Protein AF-A0A922ZKJ6-F1 (afdb_monomer_lite)

pLDDT: mean 96.6, std 3.8, range [69.06, 98.94]

Structure (mmCIF, N/CA/C/O backbone):
data_AF-A0A922ZKJ6-F1
#
_entry.id   AF-A0A922ZKJ6-F1
#
loop_
_atom_site.group_PDB
_atom_site.id
_atom_site.type_symbol
_atom_site.label_atom_id
_atom_site.label_alt_id
_atom_site.label_comp_id
_atom_site.label_asym_id
_atom_site.label_entity_id
_atom_site.label_seq_id
_atom_site.pdbx_PDB_ins_code
_atom_site.Cartn_x
_atom_site.Cartn_y
_atom_site.Cartn_z
_atom_site.occupancy
_atom_site.B_iso_or_equiv
_atom_site.auth_seq_id
_atom_site.auth_comp_id
_atom_site.auth_asym_id
_atom_site.auth_atom_id
_atom_site.pdbx_PDB_model_num
ATOM 1 N N . PHE A 1 1 ? 19.333 -6.979 -45.811 1.00 69.06 1 PHE A N 1
ATOM 2 C CA . PHE A 1 1 ? 20.650 -7.452 -45.356 1.00 69.06 1 PHE A CA 1
ATOM 3 C C . PHE A 1 1 ? 20.434 -8.703 -44.523 1.00 69.06 1 PHE A C 1
ATOM 5 O O . PHE A 1 1 ? 19.556 -8.729 -43.679 1.00 69.06 1 PHE A O 1
ATOM 12 N N . GLN A 1 2 ? 21.165 -9.777 -44.816 1.00 69.25 2 GLN A N 1
ATOM 13 C CA . GLN A 1 2 ? 21.066 -11.054 -44.101 1.00 69.25 2 GLN A CA 1
ATOM 14 C C . GLN A 1 2 ? 22.402 -11.261 -43.380 1.00 69.25 2 GLN A C 1
ATOM 16 O O . GLN A 1 2 ? 23.319 -11.870 -43.923 1.00 69.25 2 GLN A O 1
ATOM 21 N N . GLY A 1 3 ? 22.574 -10.638 -42.215 1.00 80.31 3 GLY A N 1
ATOM 22 C CA . GLY A 1 3 ? 23.853 -10.650 -41.505 1.00 80.31 3 GLY A CA 1
ATOM 23 C C . GLY A 1 3 ? 23.851 -9.782 -40.253 1.00 80.31 3 GLY A C 1
ATOM 24 O O . GLY A 1 3 ? 22.805 -9.305 -39.819 1.00 80.31 3 GLY A O 1
ATOM 25 N N . ARG A 1 4 ? 25.038 -9.568 -39.678 1.00 90.62 4 ARG A N 1
ATOM 26 C CA . ARG A 1 4 ? 25.265 -8.609 -38.588 1.00 90.62 4 ARG A CA 1
ATOM 27 C C . ARG A 1 4 ? 25.972 -7.369 -39.123 1.00 90.62 4 ARG A C 1
ATOM 29 O O . ARG A 1 4 ? 27.041 -7.494 -39.715 1.00 90.62 4 ARG A O 1
ATOM 36 N N . LEU A 1 5 ? 25.394 -6.197 -38.894 1.00 94.06 5 LEU A N 1
ATOM 37 C CA . LEU A 1 5 ? 25.992 -4.916 -39.229 1.00 94.06 5 LEU A CA 1
ATOM 38 C C . LEU A 1 5 ? 26.790 -4.412 -38.027 1.00 94.06 5 LEU A C 1
ATOM 40 O O . LEU A 1 5 ? 26.223 -4.073 -36.991 1.00 94.06 5 LEU A O 1
ATOM 44 N N . SER A 1 6 ? 28.112 -4.376 -38.168 1.00 93.88 6 SER A N 1
ATOM 45 C CA . SER A 1 6 ? 29.006 -3.803 -37.162 1.00 93.88 6 SER A CA 1
ATOM 46 C C . SER A 1 6 ? 29.246 -2.327 -37.464 1.00 93.88 6 SER A C 1
ATOM 48 O O . SER A 1 6 ? 29.912 -1.983 -38.438 1.00 93.88 6 SER A O 1
ATOM 50 N N . LEU A 1 7 ? 28.689 -1.464 -36.624 1.00 93.38 7 LEU A N 1
ATOM 51 C CA . LEU A 1 7 ? 28.835 -0.020 -36.667 1.00 93.38 7 LEU A CA 1
ATOM 52 C C . LEU A 1 7 ? 30.088 0.381 -35.883 1.00 93.38 7 LEU A C 1
ATOM 54 O O . LEU A 1 7 ? 30.264 0.005 -34.731 1.00 93.38 7 LEU A O 1
ATOM 58 N N . ASN A 1 8 ? 30.982 1.131 -36.512 1.00 92.19 8 ASN A N 1
ATOM 59 C CA . ASN A 1 8 ? 32.093 1.788 -35.829 1.00 92.19 8 ASN A CA 1
ATOM 60 C C . ASN A 1 8 ? 32.228 3.183 -36.426 1.00 92.19 8 ASN A C 1
ATOM 62 O O . ASN A 1 8 ? 33.052 3.425 -37.308 1.00 92.19 8 ASN A O 1
ATOM 66 N N . VAL A 1 9 ? 31.307 4.059 -36.037 1.00 90.06 9 VAL A N 1
ATOM 67 C CA . VAL A 1 9 ? 31.166 5.398 -36.609 1.00 90.06 9 VAL A CA 1
ATOM 68 C C . VAL A 1 9 ? 31.246 6.430 -35.499 1.00 90.06 9 VAL A C 1
ATOM 70 O O . VAL A 1 9 ? 30.504 6.380 -34.527 1.00 90.06 9 VAL A O 1
ATOM 73 N N . ALA A 1 10 ? 32.157 7.388 -35.670 1.00 83.69 10 ALA A N 1
ATOM 74 C CA . ALA A 1 10 ? 32.340 8.496 -34.735 1.00 83.69 10 ALA A CA 1
ATOM 75 C C . ALA A 1 10 ? 31.211 9.543 -34.812 1.00 83.69 10 ALA A C 1
ATOM 77 O O . ALA A 1 10 ? 31.111 10.394 -33.935 1.00 83.69 10 ALA A O 1
ATOM 78 N N . GLY A 1 11 ? 30.394 9.501 -35.869 1.00 85.31 11 GLY A N 1
ATOM 79 C CA . GLY A 1 11 ? 29.248 10.384 -36.080 1.00 85.31 11 GLY A CA 1
ATOM 80 C C . GLY A 1 11 ? 27.915 9.643 -36.003 1.00 85.31 11 GLY A C 1
ATOM 81 O O . GLY A 1 11 ? 27.810 8.580 -35.389 1.00 85.31 11 GLY A O 1
ATOM 82 N N . ASP A 1 12 ? 26.904 10.215 -36.648 1.00 90.44 12 ASP A N 1
ATOM 83 C CA . ASP A 1 12 ? 25.540 9.693 -36.632 1.00 90.44 12 ASP A CA 1
ATOM 84 C C . ASP A 1 12 ? 25.394 8.496 -37.580 1.00 90.44 12 ASP A C 1
ATOM 86 O O . ASP A 1 12 ? 25.765 8.557 -38.756 1.00 90.44 12 ASP A O 1
ATOM 90 N N . ALA A 1 13 ? 24.831 7.399 -37.076 1.00 94.38 13 ALA A N 1
ATOM 91 C CA . ALA A 1 13 ? 24.514 6.221 -37.870 1.00 94.38 13 ALA A CA 1
ATOM 92 C C . ALA A 1 13 ? 23.040 6.243 -38.291 1.00 94.38 13 ALA A C 1
ATOM 94 O O . ALA A 1 13 ? 22.144 6.264 -37.453 1.00 94.38 13 ALA A O 1
ATOM 95 N N . GLN A 1 14 ? 22.772 6.184 -39.591 1.00 95.25 14 GLN A N 1
ATOM 96 C CA . GLN A 1 14 ? 21.421 6.019 -40.126 1.00 95.25 14 GLN A CA 1
ATOM 97 C C . GLN A 1 14 ? 21.380 4.699 -40.884 1.00 95.25 14 GLN A C 1
ATOM 99 O O . GLN A 1 14 ? 22.059 4.540 -41.899 1.00 95.25 14 GLN A O 1
ATOM 104 N N . VAL A 1 15 ? 20.630 3.730 -40.365 1.00 94.12 15 VAL A N 1
ATOM 105 C CA . VAL A 1 15 ? 20.571 2.380 -40.931 1.00 94.12 15 VAL A CA 1
ATOM 106 C C . VAL A 1 15 ? 19.123 2.006 -41.188 1.00 94.12 15 VAL A C 1
ATOM 108 O O . VAL A 1 15 ? 18.246 2.259 -40.364 1.00 94.12 15 VAL A O 1
ATOM 111 N N . ALA A 1 16 ? 18.872 1.386 -42.335 1.00 93.19 16 ALA A N 1
ATOM 112 C CA . ALA A 1 16 ? 17.563 0.871 -42.681 1.00 93.19 16 ALA A CA 1
ATOM 113 C C . ALA A 1 16 ? 17.675 -0.517 -43.315 1.00 93.19 16 ALA A C 1
ATOM 115 O O . ALA A 1 16 ? 18.554 -0.765 -44.140 1.00 93.19 16 ALA A O 1
ATOM 116 N N . ASP A 1 17 ? 16.749 -1.394 -42.955 1.00 92.31 17 ASP A N 1
ATOM 117 C CA . ASP A 1 17 ? 16.470 -2.646 -43.640 1.00 92.31 17 ASP A CA 1
ATOM 118 C C . ASP A 1 17 ? 14.955 -2.836 -43.726 1.00 92.31 17 ASP A C 1
ATOM 120 O O . ASP A 1 17 ? 14.232 -2.467 -42.811 1.00 92.31 17 ASP A O 1
ATOM 124 N N . THR A 1 18 ? 14.433 -3.411 -44.804 1.00 89.44 18 THR A N 1
ATOM 125 C CA . THR A 1 18 ? 12.989 -3.691 -44.882 1.00 89.44 18 THR A CA 1
ATOM 126 C C . THR A 1 18 ? 12.595 -4.945 -44.101 1.00 89.44 18 THR A C 1
ATOM 128 O O . THR A 1 18 ? 11.418 -5.137 -43.819 1.00 89.44 18 THR A O 1
ATOM 131 N N . ASN A 1 19 ? 13.561 -5.809 -43.773 1.00 90.94 19 ASN A N 1
ATOM 132 C CA . ASN A 1 19 ? 13.352 -7.073 -43.073 1.00 90.94 19 ASN A CA 1
ATOM 133 C C . ASN A 1 19 ? 13.960 -7.000 -41.662 1.00 90.94 19 ASN A C 1
ATOM 135 O O . ASN A 1 19 ? 13.620 -6.121 -40.871 1.00 90.94 19 ASN A O 1
ATOM 139 N N . SER A 1 20 ? 14.852 -7.934 -41.331 1.00 94.00 20 SER A N 1
ATOM 140 C CA . SER A 1 20 ? 15.547 -7.966 -40.053 1.00 94.00 20 SER A CA 1
ATOM 141 C C . SER A 1 20 ? 16.889 -7.241 -40.135 1.00 94.00 20 SER A C 1
ATOM 143 O O . SER A 1 20 ? 17.658 -7.446 -41.075 1.00 94.00 20 SER A O 1
ATOM 145 N N . LEU A 1 21 ? 17.192 -6.437 -39.120 1.00 95.00 21 LEU A N 1
ATOM 146 C CA . LEU A 1 21 ? 18.467 -5.760 -38.957 1.00 95.00 21 LEU A CA 1
ATOM 147 C C . LEU A 1 21 ? 19.099 -6.197 -37.635 1.00 95.00 21 LEU A C 1
ATOM 149 O O . LEU A 1 21 ? 18.556 -5.944 -36.562 1.00 95.00 21 LEU A O 1
ATOM 153 N N . ARG A 1 22 ? 20.277 -6.818 -37.705 1.00 96.31 22 ARG A N 1
ATOM 154 C CA . ARG A 1 22 ? 21.081 -7.126 -36.520 1.00 96.31 22 ARG A CA 1
ATOM 155 C C . ARG A 1 22 ? 22.260 -6.171 -36.432 1.00 96.31 22 ARG A C 1
ATOM 157 O O . ARG A 1 22 ? 23.060 -6.125 -37.366 1.00 96.31 22 ARG A O 1
ATOM 164 N N . VAL A 1 23 ? 22.374 -5.434 -35.331 1.00 96.00 23 VAL A N 1
ATOM 165 C CA . VAL A 1 23 ? 23.358 -4.353 -35.152 1.00 96.00 23 VAL A CA 1
ATOM 166 C C . VAL A 1 23 ? 24.301 -4.620 -33.987 1.00 96.00 23 VAL A C 1
ATOM 168 O O . VAL A 1 23 ? 23.898 -5.183 -32.975 1.00 96.00 23 VAL A O 1
ATOM 171 N N . ALA A 1 24 ? 25.552 -4.194 -34.124 1.00 96.69 24 ALA A N 1
ATOM 172 C CA . ALA A 1 24 ? 26.557 -4.230 -33.066 1.00 96.69 24 ALA A CA 1
ATOM 173 C C . ALA A 1 24 ? 27.565 -3.084 -33.237 1.00 96.69 24 ALA A C 1
ATOM 175 O O . ALA A 1 24 ? 27.623 -2.478 -34.304 1.00 96.69 24 ALA A O 1
ATOM 176 N N . GLY A 1 25 ? 28.420 -2.857 -32.244 1.00 96.00 25 GLY A N 1
ATOM 177 C CA . GLY A 1 25 ? 29.568 -1.955 -32.302 1.00 96.00 25 GLY A CA 1
ATOM 178 C C . GLY A 1 25 ? 29.362 -0.627 -31.571 1.00 96.00 25 GLY A C 1
ATOM 179 O O . GLY A 1 25 ? 28.567 -0.556 -30.640 1.00 96.00 25 GLY A O 1
ATOM 180 N N . ASN A 1 26 ? 30.117 0.401 -31.957 1.00 96.38 26 ASN A N 1
ATOM 181 C CA . ASN A 1 26 ? 30.167 1.697 -31.279 1.00 96.38 26 ASN A CA 1
ATOM 182 C C . ASN A 1 26 ? 29.691 2.819 -32.209 1.00 96.38 26 ASN A C 1
ATOM 184 O O . ASN A 1 26 ? 30.132 2.910 -33.361 1.00 96.38 26 ASN A O 1
ATOM 188 N N . VAL A 1 27 ? 28.825 3.689 -31.699 1.00 96.62 27 VAL A N 1
ATOM 189 C CA . VAL A 1 27 ? 28.277 4.843 -32.425 1.00 96.62 27 VAL A CA 1
ATOM 190 C C . VAL A 1 27 ? 28.249 6.086 -31.537 1.00 96.62 27 VAL A C 1
ATOM 192 O O . VAL A 1 27 ? 28.246 5.979 -30.310 1.00 96.62 27 VAL A O 1
ATOM 195 N N . ASN A 1 28 ? 28.194 7.278 -32.138 1.00 95.75 28 ASN A N 1
ATOM 196 C CA . ASN A 1 28 ? 27.806 8.467 -31.382 1.00 95.75 28 ASN A CA 1
ATOM 197 C C . ASN A 1 28 ? 26.286 8.474 -31.186 1.00 95.75 28 ASN A C 1
ATOM 199 O O . ASN A 1 28 ? 25.810 8.166 -30.101 1.00 95.75 28 ASN A O 1
ATOM 203 N N . THR A 1 29 ? 25.525 8.718 -32.253 1.00 97.00 29 THR A N 1
ATOM 204 C CA . THR A 1 29 ? 24.063 8.565 -32.270 1.00 97.00 29 THR A CA 1
ATOM 205 C C . THR A 1 29 ? 23.659 7.531 -33.314 1.00 97.00 29 THR A C 1
ATOM 207 O O . THR A 1 29 ? 24.434 7.227 -34.229 1.00 97.00 29 THR A O 1
ATOM 210 N N . ALA A 1 30 ? 22.451 6.981 -33.202 1.00 97.31 30 ALA A N 1
ATOM 211 C CA . ALA A 1 30 ? 21.925 6.102 -34.238 1.00 97.31 30 ALA A CA 1
ATOM 212 C C . ALA A 1 30 ? 20.409 6.208 -34.412 1.00 97.31 30 ALA A C 1
ATOM 214 O O . ALA A 1 30 ? 19.661 6.260 -33.442 1.00 97.31 30 ALA A O 1
ATOM 215 N N . THR A 1 31 ? 19.947 6.132 -35.656 1.00 97.94 31 THR A N 1
ATOM 216 C CA . THR A 1 31 ? 18.555 5.818 -35.986 1.00 97.94 31 THR A CA 1
ATOM 217 C C . THR A 1 31 ? 18.535 4.569 -36.847 1.00 97.94 31 THR A C 1
ATOM 219 O O . THR A 1 31 ? 19.220 4.480 -37.870 1.00 97.94 31 THR A O 1
ATOM 222 N N . MET A 1 32 ? 17.753 3.587 -36.420 1.00 97.31 32 MET A N 1
ATOM 223 C CA . MET A 1 32 ? 17.684 2.279 -37.054 1.00 97.31 32 MET A CA 1
ATOM 224 C C . MET A 1 32 ? 16.247 1.967 -37.431 1.00 97.31 32 MET A C 1
ATOM 226 O O . MET A 1 32 ? 15.361 2.038 -36.587 1.00 97.31 32 MET A O 1
ATOM 230 N N . ASN A 1 33 ? 16.030 1.611 -38.693 1.00 97.00 33 ASN A N 1
ATOM 231 C CA . ASN A 1 33 ? 14.719 1.285 -39.239 1.00 97.00 33 ASN A CA 1
ATOM 232 C C . ASN A 1 33 ? 14.726 -0.170 -39.713 1.00 97.00 33 ASN A C 1
ATOM 234 O O . ASN A 1 33 ? 15.567 -0.539 -40.532 1.00 97.00 33 ASN A O 1
ATOM 238 N N . ALA A 1 34 ? 13.828 -1.000 -39.194 1.00 95.75 34 ALA A N 1
ATOM 239 C CA . ALA A 1 34 ? 13.711 -2.406 -39.568 1.00 95.75 34 ALA A CA 1
ATOM 240 C C . ALA A 1 34 ? 12.279 -2.916 -39.389 1.00 95.75 34 ALA A C 1
ATOM 242 O O . ALA A 1 34 ? 11.495 -2.309 -38.675 1.00 95.75 34 ALA A O 1
ATOM 243 N N . SER A 1 35 ? 11.923 -4.058 -39.975 1.00 95.12 35 SER A N 1
ATOM 244 C CA . SER A 1 35 ? 10.743 -4.798 -39.505 1.00 95.12 35 SER A CA 1
ATOM 245 C C . SER A 1 35 ? 11.043 -5.450 -38.150 1.00 95.12 35 SER A C 1
ATOM 247 O O . SER A 1 35 ? 10.277 -5.297 -37.202 1.00 95.12 35 SER A O 1
ATOM 249 N N . THR A 1 36 ? 12.213 -6.079 -38.019 1.00 96.31 36 THR A N 1
ATOM 250 C CA . THR A 1 36 ? 12.701 -6.657 -36.758 1.00 96.31 36 THR A CA 1
ATOM 251 C C . THR A 1 36 ? 14.117 -6.179 -36.487 1.00 96.31 36 THR A C 1
ATOM 253 O O . THR A 1 36 ? 14.987 -6.332 -37.343 1.00 96.31 36 THR A O 1
ATOM 256 N N . LEU A 1 37 ? 14.385 -5.667 -35.291 1.00 97.38 37 LEU A N 1
ATOM 257 C CA . LEU A 1 37 ? 15.725 -5.263 -34.884 1.00 97.38 37 LEU A CA 1
ATOM 258 C C . LEU A 1 37 ? 16.283 -6.201 -33.811 1.00 97.38 37 LEU A C 1
ATOM 260 O O . LEU A 1 37 ? 15.579 -6.570 -32.878 1.00 97.38 37 LEU A O 1
ATOM 264 N N . ILE A 1 38 ? 17.552 -6.587 -33.943 1.00 97.25 38 ILE A N 1
ATOM 265 C CA . ILE A 1 38 ? 18.277 -7.376 -32.941 1.00 97.25 38 ILE A CA 1
ATOM 266 C C . ILE A 1 38 ? 19.529 -6.606 -32.525 1.00 97.25 38 ILE A C 1
ATOM 268 O O . ILE A 1 38 ? 20.436 -6.405 -33.338 1.00 97.25 38 ILE A O 1
ATOM 272 N N . VAL A 1 39 ? 19.603 -6.212 -31.254 1.00 97.00 39 VAL A N 1
ATOM 273 C CA . VAL A 1 39 ? 20.811 -5.617 -30.671 1.00 97.00 39 VAL A CA 1
ATOM 274 C C . VAL A 1 39 ? 21.773 -6.725 -30.250 1.00 97.00 39 VAL A C 1
ATOM 276 O O . VAL A 1 39 ? 21.489 -7.505 -29.346 1.00 97.00 39 VAL A O 1
ATOM 279 N N . ASP A 1 40 ? 22.926 -6.801 -30.904 1.00 96.69 40 ASP A N 1
ATOM 280 C CA . ASP A 1 40 ? 23.953 -7.837 -30.728 1.00 96.69 40 ASP A CA 1
ATOM 281 C C . ASP A 1 40 ? 25.257 -7.234 -30.169 1.00 96.69 40 ASP A C 1
ATOM 283 O O . ASP A 1 40 ? 26.356 -7.538 -30.636 1.00 96.69 40 ASP A O 1
ATOM 287 N N . GLY A 1 41 ? 25.127 -6.317 -29.200 1.00 96.00 41 GLY A N 1
ATOM 288 C CA . GLY A 1 41 ? 26.247 -5.591 -28.592 1.00 96.00 41 GLY A CA 1
ATOM 289 C C . GLY A 1 41 ? 26.447 -4.194 -29.180 1.00 96.00 41 GLY A C 1
ATOM 290 O O . GLY A 1 41 ? 27.370 -4.011 -29.969 1.00 96.00 41 GLY A O 1
ATOM 291 N N . LEU A 1 42 ? 25.601 -3.222 -28.825 1.00 97.06 42 LEU A N 1
ATOM 292 C CA . LEU A 1 42 ? 25.682 -1.833 -29.301 1.00 97.06 42 LEU A CA 1
ATOM 293 C C . LEU A 1 42 ? 26.010 -0.886 -28.140 1.00 97.06 42 LEU A C 1
ATOM 295 O O . LEU A 1 42 ? 25.330 -0.907 -27.116 1.00 97.06 42 LEU A O 1
ATOM 299 N N . ALA A 1 43 ? 27.006 -0.024 -28.333 1.00 97.19 43 ALA A N 1
ATOM 300 C CA . ALA A 1 43 ? 27.327 1.079 -27.439 1.00 97.19 43 ALA A CA 1
ATOM 301 C C . ALA A 1 43 ? 27.151 2.420 -28.165 1.00 97.19 43 ALA A C 1
ATOM 303 O O . ALA A 1 43 ? 27.716 2.631 -29.240 1.00 97.19 43 ALA A O 1
ATOM 304 N N . ALA A 1 44 ? 26.372 3.324 -27.580 1.00 97.44 44 ALA A N 1
ATOM 305 C CA . ALA A 1 44 ? 26.098 4.650 -28.112 1.00 97.44 44 ALA A CA 1
ATOM 306 C C . ALA A 1 44 ? 26.417 5.737 -27.080 1.00 97.44 44 ALA A C 1
ATOM 308 O O . ALA A 1 44 ? 25.975 5.665 -25.933 1.00 97.44 44 ALA A O 1
ATOM 309 N N . GLN A 1 45 ? 27.171 6.758 -27.495 1.00 97.00 45 GLN A N 1
ATOM 310 C CA . GLN A 1 45 ? 27.540 7.890 -26.632 1.00 97.00 45 GLN A CA 1
ATOM 311 C C . GLN A 1 45 ? 26.442 8.960 -26.533 1.00 97.00 45 GLN A C 1
ATOM 313 O O . GLN A 1 45 ? 26.426 9.743 -25.588 1.00 97.00 45 GLN A O 1
ATOM 318 N N . GLY A 1 46 ? 25.540 9.008 -27.507 1.00 97.06 46 GLY A N 1
ATOM 319 C CA . GLY A 1 46 ? 24.406 9.918 -27.577 1.00 97.06 46 GLY A CA 1
ATOM 320 C C . GLY A 1 46 ? 23.100 9.162 -27.788 1.00 97.06 46 GLY A C 1
ATOM 321 O O . GLY A 1 46 ? 22.979 7.987 -27.442 1.00 97.06 46 GLY A O 1
ATOM 322 N N . ASN A 1 47 ? 22.111 9.858 -28.343 1.00 98.06 47 ASN A N 1
ATOM 323 C CA . ASN A 1 47 ? 20.755 9.334 -28.448 1.00 98.06 47 ASN A CA 1
ATOM 324 C C . ASN A 1 47 ? 20.643 8.219 -29.493 1.00 98.06 47 ASN A C 1
ATOM 326 O O . ASN A 1 47 ? 21.290 8.255 -30.546 1.00 98.06 47 ASN A O 1
ATOM 330 N N . VAL A 1 48 ? 19.758 7.261 -29.227 1.00 98.31 48 VAL A N 1
ATOM 331 C CA . VAL A 1 48 ? 19.447 6.168 -30.148 1.00 98.31 48 VAL A CA 1
ATOM 332 C C . VAL A 1 48 ? 17.946 6.071 -30.371 1.00 98.31 48 VAL A C 1
ATOM 334 O O . VAL A 1 48 ? 17.154 6.130 -29.437 1.00 98.31 48 VAL A O 1
ATOM 337 N N . THR A 1 49 ? 17.538 5.908 -31.625 1.00 98.62 49 THR A N 1
ATOM 338 C CA . THR A 1 49 ? 16.147 5.672 -32.015 1.00 98.62 49 THR A CA 1
ATOM 339 C C . THR A 1 49 ? 16.027 4.343 -32.748 1.00 98.62 49 THR A C 1
ATOM 341 O O . THR A 1 49 ? 16.672 4.121 -33.775 1.00 98.62 49 THR A O 1
ATOM 344 N N . PHE A 1 50 ? 15.171 3.472 -32.227 1.00 98.50 50 PHE A N 1
ATOM 345 C CA . PHE A 1 50 ? 14.825 2.181 -32.799 1.00 98.50 50 PHE A CA 1
ATOM 346 C C . PHE A 1 50 ? 13.414 2.259 -33.382 1.00 98.50 50 PHE A C 1
ATOM 348 O O . PHE A 1 50 ? 12.448 2.440 -32.647 1.00 98.50 50 PHE A O 1
ATOM 355 N N . ASN A 1 51 ? 13.299 2.121 -34.699 1.00 98.31 51 ASN A N 1
ATOM 356 C CA . ASN A 1 51 ? 12.034 2.060 -35.423 1.00 98.31 51 ASN A CA 1
ATOM 357 C C . ASN A 1 51 ? 11.869 0.642 -35.970 1.00 98.31 51 ASN A C 1
ATOM 359 O O . ASN A 1 51 ? 12.392 0.326 -37.043 1.00 98.31 51 ASN A O 1
ATOM 363 N N . ALA A 1 52 ? 11.191 -0.226 -35.222 1.00 97.69 52 ALA A N 1
ATOM 364 C CA . ALA A 1 52 ? 10.928 -1.593 -35.656 1.00 97.69 52 ALA A CA 1
ATOM 365 C C . ALA A 1 52 ? 9.666 -2.161 -35.024 1.00 97.69 52 ALA A C 1
ATOM 367 O O . ALA A 1 52 ? 9.385 -1.859 -33.874 1.00 97.69 52 ALA A O 1
ATOM 368 N N . ALA A 1 53 ? 8.950 -3.040 -35.732 1.00 97.12 53 ALA A N 1
ATOM 369 C CA . ALA A 1 53 ? 7.795 -3.729 -35.150 1.00 97.12 53 ALA A CA 1
ATOM 370 C C . ALA A 1 53 ? 8.204 -4.474 -33.868 1.00 97.12 53 ALA A C 1
ATOM 372 O O . ALA A 1 53 ? 7.544 -4.371 -32.843 1.00 97.12 53 ALA A O 1
ATOM 373 N N . SER A 1 54 ? 9.363 -5.132 -33.874 1.00 97.50 54 SER A N 1
ATOM 374 C CA . SER A 1 54 ? 9.928 -5.746 -32.670 1.00 97.50 54 SER A CA 1
ATOM 375 C C . SER A 1 54 ? 11.413 -5.430 -32.522 1.00 97.50 54 SER A C 1
ATOM 377 O O . SER A 1 54 ? 12.172 -5.630 -33.478 1.00 97.50 54 SER A O 1
ATOM 379 N N . THR A 1 55 ? 11.844 -5.037 -31.324 1.00 98.44 55 THR A N 1
ATOM 380 C CA . THR A 1 55 ? 13.267 -4.916 -30.966 1.00 98.44 55 THR A CA 1
ATOM 381 C C . THR A 1 55 ? 13.650 -5.955 -29.918 1.00 98.44 55 THR A C 1
ATOM 383 O O . THR A 1 55 ? 13.189 -5.906 -28.784 1.00 98.44 55 THR A O 1
ATOM 386 N N . GLY A 1 56 ? 14.508 -6.898 -30.294 1.00 97.62 56 GLY A N 1
ATOM 387 C CA . GLY A 1 56 ? 15.059 -7.915 -29.403 1.00 97.62 56 GLY A CA 1
ATOM 388 C C . GLY A 1 56 ? 16.551 -7.730 -29.146 1.00 97.62 56 GLY A C 1
ATOM 389 O O . GLY A 1 56 ? 17.212 -6.854 -29.715 1.00 97.62 56 GLY A O 1
ATOM 390 N N . GLN A 1 57 ? 17.101 -8.617 -28.321 1.00 96.69 57 GLN A N 1
ATOM 391 C CA . GLN A 1 57 ? 18.486 -8.547 -27.881 1.00 96.69 57 GLN A CA 1
ATOM 392 C C . GLN A 1 57 ? 19.199 -9.906 -27.927 1.00 96.69 57 GLN A C 1
ATOM 394 O O . GLN A 1 57 ? 18.642 -10.932 -27.556 1.00 96.69 57 GLN A O 1
ATOM 399 N N . SER A 1 58 ? 20.463 -9.890 -28.356 1.00 95.88 58 SER A N 1
ATOM 400 C CA . SER A 1 58 ? 21.427 -11.000 -28.273 1.00 95.88 58 SER A CA 1
ATOM 401 C C . SER A 1 58 ? 22.743 -10.591 -27.592 1.00 95.88 58 SER A C 1
ATOM 403 O O . SER A 1 58 ? 23.548 -11.451 -27.242 1.00 95.88 58 SER A O 1
ATOM 405 N N . GLY A 1 59 ? 22.976 -9.291 -27.387 1.00 96.19 59 GLY A N 1
ATOM 406 C CA . GLY A 1 59 ? 24.151 -8.750 -26.707 1.00 96.19 59 GLY A CA 1
ATOM 407 C C . GLY A 1 59 ? 23.841 -7.407 -26.051 1.00 96.19 59 GLY A C 1
ATOM 408 O O . GLY A 1 59 ? 22.808 -6.811 -26.331 1.00 96.19 59 GLY A O 1
ATOM 409 N N . VAL A 1 60 ? 24.725 -6.935 -25.174 1.00 97.94 60 VAL A N 1
ATOM 410 C CA . VAL A 1 60 ? 24.497 -5.750 -24.326 1.00 97.94 60 VAL A CA 1
ATOM 411 C C . VAL A 1 60 ? 24.132 -4.499 -25.136 1.00 97.94 60 VAL A C 1
ATOM 413 O O . VAL A 1 60 ? 24.722 -4.231 -26.182 1.00 97.94 60 VAL A O 1
ATOM 416 N N . LEU A 1 61 ? 23.174 -3.723 -24.633 1.00 98.00 61 LEU A N 1
ATOM 417 C CA . LEU A 1 61 ? 22.868 -2.379 -25.106 1.00 98.00 61 LEU A CA 1
ATOM 418 C C . LEU A 1 61 ? 23.344 -1.369 -24.060 1.00 98.00 61 LEU A C 1
ATOM 420 O O . LEU A 1 61 ? 22.902 -1.402 -22.914 1.00 98.00 61 LEU A O 1
ATOM 424 N N . SER A 1 62 ? 24.244 -0.475 -24.457 1.00 97.88 62 SER A N 1
ATOM 425 C CA . SER A 1 62 ? 24.721 0.624 -23.619 1.00 97.88 62 SER A CA 1
ATOM 426 C C . SER A 1 62 ? 24.452 1.942 -24.327 1.00 97.88 62 SER A C 1
ATOM 428 O O . SER A 1 62 ? 25.023 2.189 -25.386 1.00 97.88 62 SER A O 1
ATOM 430 N N . VAL A 1 63 ? 23.613 2.799 -23.757 1.00 98.00 63 VAL A N 1
ATOM 431 C CA . VAL A 1 63 ? 23.288 4.109 -24.333 1.00 98.00 63 VAL A CA 1
ATOM 432 C C . VAL A 1 63 ? 23.490 5.186 -23.276 1.00 98.00 63 VAL A C 1
ATOM 434 O O . VAL A 1 63 ? 22.855 5.171 -22.222 1.00 98.00 63 VAL A O 1
ATOM 437 N N . ALA A 1 64 ? 24.408 6.111 -23.550 1.00 97.25 64 ALA A N 1
ATOM 438 C CA . ALA A 1 64 ? 24.687 7.222 -22.649 1.00 97.25 64 ALA A CA 1
ATOM 439 C C . ALA A 1 64 ? 23.681 8.379 -22.795 1.00 97.25 64 ALA A C 1
ATOM 441 O O . ALA A 1 64 ? 23.475 9.106 -21.830 1.00 97.25 64 ALA A O 1
ATOM 442 N N . GLY A 1 65 ? 23.070 8.546 -23.974 1.00 97.75 65 GLY A N 1
ATOM 443 C CA . GLY A 1 65 ? 21.958 9.475 -24.195 1.00 97.75 65 GLY A CA 1
ATOM 444 C C . GLY A 1 65 ? 20.583 8.807 -24.098 1.00 97.75 65 GLY A C 1
ATOM 445 O O . GLY A 1 65 ? 20.447 7.668 -23.646 1.00 97.75 65 GLY A O 1
ATOM 446 N N . ALA A 1 66 ? 19.552 9.510 -24.564 1.00 98.19 66 ALA A N 1
ATOM 447 C CA . ALA A 1 66 ? 18.180 9.012 -24.566 1.00 98.19 66 ALA A CA 1
ATOM 448 C C . ALA A 1 66 ? 17.987 7.861 -25.567 1.00 98.19 66 ALA A C 1
ATOM 450 O O . ALA A 1 66 ? 18.540 7.868 -26.672 1.00 98.19 66 ALA A O 1
ATOM 451 N N . SER A 1 67 ? 17.152 6.891 -25.202 1.00 98.44 67 SER A N 1
ATOM 452 C CA . SER A 1 67 ? 16.755 5.781 -26.073 1.00 98.44 67 SER A CA 1
ATOM 453 C C . SER A 1 67 ? 15.269 5.870 -26.396 1.00 98.44 67 SER A C 1
ATOM 455 O O . SER A 1 67 ? 14.446 5.859 -25.488 1.00 98.44 67 SER A O 1
ATOM 457 N N . THR A 1 68 ? 14.915 5.904 -27.678 1.00 98.69 68 THR A N 1
ATOM 458 C CA . THR A 1 68 ? 13.518 5.901 -28.135 1.00 98.69 68 THR A CA 1
ATOM 459 C C . THR A 1 68 ? 13.212 4.600 -28.860 1.00 98.69 68 THR A C 1
ATOM 461 O O . THR A 1 68 ? 13.878 4.277 -29.845 1.00 98.69 68 THR A O 1
ATOM 464 N N . PHE A 1 69 ? 12.182 3.884 -28.413 1.00 98.69 69 PHE A N 1
ATOM 465 C CA . PHE A 1 69 ? 11.701 2.656 -29.045 1.00 98.69 69 PHE A CA 1
ATOM 466 C C . PHE A 1 69 ? 10.305 2.871 -29.632 1.00 98.69 69 PHE A C 1
ATOM 468 O O . PHE A 1 69 ? 9.346 3.056 -28.889 1.00 98.69 69 PHE A O 1
ATOM 475 N N . ASN A 1 70 ? 10.200 2.829 -30.960 1.00 98.62 70 ASN A N 1
ATOM 476 C CA . ASN A 1 70 ? 8.947 2.909 -31.707 1.00 98.62 70 ASN A CA 1
ATOM 477 C C . ASN A 1 70 ? 8.633 1.540 -32.318 1.00 98.62 70 ASN A C 1
ATOM 479 O O . ASN A 1 70 ? 9.478 0.999 -33.040 1.00 98.62 70 ASN A O 1
ATOM 483 N N . GLY A 1 71 ? 7.435 1.002 -32.077 1.00 98.06 71 GLY A N 1
ATOM 484 C CA . GLY A 1 71 ? 7.102 -0.334 -32.564 1.00 98.06 71 GLY A CA 1
ATOM 485 C C . GLY A 1 71 ? 5.901 -1.002 -31.919 1.00 98.06 71 GLY A C 1
ATOM 486 O O . GLY A 1 71 ? 5.050 -0.356 -31.316 1.00 98.06 71 GLY A O 1
ATOM 487 N N . ASP A 1 72 ? 5.878 -2.326 -32.014 1.00 98.12 72 ASP A N 1
ATOM 488 C CA . ASP A 1 72 ? 4.930 -3.167 -31.293 1.00 98.12 72 ASP A CA 1
ATOM 489 C C . ASP A 1 72 ? 5.539 -3.616 -29.967 1.00 98.12 72 ASP A C 1
ATOM 491 O O . ASP A 1 72 ? 4.915 -3.462 -28.924 1.00 98.12 72 ASP A O 1
ATOM 495 N N . SER A 1 73 ? 6.767 -4.141 -29.957 1.00 98.31 73 SER A N 1
ATOM 496 C CA . SER A 1 73 ? 7.345 -4.691 -28.727 1.00 98.31 73 SER A CA 1
ATOM 497 C C . SER A 1 73 ? 8.853 -4.545 -28.592 1.00 98.31 73 SER A C 1
ATOM 499 O O . SER A 1 73 ? 9.591 -4.433 -29.578 1.00 98.31 73 SER A O 1
ATOM 501 N N . ILE A 1 74 ? 9.315 -4.596 -27.340 1.00 98.56 74 ILE A N 1
ATOM 502 C CA . ILE A 1 74 ? 10.736 -4.705 -27.008 1.00 98.56 74 ILE A CA 1
ATOM 503 C C . ILE A 1 74 ? 10.998 -5.824 -25.998 1.00 98.56 74 ILE A C 1
ATOM 505 O O . ILE A 1 74 ? 10.216 -6.032 -25.071 1.00 98.56 74 ILE A O 1
ATOM 509 N N . ALA A 1 75 ? 12.125 -6.511 -26.171 1.00 98.31 75 ALA A N 1
ATOM 510 C CA . ALA A 1 75 ? 12.662 -7.496 -25.237 1.00 98.31 75 ALA A CA 1
ATOM 511 C C . ALA A 1 75 ? 14.170 -7.263 -25.058 1.00 98.31 75 ALA A C 1
ATOM 513 O O . ALA A 1 75 ? 14.985 -7.658 -25.900 1.00 98.31 75 ALA A O 1
ATOM 514 N N . LEU A 1 76 ? 14.525 -6.571 -23.975 1.00 98.06 76 LEU A N 1
ATOM 515 C CA . LEU A 1 76 ? 15.880 -6.147 -23.615 1.00 98.06 76 LEU A CA 1
ATOM 516 C C . LEU A 1 76 ? 16.256 -6.712 -22.238 1.00 98.06 76 LEU A C 1
ATOM 518 O O . LEU A 1 76 ? 16.528 -5.974 -21.293 1.00 98.06 76 LEU A O 1
ATOM 522 N N . ASP A 1 77 ? 16.245 -8.038 -22.121 1.00 95.31 77 ASP A N 1
ATOM 523 C CA . ASP A 1 77 ? 16.291 -8.738 -20.828 1.00 95.31 77 ASP A CA 1
ATOM 524 C C . ASP A 1 77 ? 17.710 -8.914 -20.256 1.00 95.31 77 ASP A C 1
ATOM 526 O O . ASP A 1 77 ? 17.901 -9.555 -19.220 1.00 95.31 77 ASP A O 1
ATOM 530 N N . ASN A 1 78 ? 18.736 -8.375 -20.919 1.00 96.50 78 ASN A N 1
ATOM 531 C CA . ASN A 1 78 ? 20.113 -8.507 -20.458 1.00 96.50 78 ASN A CA 1
ATOM 532 C C . ASN A 1 78 ? 20.396 -7.576 -19.270 1.00 96.50 78 ASN A C 1
ATOM 534 O O . ASN A 1 78 ? 20.411 -6.357 -19.412 1.00 96.50 78 ASN A O 1
ATOM 538 N N . GLN A 1 79 ? 20.724 -8.154 -18.112 1.00 95.31 79 GLN A N 1
ATOM 539 C CA . GLN A 1 79 ? 21.055 -7.381 -16.915 1.00 95.31 79 GLN A CA 1
ATOM 540 C C . GLN A 1 79 ? 22.235 -6.430 -17.113 1.00 95.31 79 GLN A C 1
ATOM 542 O O . GLN A 1 79 ? 22.276 -5.405 -16.459 1.00 95.31 79 GLN A O 1
ATOM 547 N N . ALA A 1 80 ? 23.169 -6.705 -18.024 1.00 97.12 80 ALA A N 1
ATOM 548 C CA . ALA A 1 80 ? 24.306 -5.821 -18.272 1.00 97.12 80 ALA A CA 1
ATOM 549 C C . ALA A 1 80 ? 23.967 -4.587 -19.133 1.00 97.12 80 ALA A C 1
ATOM 551 O O . ALA A 1 80 ? 24.872 -3.825 -19.473 1.00 97.12 80 ALA A O 1
ATOM 552 N N . ASN A 1 81 ? 22.700 -4.381 -19.514 1.00 98.25 81 ASN A N 1
ATOM 553 C CA . ASN A 1 81 ? 22.301 -3.156 -20.201 1.00 98.25 81 ASN A CA 1
ATOM 554 C C . ASN A 1 81 ? 22.530 -1.926 -19.322 1.00 98.25 81 ASN A C 1
ATOM 556 O O . ASN A 1 81 ? 22.345 -1.959 -18.101 1.00 98.25 81 ASN A O 1
ATOM 560 N N . SER A 1 82 ? 22.887 -0.823 -19.973 1.00 98.12 82 SER A N 1
ATOM 561 C CA . SER A 1 82 ? 23.140 0.459 -19.322 1.00 98.12 82 SER A CA 1
ATOM 562 C C . SER A 1 82 ? 22.417 1.568 -20.067 1.00 98.12 82 SER A C 1
ATOM 564 O O . SER A 1 82 ? 22.652 1.775 -21.258 1.00 98.12 82 SER A O 1
ATOM 566 N N . PHE A 1 83 ? 21.576 2.306 -19.350 1.00 98.00 83 PHE A N 1
ATOM 567 C CA . PHE A 1 83 ? 20.881 3.485 -19.852 1.00 98.00 83 PHE A CA 1
ATOM 568 C C . PHE A 1 83 ? 21.165 4.636 -18.894 1.00 98.00 83 PHE A C 1
ATOM 570 O O . PHE A 1 83 ? 20.851 4.540 -17.710 1.00 98.00 83 PHE A O 1
ATOM 577 N N . ASN A 1 84 ? 21.793 5.704 -19.383 1.00 96.56 84 ASN A N 1
ATOM 578 C CA . ASN A 1 84 ? 22.167 6.840 -18.527 1.00 96.56 84 ASN A CA 1
ATOM 579 C C . ASN A 1 84 ? 21.207 8.031 -18.656 1.00 96.56 84 ASN A C 1
ATOM 581 O O . ASN A 1 84 ? 21.395 9.048 -17.993 1.00 96.56 84 ASN A O 1
ATOM 585 N N . ASP A 1 85 ? 20.186 7.894 -19.496 1.00 97.50 85 ASP A N 1
ATOM 586 C CA . ASP A 1 85 ? 19.133 8.876 -19.730 1.00 97.50 85 ASP A CA 1
ATOM 587 C C . ASP A 1 85 ? 17.799 8.132 -19.948 1.00 97.50 85 ASP A C 1
ATOM 589 O O . ASP A 1 85 ? 17.721 6.908 -19.797 1.00 97.50 85 ASP A O 1
ATOM 593 N N . VAL A 1 86 ? 16.736 8.859 -20.283 1.00 97.31 86 VAL A N 1
ATOM 594 C CA . VAL A 1 86 ? 15.392 8.310 -20.453 1.00 97.31 86 VAL A CA 1
ATOM 595 C C . VAL A 1 86 ? 15.327 7.243 -21.551 1.00 97.31 86 VAL A C 1
ATOM 597 O O . VAL A 1 86 ? 15.810 7.413 -22.674 1.00 97.31 86 VAL A O 1
ATOM 600 N N . VAL A 1 87 ? 14.653 6.146 -21.222 1.00 98.25 87 VAL A N 1
ATOM 601 C CA . VAL A 1 87 ? 14.150 5.144 -22.152 1.00 98.25 87 VAL A CA 1
ATOM 602 C C . VAL A 1 87 ? 12.682 5.462 -22.421 1.00 98.25 87 VAL A C 1
ATOM 604 O O . VAL A 1 87 ? 11.806 5.235 -21.585 1.00 98.25 87 VAL A O 1
ATOM 607 N N . HIS A 1 88 ? 12.418 6.045 -23.584 1.00 98.12 88 HIS A N 1
ATOM 608 C CA . HIS A 1 88 ? 11.082 6.419 -24.019 1.00 98.12 88 HIS A CA 1
ATOM 609 C C . HIS A 1 88 ? 10.457 5.319 -24.879 1.00 98.12 88 HIS A C 1
ATOM 611 O O . HIS A 1 88 ? 11.023 4.898 -25.895 1.00 98.12 88 HIS A O 1
ATOM 617 N N . LEU A 1 89 ? 9.272 4.874 -24.472 1.00 98.31 89 LEU A N 1
ATOM 618 C CA . LEU A 1 89 ? 8.496 3.832 -25.129 1.00 98.31 89 LEU A CA 1
ATOM 619 C C . LEU A 1 89 ? 7.374 4.448 -25.961 1.00 98.31 89 LEU A C 1
ATOM 621 O O . LEU A 1 89 ? 6.578 5.248 -25.476 1.00 98.31 89 LEU A O 1
ATOM 625 N N . ASN A 1 90 ? 7.280 4.039 -27.213 1.00 98.25 90 ASN A N 1
ATOM 626 C CA . ASN A 1 90 ? 6.158 4.332 -28.089 1.00 98.25 90 ASN A CA 1
ATOM 627 C C . ASN A 1 90 ? 5.731 3.018 -28.743 1.00 98.25 90 ASN A C 1
ATOM 629 O O . ASN A 1 90 ? 6.078 2.725 -29.893 1.00 98.25 90 ASN A O 1
ATOM 633 N N . LEU A 1 91 ? 5.083 2.179 -27.934 1.00 98.38 91 LEU A N 1
ATOM 634 C CA . LEU A 1 91 ? 4.810 0.788 -28.255 1.00 98.38 91 LEU A CA 1
ATOM 635 C C . LEU A 1 91 ? 3.310 0.501 -28.255 1.00 98.38 91 LEU A C 1
ATOM 637 O O . LEU A 1 91 ? 2.579 0.909 -27.355 1.00 98.38 91 LEU A O 1
ATOM 641 N N . THR A 1 92 ? 2.857 -0.261 -29.247 1.00 97.88 92 THR A N 1
ATOM 642 C CA . 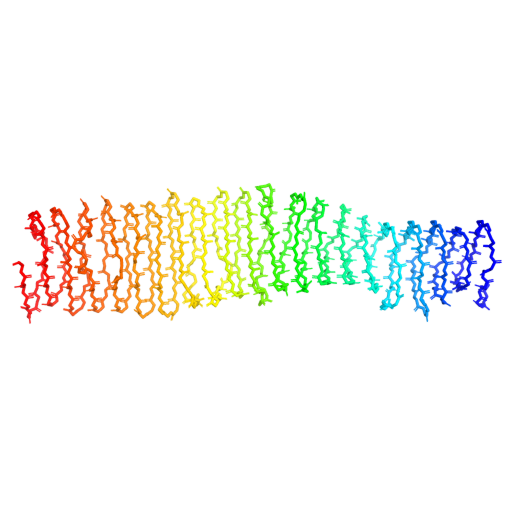THR A 1 92 ? 1.473 -0.766 -29.320 1.00 97.88 92 THR A CA 1
ATOM 643 C C . THR A 1 92 ? 1.289 -2.109 -28.606 1.00 97.88 92 THR A C 1
ATOM 645 O O . THR A 1 92 ? 0.168 -2.596 -28.490 1.00 97.88 92 THR A O 1
ATOM 648 N N . GLY A 1 93 ? 2.379 -2.711 -28.128 1.00 97.94 93 GLY A N 1
ATOM 649 C CA . GLY A 1 93 ? 2.448 -4.012 -27.469 1.00 97.94 93 GLY A CA 1
ATOM 650 C C . GLY A 1 93 ? 3.326 -3.959 -26.215 1.00 97.94 93 GLY A C 1
ATOM 651 O O . GLY A 1 93 ? 3.280 -2.978 -25.472 1.00 97.94 93 GLY A O 1
ATOM 652 N N . ALA A 1 94 ? 4.028 -5.048 -25.903 1.00 98.12 94 ALA A N 1
ATOM 653 C CA . ALA A 1 94 ? 4.703 -5.240 -24.616 1.00 98.12 94 ALA A CA 1
ATOM 654 C C . ALA A 1 94 ? 6.150 -4.721 -24.599 1.00 98.12 94 ALA A C 1
ATOM 656 O O . ALA A 1 94 ? 6.872 -4.822 -25.593 1.00 98.12 94 ALA A O 1
ATOM 657 N N . ALA A 1 95 ? 6.599 -4.256 -23.434 1.00 98.44 95 ALA A N 1
ATOM 658 C CA . ALA A 1 95 ? 7.985 -3.901 -23.165 1.00 98.44 95 ALA A CA 1
ATOM 659 C C . ALA A 1 95 ? 8.566 -4.737 -22.021 1.00 98.44 95 ALA A C 1
ATOM 661 O O . ALA A 1 95 ? 8.013 -4.750 -20.922 1.00 98.44 95 ALA A O 1
ATOM 662 N N . SER A 1 96 ? 9.708 -5.379 -22.264 1.00 98.38 96 SER A N 1
ATOM 663 C CA . SER A 1 96 ? 10.554 -5.977 -21.228 1.00 98.38 96 SER A CA 1
ATOM 664 C C . SER A 1 96 ? 11.942 -5.345 -21.269 1.00 98.38 96 SER A C 1
ATOM 666 O O . SER A 1 96 ? 12.567 -5.297 -22.333 1.00 98.38 96 SER A O 1
ATOM 668 N N . ILE A 1 97 ? 12.399 -4.805 -20.137 1.00 98.44 97 ILE A N 1
ATOM 669 C CA . ILE A 1 97 ? 13.665 -4.071 -20.026 1.00 98.44 97 ILE A CA 1
ATOM 670 C C . ILE A 1 97 ? 14.346 -4.416 -18.704 1.00 98.44 97 ILE A C 1
ATOM 672 O O . ILE A 1 97 ? 13.796 -4.190 -17.628 1.00 98.44 97 ILE A O 1
ATOM 676 N N . THR A 1 98 ? 15.583 -4.884 -18.786 1.00 98.06 98 THR A N 1
ATOM 677 C CA . THR A 1 98 ? 16.455 -5.103 -17.630 1.00 98.06 98 THR A CA 1
ATOM 678 C C . THR A 1 98 ? 17.701 -4.243 -17.792 1.00 98.06 98 THR A C 1
ATOM 680 O O . THR A 1 98 ? 18.216 -4.138 -18.905 1.00 98.06 98 THR A O 1
ATOM 683 N N . ALA A 1 99 ? 18.195 -3.640 -16.709 1.00 97.62 99 ALA A N 1
ATOM 684 C CA . ALA A 1 99 ? 19.453 -2.889 -16.677 1.00 97.62 99 ALA A CA 1
ATOM 685 C C . ALA A 1 99 ? 20.238 -3.128 -15.375 1.00 97.62 99 ALA A C 1
ATOM 687 O O . ALA A 1 99 ? 19.659 -3.442 -14.340 1.00 97.62 99 ALA A O 1
ATOM 688 N N . SER A 1 100 ? 21.562 -2.944 -15.396 1.00 92.62 100 SER A N 1
ATOM 689 C CA . SER A 1 100 ? 22.419 -3.161 -14.212 1.00 92.62 100 SER A CA 1
ATOM 690 C C . SER A 1 100 ? 22.497 -1.945 -13.294 1.00 92.62 100 SER A C 1
ATOM 692 O O . SER A 1 100 ? 23.061 -2.028 -12.210 1.00 92.62 100 SER A O 1
ATOM 694 N N . GLY A 1 101 ? 22.030 -0.787 -13.761 1.00 94.00 101 GLY A N 1
ATOM 695 C CA . GLY A 1 101 ? 22.228 0.504 -13.109 1.00 94.00 101 GLY A CA 1
ATOM 696 C C . GLY A 1 101 ? 20.915 1.234 -12.868 1.00 94.00 101 GLY A C 1
ATOM 697 O O . GLY A 1 101 ? 19.939 0.636 -12.419 1.00 94.00 101 GLY A O 1
ATOM 698 N N . GLY A 1 102 ? 20.923 2.536 -13.148 1.00 95.31 102 GLY A N 1
ATOM 699 C CA . GLY A 1 102 ? 19.707 3.332 -13.237 1.00 95.31 102 GLY A CA 1
ATOM 700 C C . GLY A 1 102 ? 18.928 2.999 -14.509 1.00 95.31 102 GLY A C 1
ATOM 701 O O . GLY A 1 102 ? 19.518 2.716 -15.550 1.00 95.31 102 GLY A O 1
ATOM 702 N N . LEU A 1 103 ? 17.606 3.048 -14.425 1.00 97.69 103 LEU A N 1
ATOM 703 C CA . LEU A 1 103 ? 16.706 2.958 -15.563 1.00 97.69 103 LEU A CA 1
ATOM 704 C C . LEU A 1 103 ? 15.595 3.991 -15.367 1.00 97.69 103 LEU A C 1
ATOM 706 O O . LEU A 1 103 ? 14.914 3.977 -14.348 1.00 97.69 103 LEU A O 1
ATOM 710 N N . ASN A 1 104 ? 15.425 4.899 -16.326 1.00 97.06 104 ASN A N 1
ATOM 711 C CA . ASN A 1 104 ? 14.329 5.867 -16.334 1.00 97.06 104 ASN A CA 1
ATOM 712 C C . ASN A 1 104 ? 13.387 5.534 -17.491 1.00 97.06 104 ASN A C 1
ATOM 714 O O . ASN A 1 104 ? 13.807 5.616 -18.642 1.00 97.06 104 ASN A O 1
ATOM 718 N N . VAL A 1 105 ? 12.144 5.147 -17.206 1.00 97.12 105 VAL A N 1
ATOM 719 C CA . VAL A 1 105 ? 11.179 4.710 -18.228 1.00 97.12 105 VAL A CA 1
ATOM 720 C C . VAL A 1 105 ? 10.023 5.698 -18.340 1.00 97.12 105 VAL A C 1
ATOM 722 O O . VAL A 1 105 ? 9.460 6.139 -17.338 1.00 97.12 105 VAL A O 1
ATOM 725 N N . SER A 1 106 ? 9.637 6.012 -19.576 1.00 96.56 106 SER A N 1
ATOM 726 C CA . SER A 1 106 ? 8.469 6.846 -19.880 1.00 96.56 106 SER A CA 1
ATOM 727 C C . SER A 1 106 ? 7.754 6.390 -21.149 1.00 96.56 106 SER A C 1
ATOM 729 O O . SER A 1 106 ? 8.282 5.577 -21.908 1.00 96.56 106 SER A O 1
ATOM 731 N N . GLY A 1 107 ? 6.575 6.957 -21.411 1.00 95.94 107 GLY A N 1
ATOM 732 C CA . GLY A 1 107 ? 5.875 6.800 -22.682 1.00 95.94 107 GLY A CA 1
ATOM 733 C C . GLY A 1 107 ? 4.695 5.838 -22.605 1.00 95.94 107 GLY A C 1
ATOM 734 O O . GLY A 1 107 ? 3.895 5.903 -21.675 1.00 95.94 107 GLY A O 1
ATOM 735 N N . THR A 1 108 ? 4.534 4.987 -23.613 1.00 96.38 108 THR A N 1
ATOM 736 C CA . THR A 1 108 ? 3.338 4.157 -23.804 1.00 96.38 108 THR A CA 1
ATOM 737 C C . THR A 1 108 ? 3.694 2.734 -24.232 1.00 96.38 108 THR A C 1
ATOM 739 O O . THR A 1 108 ? 4.588 2.532 -25.057 1.00 96.38 108 THR A O 1
ATOM 742 N N . ALA A 1 109 ? 3.002 1.756 -23.646 1.00 97.19 109 ALA A N 1
ATOM 743 C CA . ALA A 1 109 ? 3.048 0.336 -24.004 1.00 97.19 109 ALA A CA 1
ATOM 744 C C . ALA A 1 109 ? 1.798 -0.369 -23.451 1.00 97.19 109 ALA A C 1
ATOM 746 O O . ALA A 1 109 ? 1.230 0.077 -22.462 1.00 97.19 109 ALA A O 1
ATOM 747 N N . THR A 1 110 ? 1.380 -1.507 -24.000 1.00 96.81 110 THR A N 1
ATOM 748 C CA . THR A 1 110 ? 0.260 -2.290 -23.416 1.00 96.81 110 THR A CA 1
ATOM 749 C C . THR A 1 110 ? 0.628 -2.926 -22.080 1.00 96.81 110 THR A C 1
ATOM 751 O O . THR A 1 110 ? -0.178 -2.932 -21.153 1.00 96.81 110 THR A O 1
ATOM 754 N N . SER A 1 111 ? 1.869 -3.395 -21.952 1.00 97.50 111 SER A N 1
ATOM 755 C CA . SER A 1 111 ? 2.448 -3.867 -20.699 1.00 97.50 111 SER A CA 1
ATOM 756 C C . SER A 1 111 ? 3.909 -3.450 -20.592 1.00 97.50 111 SER A C 1
ATOM 758 O O . SER A 1 111 ? 4.618 -3.372 -21.598 1.00 97.50 111 SER A O 1
ATOM 760 N N . VAL A 1 112 ? 4.365 -3.194 -19.368 1.00 98.06 112 VAL A N 1
ATOM 761 C CA . VAL A 1 112 ? 5.763 -2.882 -19.067 1.00 98.06 112 VAL A CA 1
ATOM 762 C C . VAL A 1 112 ? 6.247 -3.767 -17.936 1.00 98.06 112 VAL A C 1
ATOM 764 O O . VAL A 1 112 ? 5.682 -3.752 -16.848 1.00 98.06 112 VAL A O 1
ATOM 767 N N . ASN A 1 113 ? 7.321 -4.504 -18.191 1.00 98.25 113 ASN A N 1
ATOM 768 C CA . ASN A 1 113 ? 8.114 -5.195 -17.189 1.00 98.25 113 ASN A CA 1
ATOM 769 C C . ASN A 1 113 ? 9.514 -4.574 -17.176 1.00 98.25 113 ASN A C 1
ATOM 771 O O . ASN A 1 113 ? 10.279 -4.745 -18.126 1.00 98.25 113 ASN A O 1
ATOM 775 N N . ALA A 1 114 ? 9.825 -3.809 -16.134 1.00 98.12 114 ALA A N 1
ATOM 776 C CA . ALA A 1 114 ? 11.099 -3.115 -16.012 1.00 98.12 114 ALA A CA 1
ATOM 777 C C . ALA A 1 114 ? 11.819 -3.531 -14.729 1.00 98.12 114 ALA A C 1
ATOM 779 O O . ALA A 1 114 ? 11.238 -3.512 -13.640 1.00 98.12 114 ALA A O 1
ATOM 780 N N . SER A 1 115 ? 13.102 -3.871 -14.856 1.00 98.38 115 SER A N 1
ATOM 781 C CA . SER A 1 115 ? 13.944 -4.214 -13.715 1.00 98.38 115 SER A CA 1
ATOM 782 C C . SER A 1 115 ? 15.322 -3.562 -13.770 1.00 98.38 115 SER A C 1
ATOM 784 O O . SER A 1 115 ? 15.954 -3.485 -14.824 1.00 98.38 115 SER A O 1
ATOM 786 N N . ALA A 1 116 ? 15.777 -3.048 -12.630 1.00 97.94 116 ALA A N 1
ATOM 787 C CA . ALA A 1 116 ? 17.054 -2.352 -12.507 1.00 97.94 116 ALA A CA 1
ATOM 788 C C . ALA A 1 116 ? 17.515 -2.290 -11.043 1.00 97.94 116 ALA A C 1
ATOM 790 O O . ALA A 1 116 ? 16.768 -2.661 -10.145 1.00 97.94 116 ALA A O 1
ATOM 791 N N . ASN A 1 117 ? 18.718 -1.776 -10.774 1.00 96.75 117 ASN A N 1
ATOM 792 C CA . ASN A 1 117 ? 19.117 -1.480 -9.392 1.00 96.75 117 ASN A CA 1
ATOM 793 C C . ASN A 1 117 ? 18.363 -0.246 -8.874 1.00 96.75 117 ASN A C 1
ATOM 795 O O . ASN A 1 117 ? 17.828 -0.246 -7.767 1.00 96.75 117 ASN A O 1
ATOM 799 N N . SER A 1 118 ? 18.290 0.799 -9.701 1.00 97.38 118 SER A N 1
ATOM 800 C CA . SER A 1 118 ? 17.456 1.975 -9.464 1.00 97.38 118 SER A CA 1
ATOM 801 C C . SER A 1 118 ? 16.534 2.173 -10.656 1.00 97.38 118 SER A C 1
ATOM 803 O O . SER A 1 118 ? 16.993 2.188 -11.797 1.00 97.38 118 SER A O 1
ATOM 805 N N . LEU A 1 119 ? 15.241 2.307 -10.401 1.00 97.75 119 LEU A N 1
ATOM 806 C CA . LEU A 1 119 ? 14.226 2.479 -11.426 1.00 97.75 119 LEU A CA 1
ATOM 807 C C . LEU A 1 119 ? 13.417 3.729 -11.115 1.00 97.75 119 LEU A C 1
ATOM 809 O O . LEU A 1 119 ? 12.901 3.890 -10.014 1.00 97.75 119 LEU A O 1
ATOM 813 N N . SER A 1 120 ? 13.307 4.609 -12.096 1.00 96.44 120 SER A N 1
ATOM 814 C CA . SER A 1 120 ? 12.465 5.793 -12.039 1.00 96.44 120 SER A CA 1
ATOM 815 C C . SER A 1 120 ? 11.462 5.726 -13.179 1.00 96.44 120 SER A C 1
ATOM 817 O O . SER A 1 120 ? 11.806 5.338 -14.299 1.00 96.44 120 SER A O 1
ATOM 819 N N . VAL A 1 121 ? 10.205 6.053 -12.903 1.00 94.56 121 VAL A N 1
ATOM 820 C CA . VAL A 1 121 ? 9.149 6.020 -13.919 1.00 94.56 121 VAL A CA 1
ATOM 821 C C . VAL A 1 121 ? 8.389 7.329 -13.905 1.00 94.56 121 VAL A C 1
ATOM 823 O O . VAL A 1 121 ? 7.935 7.777 -12.853 1.00 94.56 121 VAL A O 1
ATOM 826 N N . SER A 1 122 ? 8.223 7.923 -15.085 1.00 88.75 122 SER A N 1
ATOM 827 C CA . SER A 1 122 ? 7.447 9.148 -15.276 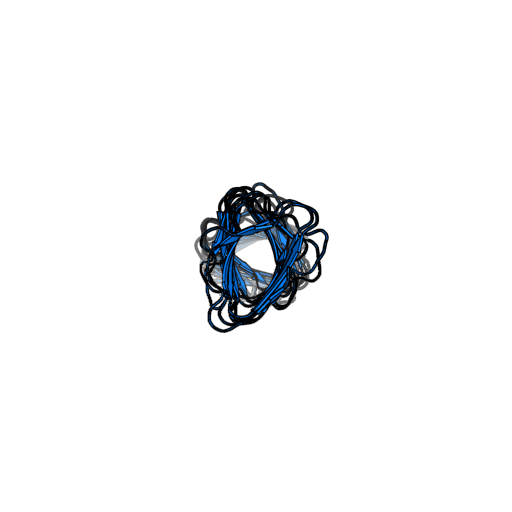1.00 88.75 122 SER A CA 1
ATOM 828 C C . SER A 1 122 ? 6.537 9.029 -16.492 1.00 88.75 122 SER A C 1
ATOM 830 O O . SER A 1 122 ? 6.959 8.532 -17.534 1.00 88.75 122 SER A O 1
ATOM 832 N N . SER A 1 123 ? 5.286 9.494 -16.378 1.00 87.25 123 SER A N 1
ATOM 833 C CA . SER A 1 123 ? 4.339 9.554 -17.510 1.00 87.25 123 SER A CA 1
ATOM 834 C C . SER A 1 123 ? 4.282 8.260 -18.342 1.00 87.25 123 SER A C 1
ATOM 836 O O . SER A 1 123 ? 4.418 8.294 -19.567 1.00 87.25 123 SER A O 1
ATOM 838 N N . LEU A 1 124 ? 4.148 7.111 -17.672 1.00 92.62 124 LEU A N 1
ATOM 839 C CA . LEU A 1 124 ? 4.078 5.801 -18.316 1.00 92.62 124 LEU A CA 1
ATOM 840 C C . LEU A 1 124 ? 2.629 5.314 -18.363 1.00 92.62 124 LEU A C 1
ATOM 842 O O . LEU A 1 124 ? 2.068 4.936 -17.337 1.00 92.62 124 LEU A O 1
ATOM 846 N N . ALA A 1 125 ? 2.035 5.303 -19.553 1.00 92.81 125 ALA A N 1
ATOM 847 C CA . ALA A 1 125 ? 0.689 4.786 -19.761 1.00 92.81 125 ALA A CA 1
ATOM 848 C C . ALA A 1 125 ? 0.750 3.327 -20.224 1.00 92.81 125 ALA A C 1
ATOM 850 O O . ALA A 1 125 ? 1.291 3.026 -21.291 1.00 92.81 125 ALA A O 1
ATOM 851 N N . SER A 1 126 ? 0.197 2.424 -19.415 1.00 94.62 126 SER A N 1
ATOM 852 C CA . SER A 1 126 ? 0.147 0.998 -19.727 1.00 94.62 126 SER A CA 1
ATOM 853 C C . SER A 1 126 ? -0.931 0.272 -18.934 1.00 94.62 126 SER A C 1
ATOM 855 O O . SER A 1 126 ? -1.248 0.678 -17.822 1.00 94.62 126 SER A O 1
ATOM 857 N N . GLU A 1 127 ? -1.494 -0.805 -19.481 1.00 95.00 127 GLU A N 1
ATOM 858 C CA . GLU A 1 127 ? -2.542 -1.581 -18.807 1.00 95.00 127 GLU A CA 1
ATOM 859 C C . GLU A 1 127 ? -1.983 -2.451 -17.678 1.00 95.00 127 GLU A C 1
ATOM 861 O O . GLU A 1 127 ? -2.700 -2.779 -16.736 1.00 95.00 127 GLU A O 1
ATOM 866 N N . ASN A 1 128 ? -0.714 -2.851 -17.768 1.00 96.38 128 ASN A N 1
ATOM 867 C CA . ASN A 1 128 ? -0.070 -3.673 -16.751 1.00 96.38 128 ASN A CA 1
ATOM 868 C C . ASN A 1 128 ? 1.387 -3.258 -16.592 1.00 96.38 128 ASN A C 1
ATOM 870 O O . ASN A 1 128 ? 2.181 -3.384 -17.523 1.00 96.38 128 ASN A O 1
ATOM 874 N N . ILE A 1 129 ? 1.742 -2.793 -15.401 1.00 97.69 129 ILE A N 1
ATOM 875 C CA . ILE A 1 129 ? 3.079 -2.298 -15.092 1.00 97.69 129 ILE A CA 1
ATOM 876 C C . ILE A 1 129 ? 3.654 -3.137 -13.956 1.00 97.69 129 ILE A C 1
ATOM 878 O O . ILE A 1 129 ? 3.070 -3.216 -12.880 1.00 97.69 129 ILE A O 1
ATOM 882 N N . VAL A 1 130 ? 4.804 -3.759 -14.198 1.00 98.25 130 VAL A N 1
ATOM 883 C CA . VAL A 1 130 ? 5.578 -4.527 -13.223 1.00 98.25 130 VAL A CA 1
ATOM 884 C C . VAL A 1 130 ? 6.957 -3.899 -13.116 1.00 98.25 130 VAL A C 1
ATOM 886 O O . VAL A 1 130 ? 7.707 -3.852 -14.090 1.00 98.25 130 VAL A O 1
ATOM 889 N N . LEU A 1 131 ? 7.278 -3.401 -11.927 1.00 98.00 131 LEU A N 1
ATOM 890 C CA . LEU A 1 131 ? 8.522 -2.696 -11.641 1.00 98.00 131 LEU A CA 1
ATOM 891 C C . LEU A 1 131 ? 9.269 -3.442 -10.538 1.00 98.00 131 LEU A C 1
ATOM 893 O O . LEU A 1 131 ? 8.689 -3.774 -9.502 1.00 98.00 131 LEU A O 1
ATOM 897 N N . GLN A 1 132 ? 10.551 -3.705 -10.764 1.00 98.06 132 GLN A N 1
ATOM 898 C CA . GLN A 1 132 ? 11.409 -4.434 -9.836 1.00 98.06 132 GLN A CA 1
ATOM 899 C C . GLN A 1 132 ? 12.743 -3.707 -9.675 1.00 98.06 132 GLN A C 1
ATOM 901 O O . GLN A 1 132 ? 13.563 -3.709 -10.591 1.00 98.06 132 GLN A O 1
ATOM 906 N N . ALA A 1 133 ? 12.986 -3.120 -8.504 1.00 97.88 133 ALA A N 1
ATOM 907 C CA . ALA A 1 133 ? 14.264 -2.474 -8.222 1.00 97.88 133 ALA A CA 1
ATOM 908 C C . ALA A 1 133 ? 14.620 -2.446 -6.736 1.00 97.88 133 ALA A C 1
ATOM 910 O O . ALA A 1 133 ? 13.748 -2.551 -5.873 1.00 97.88 133 ALA A O 1
ATOM 911 N N . ASP A 1 134 ? 15.904 -2.269 -6.427 1.00 97.12 134 ASP A N 1
ATOM 912 C CA . ASP A 1 134 ? 16.327 -2.013 -5.047 1.00 97.12 134 ASP A CA 1
ATOM 913 C C . ASP A 1 134 ? 15.817 -0.648 -4.584 1.00 97.12 134 ASP A C 1
ATOM 915 O O . ASP A 1 134 ? 15.418 -0.500 -3.430 1.00 97.12 134 ASP A O 1
ATOM 919 N N . GLN A 1 135 ? 15.803 0.337 -5.485 1.00 97.81 135 GLN A N 1
ATOM 920 C CA . GLN A 1 135 ? 15.175 1.642 -5.296 1.00 97.81 135 GLN A CA 1
ATOM 921 C C . GLN A 1 135 ? 14.227 1.928 -6.459 1.00 97.81 135 GLN A C 1
ATOM 923 O O . GLN A 1 135 ? 14.644 1.935 -7.616 1.00 97.81 135 GLN A O 1
ATOM 928 N N . LEU A 1 136 ? 12.962 2.182 -6.147 1.00 97.50 136 LEU A N 1
ATOM 929 C CA . LEU A 1 136 ? 11.932 2.535 -7.108 1.00 97.50 136 LEU A CA 1
ATOM 930 C C . LEU A 1 136 ? 11.368 3.916 -6.778 1.00 97.50 136 LEU A C 1
ATOM 932 O O . LEU A 1 136 ? 10.885 4.147 -5.672 1.00 97.50 136 LEU A O 1
ATOM 936 N N . GLU A 1 137 ? 11.407 4.816 -7.752 1.00 96.81 137 GLU A N 1
ATOM 937 C CA . GLU A 1 137 ? 10.864 6.167 -7.653 1.00 96.81 137 GLU A CA 1
ATOM 938 C C . GLU A 1 137 ? 9.738 6.360 -8.675 1.00 96.81 137 GLU A C 1
ATOM 940 O O . GLU A 1 137 ? 9.924 6.203 -9.885 1.00 96.81 137 GLU A O 1
ATOM 945 N N . LEU A 1 138 ? 8.552 6.714 -8.183 1.00 95.44 138 LEU A N 1
ATOM 946 C CA . LEU A 1 138 ? 7.391 7.024 -9.011 1.00 95.44 138 LEU A CA 1
ATOM 947 C C . LEU A 1 138 ? 7.216 8.544 -9.115 1.00 95.44 138 LEU A C 1
ATOM 949 O O . LEU A 1 138 ? 6.958 9.231 -8.124 1.00 95.44 138 LEU A O 1
ATOM 953 N N . ASN A 1 139 ? 7.347 9.068 -10.332 1.00 91.06 139 ASN A N 1
ATOM 954 C CA . ASN A 1 139 ? 7.306 10.495 -10.633 1.00 91.06 139 ASN A CA 1
ATOM 955 C C . ASN A 1 139 ? 6.016 10.849 -11.383 1.00 91.06 139 ASN A C 1
ATOM 957 O O . ASN A 1 139 ? 5.971 10.717 -12.606 1.00 91.06 139 ASN A O 1
ATOM 961 N N . ASN A 1 140 ? 4.987 11.329 -10.668 1.00 79.00 140 ASN A N 1
ATOM 962 C CA . ASN A 1 140 ? 3.673 11.693 -11.229 1.00 79.00 140 ASN A CA 1
ATOM 963 C C . ASN A 1 140 ? 3.125 10.604 -12.157 1.00 79.00 140 ASN A C 1
ATOM 965 O O . ASN A 1 140 ? 3.181 10.691 -13.388 1.00 79.00 140 ASN A O 1
ATOM 969 N N . PHE A 1 141 ? 2.627 9.542 -11.542 1.00 87.88 141 PHE A N 1
ATOM 970 C CA . PHE A 1 141 ? 2.282 8.321 -12.245 1.00 87.88 141 PHE A CA 1
ATOM 971 C C . PHE A 1 141 ? 0.767 8.176 -12.335 1.00 87.88 141 PHE A C 1
ATOM 973 O O . PHE A 1 141 ? 0.063 8.219 -11.330 1.00 87.88 141 PHE A O 1
ATOM 980 N N . SER A 1 142 ? 0.260 8.000 -13.551 1.00 90.38 142 SER A N 1
ATOM 981 C CA . SER A 1 142 ? -1.159 7.779 -13.803 1.00 90.38 142 SER A CA 1
ATOM 982 C C . SER A 1 142 ? -1.315 6.591 -14.733 1.00 90.38 142 SER A C 1
ATOM 984 O O . SER A 1 142 ? -0.798 6.600 -15.851 1.00 90.38 142 SER A O 1
ATOM 986 N N . THR A 1 143 ? -2.024 5.570 -14.271 1.00 91.88 143 THR A N 1
ATOM 987 C CA . THR A 1 143 ? -2.386 4.413 -15.079 1.00 91.88 143 THR A CA 1
ATOM 988 C C . THR A 1 143 ? -3.834 4.022 -14.820 1.00 91.88 143 THR A C 1
ATOM 990 O O . THR A 1 143 ? -4.307 4.033 -13.689 1.00 91.88 143 THR A O 1
ATOM 993 N N . MET A 1 144 ? -4.555 3.643 -15.874 1.00 90.12 144 MET A N 1
ATOM 994 C CA . MET A 1 144 ? -5.867 3.002 -15.732 1.00 90.12 144 MET A CA 1
ATOM 995 C C . MET A 1 144 ? -5.752 1.512 -15.382 1.00 90.12 144 MET A C 1
ATOM 997 O O . MET A 1 144 ? -6.745 0.893 -15.015 1.00 90.12 144 MET A O 1
ATOM 1001 N N . GLY A 1 145 ? -4.559 0.943 -15.545 1.00 94.69 145 GLY A N 1
ATOM 1002 C CA . GLY A 1 145 ? -4.282 -0.476 -15.427 1.00 94.69 145 GLY A CA 1
ATOM 1003 C C . GLY A 1 145 ? -3.759 -0.907 -14.062 1.00 94.69 145 GLY A C 1
ATOM 1004 O O . GLY A 1 145 ? -3.832 -0.174 -13.075 1.00 94.69 145 GLY A O 1
ATOM 1005 N N . ASN A 1 146 ? -3.216 -2.121 -14.027 1.00 97.69 146 ASN A N 1
ATOM 1006 C CA . ASN A 1 146 ? -2.621 -2.707 -12.834 1.00 97.69 146 ASN A CA 1
ATOM 1007 C C . ASN A 1 146 ? -1.183 -2.223 -12.636 1.00 97.69 146 ASN A C 1
ATOM 1009 O O . ASN A 1 146 ? -0.408 -2.109 -13.590 1.00 97.69 146 ASN A O 1
ATOM 1013 N N . LEU A 1 147 ? -0.813 -2.025 -11.374 1.00 98.00 147 LEU A N 1
ATOM 1014 C CA . LEU A 1 147 ? 0.522 -1.627 -10.951 1.00 98.00 147 LEU A CA 1
ATOM 1015 C C . LEU A 1 147 ? 1.081 -2.662 -9.978 1.00 98.00 147 LEU A C 1
ATOM 1017 O O . LEU A 1 147 ? 0.461 -2.962 -8.968 1.00 98.00 147 LEU A O 1
ATOM 1021 N N . THR A 1 148 ? 2.265 -3.197 -10.250 1.00 98.56 148 THR A N 1
ATOM 1022 C CA . THR A 1 148 ? 2.991 -4.098 -9.349 1.00 98.56 148 THR A CA 1
ATOM 1023 C C . THR A 1 148 ? 4.353 -3.502 -9.030 1.00 98.56 148 THR A C 1
ATOM 1025 O O . THR A 1 148 ? 5.150 -3.240 -9.932 1.00 98.56 148 THR A O 1
ATOM 1028 N N . LEU A 1 149 ? 4.617 -3.305 -7.740 1.00 98.38 149 LEU A N 1
ATOM 1029 C CA . LEU A 1 149 ? 5.815 -2.659 -7.212 1.00 98.38 149 LEU A CA 1
ATOM 1030 C C . LEU A 1 149 ? 6.573 -3.663 -6.341 1.00 98.38 149 LEU A C 1
ATOM 1032 O O . LEU A 1 149 ? 6.099 -4.030 -5.264 1.00 98.38 149 LEU A O 1
ATOM 1036 N N . ASN A 1 150 ? 7.739 -4.110 -6.800 1.00 97.25 150 ASN A N 1
ATOM 1037 C CA . ASN A 1 150 ? 8.555 -5.117 -6.124 1.00 97.25 150 ASN A CA 1
ATOM 1038 C C . ASN A 1 150 ? 9.965 -4.599 -5.805 1.00 97.25 150 ASN A C 1
ATOM 1040 O O . ASN A 1 150 ? 10.475 -3.686 -6.458 1.00 97.25 150 ASN A O 1
ATOM 1044 N N . GLY A 1 151 ? 10.618 -5.253 -4.837 1.00 90.62 151 GLY A N 1
ATOM 1045 C CA . GLY A 1 151 ? 12.037 -5.074 -4.534 1.00 90.62 151 GLY A CA 1
ATOM 1046 C C . GLY A 1 151 ? 12.339 -4.469 -3.168 1.00 90.62 151 GLY A C 1
ATOM 1047 O O . GLY A 1 151 ? 11.827 -4.931 -2.146 1.00 90.62 151 GLY A O 1
ATOM 1048 N N . GLY A 1 152 ? 13.243 -3.493 -3.140 1.00 95.81 152 GLY A N 1
ATOM 1049 C CA . GLY A 1 152 ? 13.765 -2.911 -1.907 1.00 95.81 152 GLY A CA 1
ATOM 1050 C C . GLY A 1 152 ? 12.861 -1.811 -1.361 1.00 95.81 152 GLY A C 1
ATOM 1051 O O . GLY A 1 152 ? 11.998 -2.061 -0.522 1.00 95.81 152 GLY A O 1
ATOM 1052 N N . ASN A 1 153 ? 13.087 -0.583 -1.811 1.00 98.06 153 ASN A N 1
ATOM 1053 C CA . ASN A 1 153 ? 12.403 0.616 -1.342 1.00 98.06 153 ASN A CA 1
ATOM 1054 C C . ASN A 1 153 ? 11.609 1.267 -2.476 1.00 98.06 153 ASN A C 1
ATOM 1056 O O . ASN A 1 153 ? 12.151 1.484 -3.556 1.00 98.06 153 ASN A O 1
ATOM 1060 N N . VAL A 1 154 ? 10.356 1.622 -2.208 1.00 98.25 154 VAL A N 1
ATOM 1061 C CA . VAL A 1 154 ? 9.481 2.344 -3.132 1.00 98.25 154 VAL A CA 1
ATOM 1062 C C . VAL A 1 154 ? 9.127 3.693 -2.532 1.00 98.25 154 VAL A C 1
ATOM 1064 O O . VAL A 1 154 ? 8.576 3.766 -1.431 1.00 98.25 154 VAL A O 1
ATOM 1067 N N . ILE A 1 155 ? 9.411 4.749 -3.284 1.00 97.00 155 ILE A N 1
ATOM 1068 C CA . ILE A 1 155 ? 9.070 6.128 -2.950 1.00 97.00 155 ILE A CA 1
ATOM 1069 C C . ILE A 1 155 ? 8.308 6.776 -4.101 1.00 97.00 155 ILE A C 1
ATOM 1071 O O . ILE A 1 155 ? 8.342 6.318 -5.247 1.00 97.00 155 ILE A O 1
ATOM 1075 N N . GLN A 1 156 ? 7.652 7.887 -3.797 1.00 95.94 156 GLN A N 1
ATOM 1076 C CA . GLN A 1 156 ? 7.028 8.741 -4.794 1.00 95.94 156 GLN A CA 1
ATOM 1077 C C . GLN A 1 156 ? 7.480 10.187 -4.630 1.00 95.94 156 GLN A C 1
ATOM 1079 O O . GLN A 1 156 ? 7.752 10.632 -3.518 1.00 95.94 156 GLN A O 1
ATOM 1084 N N . GLN A 1 157 ? 7.486 10.917 -5.741 1.00 94.25 157 GLN A N 1
ATOM 1085 C CA . GLN A 1 157 ? 7.787 12.354 -5.784 1.00 94.25 157 GLN A CA 1
ATOM 1086 C C . GLN A 1 157 ? 6.574 13.199 -6.183 1.00 94.25 157 GLN A C 1
ATOM 1088 O O . GLN A 1 157 ? 6.636 14.426 -6.190 1.00 94.25 157 GLN A O 1
ATOM 1093 N N . GLY A 1 158 ? 5.476 12.543 -6.545 1.00 92.75 158 GLY A N 1
ATOM 1094 C CA . GLY A 1 158 ? 4.204 13.181 -6.840 1.00 92.75 158 GLY A CA 1
ATOM 1095 C C . GLY A 1 158 ? 3.076 12.163 -6.843 1.00 92.75 158 GLY A C 1
ATOM 1096 O O . GLY A 1 158 ? 3.324 10.970 -6.654 1.00 92.75 158 GLY A O 1
ATOM 1097 N N . ALA A 1 159 ? 1.851 12.643 -7.025 1.00 94.69 159 ALA A N 1
ATOM 1098 C CA . ALA A 1 159 ? 0.643 11.846 -6.863 1.00 94.69 159 ALA A CA 1
ATOM 1099 C C . ALA A 1 159 ? 0.576 10.631 -7.805 1.00 94.69 159 ALA A C 1
ATOM 1101 O O . ALA A 1 159 ? 1.029 10.673 -8.958 1.00 94.69 159 ALA A O 1
ATOM 1102 N N . LEU A 1 160 ? -0.034 9.560 -7.301 1.00 95.94 160 LEU A N 1
ATOM 1103 C CA . LEU A 1 160 ? -0.278 8.312 -8.012 1.00 95.94 160 LEU A CA 1
ATOM 1104 C C . LEU A 1 160 ? -1.771 8.122 -8.247 1.00 95.94 160 LEU A C 1
ATOM 1106 O O . LEU A 1 160 ? -2.510 7.946 -7.284 1.00 95.94 160 LEU A O 1
ATOM 1110 N N . GLN A 1 161 ? -2.187 8.069 -9.513 1.00 95.94 161 GLN A N 1
ATOM 1111 C CA . GLN A 1 161 ? -3.547 7.682 -9.890 1.00 95.94 161 GLN A CA 1
ATOM 1112 C C . GLN A 1 161 ? -3.523 6.286 -10.505 1.00 95.94 161 GLN A C 1
ATOM 1114 O O . GLN A 1 161 ? -2.958 6.091 -11.583 1.00 95.94 161 GLN A O 1
ATOM 1119 N N . VAL A 1 162 ? -4.128 5.311 -9.830 1.00 96.94 162 VAL A N 1
ATOM 1120 C CA . VAL A 1 162 ? -4.147 3.918 -10.291 1.00 96.94 162 VAL A CA 1
ATOM 1121 C C . VAL A 1 162 ? -5.587 3.436 -10.397 1.00 96.94 162 VAL A C 1
ATOM 1123 O O . VAL A 1 162 ? -6.291 3.309 -9.398 1.00 96.94 162 VAL A O 1
ATOM 1126 N N . GLY A 1 163 ? -6.031 3.185 -11.628 1.00 96.50 163 GLY A N 1
ATOM 1127 C CA . GLY A 1 163 ? -7.375 2.692 -11.933 1.00 96.50 163 GLY A CA 1
ATOM 1128 C C . GLY A 1 163 ? -7.571 1.209 -11.612 1.00 96.50 163 GLY A C 1
ATOM 1129 O O . GLY A 1 163 ? -8.658 0.814 -11.197 1.00 96.50 163 GLY A O 1
ATOM 1130 N N . GLY A 1 1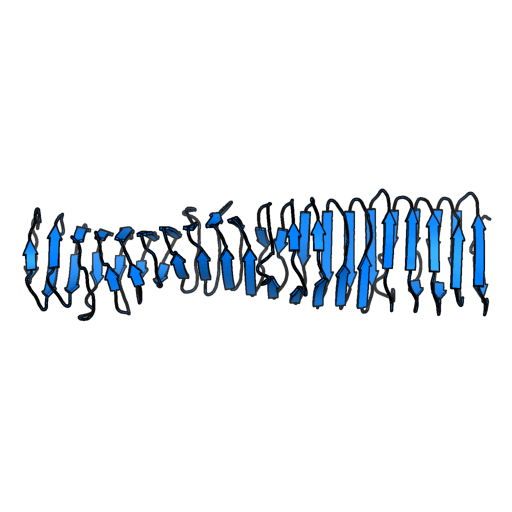64 ? -6.530 0.396 -11.812 1.00 97.69 164 GLY A N 1
ATOM 1131 C CA . GLY A 1 164 ? -6.545 -1.042 -11.556 1.00 97.69 164 GLY A CA 1
ATOM 1132 C C . GLY A 1 164 ? -5.991 -1.422 -10.185 1.00 97.69 164 GLY A C 1
ATOM 1133 O O . GLY A 1 164 ? -5.855 -0.600 -9.279 1.00 97.69 164 GLY A O 1
ATOM 1134 N N . THR A 1 165 ? -5.665 -2.702 -10.024 1.00 98.44 165 THR A N 1
ATOM 1135 C CA . THR A 1 165 ? -5.109 -3.232 -8.775 1.00 98.44 165 THR A CA 1
ATOM 1136 C C . THR A 1 165 ? -3.670 -2.764 -8.577 1.00 98.44 165 THR A C 1
ATOM 1138 O O . THR A 1 165 ? -2.839 -2.887 -9.479 1.00 98.44 165 THR A O 1
ATOM 1141 N N . THR A 1 166 ? -3.355 -2.303 -7.366 1.00 98.69 166 THR A N 1
ATOM 1142 C CA . THR A 1 166 ? -1.981 -2.012 -6.939 1.00 98.69 166 THR A CA 1
ATOM 1143 C C . THR A 1 166 ? -1.460 -3.154 -6.077 1.00 98.69 166 THR A C 1
ATOM 1145 O O . THR A 1 166 ? -1.984 -3.409 -5.001 1.00 98.69 166 THR A O 1
ATOM 1148 N N . THR A 1 167 ? -0.422 -3.853 -6.523 1.00 98.81 167 THR A N 1
ATOM 1149 C CA . THR A 1 167 ? 0.231 -4.934 -5.775 1.00 98.81 167 THR A CA 1
ATOM 1150 C C . THR A 1 167 ? 1.564 -4.456 -5.217 1.00 98.81 167 THR A C 1
ATOM 1152 O O . THR A 1 167 ? 2.438 -4.010 -5.961 1.00 98.81 167 THR A O 1
ATOM 1155 N N . LEU A 1 168 ? 1.727 -4.570 -3.902 1.00 98.81 168 LEU A N 1
ATOM 1156 C CA . LEU A 1 168 ? 2.888 -4.100 -3.155 1.00 98.81 168 LEU A CA 1
ATOM 1157 C C . LEU A 1 168 ? 3.685 -5.299 -2.637 1.00 98.81 168 LEU A C 1
ATOM 1159 O O . LEU A 1 168 ? 3.280 -5.931 -1.667 1.00 98.81 168 LEU A O 1
ATOM 1163 N N . GLY A 1 169 ? 4.804 -5.615 -3.286 1.00 98.06 169 GLY A N 1
ATOM 1164 C CA . GLY A 1 169 ? 5.724 -6.693 -2.896 1.00 98.06 169 GLY A CA 1
ATOM 1165 C C . GLY A 1 169 ? 7.100 -6.203 -2.433 1.00 98.06 169 GLY A C 1
ATOM 1166 O O . GLY A 1 169 ? 8.021 -7.002 -2.292 1.00 98.06 169 GLY A O 1
ATOM 1167 N N . ALA A 1 170 ? 7.284 -4.892 -2.258 1.00 98.19 170 ALA A N 1
ATOM 1168 C CA . ALA A 1 170 ? 8.562 -4.317 -1.848 1.00 98.19 170 ALA A CA 1
ATOM 1169 C C . ALA A 1 170 ? 8.797 -4.382 -0.327 1.00 98.19 170 ALA A C 1
ATOM 1171 O O . ALA A 1 17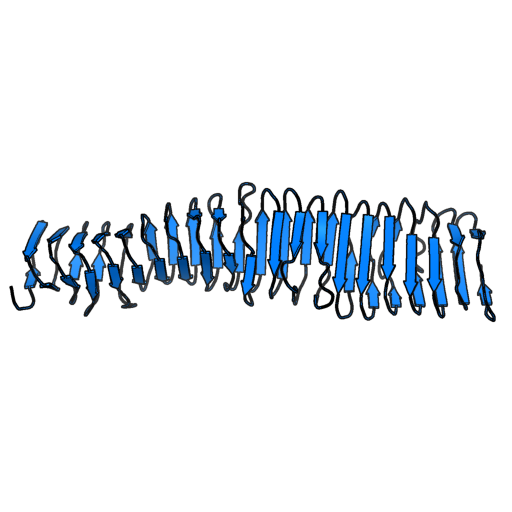0 ? 7.863 -4.444 0.477 1.00 98.19 170 ALA A O 1
ATOM 1172 N N . SER A 1 171 ? 10.067 -4.321 0.079 1.00 98.00 171 SER A N 1
ATOM 1173 C CA . SER A 1 171 ? 10.464 -4.356 1.494 1.00 98.00 171 SER A CA 1
ATOM 1174 C C . SER A 1 171 ? 10.031 -3.097 2.251 1.00 98.00 171 SER A C 1
ATOM 1176 O O . SER A 1 171 ? 9.661 -3.177 3.417 1.00 98.00 171 SER A O 1
ATOM 1178 N N . ASN A 1 172 ? 10.055 -1.934 1.602 1.00 98.31 172 ASN A N 1
ATOM 1179 C CA . ASN A 1 172 ? 9.537 -0.683 2.146 1.00 98.31 172 ASN A CA 1
ATOM 1180 C C . ASN A 1 172 ? 8.750 0.057 1.065 1.00 98.31 172 ASN A C 1
ATOM 1182 O O . ASN A 1 172 ? 9.233 0.212 -0.055 1.00 98.31 172 ASN A O 1
ATOM 1186 N N . VAL A 1 173 ? 7.555 0.529 1.405 1.00 98.75 173 VAL A N 1
ATOM 1187 C CA . VAL A 1 173 ? 6.674 1.287 0.518 1.00 98.75 173 VAL A CA 1
ATOM 1188 C C . VAL A 1 173 ? 6.260 2.569 1.225 1.00 98.75 173 VAL A C 1
ATOM 1190 O O . VAL A 1 173 ? 5.664 2.523 2.300 1.00 98.75 173 VAL A O 1
ATOM 1193 N N . THR A 1 174 ? 6.577 3.715 0.626 1.00 98.25 174 THR A N 1
ATOM 1194 C CA . THR A 1 174 ? 6.178 5.036 1.122 1.00 98.25 174 THR A CA 1
ATOM 1195 C C . THR A 1 174 ? 5.470 5.804 0.021 1.00 98.25 174 THR A C 1
ATOM 1197 O O . THR A 1 174 ? 6.113 6.434 -0.818 1.00 98.25 174 THR A O 1
ATOM 1200 N N . LEU A 1 175 ? 4.139 5.752 0.047 1.00 98.19 175 LEU A N 1
ATOM 1201 C CA . LEU A 1 175 ? 3.263 6.388 -0.926 1.00 98.19 175 LEU A CA 1
ATOM 1202 C C . LEU A 1 175 ? 2.314 7.383 -0.233 1.00 98.19 175 LEU A C 1
ATOM 1204 O O . LEU A 1 175 ? 1.139 7.095 -0.022 1.00 98.19 175 LEU A O 1
ATOM 1208 N N . GLN A 1 176 ? 2.854 8.532 0.190 1.00 97.88 176 GLN A N 1
ATOM 1209 C CA . GLN A 1 176 ? 2.234 9.429 1.184 1.00 97.88 176 GLN A CA 1
ATOM 1210 C C . GLN A 1 176 ? 1.708 10.770 0.636 1.00 97.88 176 GLN A C 1
ATOM 1212 O O . GLN A 1 176 ? 1.344 11.642 1.432 1.00 97.88 176 GLN A O 1
ATOM 1217 N N . ASP A 1 177 ? 1.681 10.975 -0.682 1.00 97.75 177 ASP A N 1
ATOM 1218 C CA . ASP A 1 177 ? 1.076 12.187 -1.254 1.00 97.75 177 ASP A CA 1
ATOM 1219 C C . ASP A 1 177 ? -0.437 12.177 -1.027 1.00 97.75 177 ASP A C 1
ATOM 1221 O O . ASP A 1 177 ? -1.101 11.143 -1.082 1.00 97.75 177 ASP A O 1
ATOM 1225 N N . GLU A 1 178 ? -0.987 13.344 -0.723 1.00 97.06 178 GLU A N 1
ATOM 1226 C CA . GLU A 1 178 ? -2.392 13.482 -0.369 1.00 97.06 178 GLU A CA 1
ATOM 1227 C C . GLU A 1 178 ? -3.358 13.370 -1.535 1.00 97.06 178 GLU A C 1
ATOM 1229 O O . GLU A 1 178 ? -4.532 13.110 -1.297 1.00 97.06 178 GLU A O 1
ATOM 1234 N N . ALA A 1 179 ? -2.872 13.566 -2.760 1.00 97.25 179 ALA A N 1
ATOM 1235 C CA . ALA A 1 179 ? -3.653 13.482 -3.986 1.00 97.25 179 ALA A CA 1
ATOM 1236 C C . ALA A 1 179 ? -3.590 12.093 -4.646 1.00 97.25 179 ALA A C 1
ATOM 1238 O O . ALA A 1 179 ? -4.165 11.904 -5.722 1.00 97.25 179 ALA A O 1
ATOM 1239 N N . ASN A 1 180 ? -2.900 11.132 -4.019 1.00 98.25 180 ASN A N 1
ATOM 1240 C CA . ASN A 1 180 ? -2.940 9.727 -4.416 1.00 98.25 180 ASN A CA 1
ATOM 1241 C C . ASN A 1 180 ? -4.385 9.204 -4.464 1.00 98.25 180 ASN A C 1
ATOM 1243 O O . ASN A 1 180 ? -5.204 9.536 -3.605 1.00 98.25 180 ASN A O 1
ATOM 1247 N N . ASN A 1 181 ? -4.684 8.364 -5.450 1.00 97.88 181 ASN A N 1
ATOM 1248 C CA . ASN A 1 181 ? -5.990 7.744 -5.638 1.00 97.88 181 ASN A CA 1
ATOM 1249 C C . ASN A 1 181 ? -5.831 6.328 -6.203 1.00 97.88 181 ASN A C 1
ATOM 1251 O O . ASN A 1 181 ? -5.634 6.130 -7.410 1.00 97.88 181 ASN A O 1
ATOM 1255 N N . PHE A 1 182 ? -5.940 5.343 -5.321 1.00 98.44 182 PHE A N 1
ATOM 1256 C CA . PHE A 1 182 ? -5.972 3.923 -5.633 1.00 98.44 182 PHE A CA 1
ATOM 1257 C C . PHE A 1 182 ? -7.430 3.489 -5.802 1.00 98.44 182 PHE A C 1
ATOM 1259 O O . PHE A 1 182 ? -8.110 3.128 -4.848 1.00 98.44 182 PHE A O 1
ATOM 1266 N N . VAL A 1 183 ? -7.923 3.541 -7.040 1.00 97.94 183 VAL A N 1
ATOM 1267 C CA . VAL A 1 183 ? -9.324 3.219 -7.356 1.00 97.94 183 VAL A CA 1
ATOM 1268 C C . VAL A 1 183 ? -9.583 1.715 -7.263 1.00 97.94 183 VAL A C 1
ATOM 1270 O O . VAL A 1 183 ? -10.650 1.296 -6.818 1.00 97.94 183 VAL A O 1
ATOM 1273 N N . GLY A 1 184 ? -8.627 0.898 -7.711 1.00 97.69 184 GLY A N 1
ATOM 1274 C CA . GLY A 1 184 ? -8.678 -0.550 -7.545 1.00 97.69 184 GLY A CA 1
ATOM 1275 C C . GLY A 1 184 ? -8.062 -1.005 -6.223 1.00 97.69 184 GLY A C 1
ATOM 1276 O O . GLY A 1 184 ? -7.383 -0.248 -5.532 1.00 97.69 184 GLY A O 1
ATOM 1277 N N . ASN A 1 185 ? -8.265 -2.282 -5.891 1.00 98.25 185 ASN A N 1
ATOM 1278 C CA . ASN A 1 185 ? -7.760 -2.855 -4.643 1.00 98.25 185 ASN A CA 1
ATOM 1279 C C . ASN A 1 185 ? -6.242 -2.682 -4.506 1.00 98.25 185 ASN A C 1
ATOM 1281 O O . ASN A 1 185 ? -5.487 -2.842 -5.472 1.00 98.25 185 ASN A O 1
ATOM 1285 N N . VAL A 1 186 ? -5.795 -2.468 -3.274 1.00 98.81 186 VAL A N 1
ATOM 1286 C CA . VAL A 1 186 ? -4.389 -2.490 -2.892 1.00 98.81 186 VAL A CA 1
ATOM 1287 C C . VAL A 1 186 ? -4.087 -3.819 -2.199 1.00 98.81 186 VAL A C 1
ATOM 1289 O O . VAL A 1 186 ? -4.604 -4.137 -1.127 1.00 98.81 186 VAL A O 1
ATOM 1292 N N . VAL A 1 187 ? -3.235 -4.616 -2.837 1.00 98.88 187 VAL A N 1
ATOM 1293 C CA . VAL A 1 187 ? -2.814 -5.938 -2.378 1.00 98.88 187 VAL A CA 1
ATOM 1294 C C . VAL A 1 187 ? -1.446 -5.829 -1.721 1.00 98.88 187 VAL A C 1
ATOM 1296 O O . VAL A 1 187 ? -0.434 -5.612 -2.389 1.00 98.88 187 VAL A O 1
ATOM 1299 N N . LEU A 1 188 ? -1.408 -6.035 -0.410 1.00 98.75 188 LEU A N 1
ATOM 1300 C CA . LEU A 1 188 ? -0.187 -6.196 0.365 1.00 98.75 188 LEU A CA 1
ATOM 1301 C C . LEU A 1 188 ? 0.344 -7.620 0.117 1.00 98.75 188 LEU A C 1
ATOM 1303 O O . LEU A 1 188 ? -0.226 -8.603 0.588 1.00 98.75 188 LEU A O 1
ATOM 1307 N N . ASN A 1 189 ? 1.399 -7.762 -0.680 1.00 98.00 189 ASN A N 1
ATOM 1308 C CA . ASN A 1 189 ? 1.941 -9.056 -1.093 1.00 98.00 189 ASN A CA 1
ATOM 1309 C C . ASN A 1 189 ? 3.190 -9.411 -0.278 1.00 98.00 189 ASN A C 1
ATOM 1311 O O . ASN A 1 189 ? 4.297 -9.469 -0.810 1.00 98.00 189 ASN A O 1
ATOM 1315 N N . SER A 1 190 ? 3.010 -9.619 1.030 1.00 95.94 190 SER A N 1
ATOM 1316 C CA . SER A 1 190 ? 4.116 -9.815 1.982 1.00 95.94 190 SER A CA 1
ATOM 1317 C C . SER A 1 190 ? 5.132 -8.668 1.964 1.00 95.94 190 SER A C 1
ATOM 1319 O O . SER A 1 190 ? 6.336 -8.887 2.096 1.00 95.94 190 SER A O 1
ATOM 1321 N N . ALA A 1 191 ? 4.639 -7.439 1.797 1.00 94.00 191 ALA A N 1
ATOM 1322 C CA . ALA A 1 191 ? 5.465 -6.243 1.896 1.00 94.00 191 ALA A CA 1
ATOM 1323 C C . ALA A 1 191 ? 6.053 -6.107 3.312 1.00 94.00 191 ALA A C 1
ATOM 1325 O O . ALA A 1 191 ? 5.481 -6.600 4.284 1.00 94.00 191 ALA A O 1
ATOM 1326 N N . GLY A 1 192 ? 7.185 -5.419 3.456 1.00 98.00 192 GLY A N 1
ATOM 1327 C CA . GLY A 1 192 ? 7.725 -5.106 4.782 1.00 98.00 192 GLY A CA 1
ATOM 1328 C C . GLY A 1 192 ? 6.957 -3.952 5.431 1.00 98.00 192 GLY A C 1
ATOM 1329 O O . GLY A 1 192 ? 5.850 -4.141 5.932 1.00 98.00 192 GLY A O 1
ATOM 1330 N N . SER A 1 193 ? 7.529 -2.749 5.439 1.00 98.44 193 SER A N 1
ATOM 1331 C CA . SER A 1 193 ? 6.841 -1.557 5.956 1.00 98.44 193 SER A CA 1
ATOM 1332 C C . SER A 1 193 ? 6.036 -0.861 4.862 1.00 98.44 193 SER A C 1
ATOM 1334 O O . SER A 1 193 ? 6.575 -0.573 3.794 1.00 98.44 193 SER A O 1
ATOM 1336 N N . VAL A 1 194 ? 4.760 -0.572 5.123 1.00 98.88 194 VAL A N 1
ATOM 1337 C CA . VAL A 1 194 ? 3.848 0.060 4.162 1.00 98.88 194 VAL A CA 1
ATOM 1338 C C . VAL A 1 194 ? 3.239 1.329 4.759 1.00 98.88 194 VAL A C 1
ATOM 1340 O O . VAL A 1 194 ? 2.528 1.269 5.759 1.00 98.88 194 VAL A O 1
ATOM 1343 N N . ASN A 1 195 ? 3.501 2.471 4.122 1.00 98.81 195 ASN A N 1
ATOM 1344 C CA . ASN A 1 195 ? 2.905 3.770 4.430 1.00 98.81 195 ASN A CA 1
ATOM 1345 C C . ASN A 1 195 ? 2.132 4.253 3.201 1.00 98.81 195 ASN A C 1
ATOM 1347 O O . ASN A 1 195 ? 2.751 4.495 2.163 1.00 98.81 195 ASN A O 1
ATOM 1351 N N . LEU A 1 196 ? 0.808 4.360 3.317 1.00 98.88 196 LEU A N 1
ATOM 1352 C CA . LEU A 1 196 ? -0.085 4.772 2.237 1.00 98.88 196 LEU A CA 1
ATOM 1353 C C . LEU A 1 196 ? -0.939 5.971 2.644 1.00 98.88 196 LEU A C 1
ATOM 1355 O O . LEU A 1 196 ? -1.502 6.020 3.741 1.00 98.88 196 LEU A O 1
ATOM 1359 N N . ARG A 1 197 ? -1.110 6.895 1.704 1.00 98.75 197 ARG A N 1
ATOM 1360 C CA . ARG A 1 197 ? -2.134 7.929 1.750 1.00 98.75 197 ARG A CA 1
ATOM 1361 C C . ARG A 1 197 ? -2.997 7.832 0.503 1.00 98.75 197 ARG A C 1
ATOM 1363 O O . ARG A 1 197 ? -2.468 7.637 -0.587 1.00 98.75 197 ARG A O 1
ATOM 1370 N N . ASP A 1 198 ? -4.302 7.961 0.693 1.00 98.75 198 ASP A N 1
ATOM 1371 C CA . ASP A 1 198 ? -5.306 7.973 -0.364 1.00 98.75 198 ASP A CA 1
ATOM 1372 C C . ASP A 1 198 ? -6.294 9.125 -0.140 1.00 98.75 198 ASP A C 1
ATOM 1374 O O . ASP A 1 198 ? -6.717 9.398 0.987 1.00 98.75 198 ASP A O 1
ATOM 1378 N N . GLN A 1 199 ? -6.663 9.833 -1.202 1.00 98.38 199 GLN A N 1
ATOM 1379 C CA . GLN A 1 199 ? -7.547 10.993 -1.113 1.00 98.38 199 GLN A CA 1
ATOM 1380 C C . GLN A 1 199 ? -9.032 10.609 -0.945 1.00 98.38 199 GLN A C 1
ATOM 1382 O O . GLN A 1 199 ? -9.845 11.457 -0.575 1.00 98.38 199 GLN A O 1
ATOM 1387 N N . GLN A 1 200 ? -9.418 9.368 -1.255 1.00 98.12 200 GLN A N 1
ATOM 1388 C CA . GLN A 1 200 ? -10.783 8.839 -1.219 1.00 98.12 200 GLN A CA 1
ATOM 1389 C C . GLN A 1 200 ? -10.864 7.601 -0.305 1.00 98.12 200 GLN A C 1
ATOM 1391 O O . GLN A 1 200 ? -10.615 7.692 0.901 1.00 98.12 200 GLN A O 1
ATOM 1396 N N . VAL A 1 201 ? -11.332 6.482 -0.858 1.00 98.69 201 VAL A N 1
ATOM 1397 C CA . VAL A 1 201 ? -11.499 5.192 -0.206 1.00 98.69 201 VAL A CA 1
ATOM 1398 C C . VAL A 1 201 ? -10.359 4.305 -0.664 1.00 98.69 201 VAL A C 1
ATOM 1400 O O . VAL A 1 201 ? -10.129 4.190 -1.863 1.00 98.69 201 VAL A O 1
ATOM 1403 N N . ILE A 1 202 ? -9.714 3.630 0.280 1.00 98.81 202 ILE A N 1
ATOM 1404 C CA . ILE A 1 202 ? -8.712 2.611 -0.020 1.00 98.81 202 ILE A CA 1
ATOM 1405 C C . ILE A 1 202 ? -9.241 1.225 0.359 1.00 98.81 202 ILE A C 1
ATOM 1407 O O . ILE A 1 202 ? -9.700 1.009 1.481 1.00 98.81 202 ILE A O 1
ATOM 1411 N N . GLU A 1 203 ? -9.177 0.288 -0.586 1.00 98.75 203 GLU A N 1
ATOM 1412 C CA . GLU A 1 203 ? -9.604 -1.107 -0.422 1.00 98.75 203 GLU A CA 1
ATOM 1413 C C . GLU A 1 203 ? -8.376 -2.000 -0.218 1.00 98.75 203 GLU A C 1
ATOM 1415 O O . GLU A 1 203 ? -7.582 -2.185 -1.142 1.00 98.75 203 GLU A O 1
ATOM 1420 N N . LEU A 1 204 ? -8.190 -2.542 0.988 1.00 98.75 204 LEU A N 1
ATOM 1421 C CA . LEU A 1 204 ? -6.979 -3.282 1.359 1.00 98.75 204 LEU A CA 1
ATOM 1422 C C . LEU A 1 204 ? -7.206 -4.797 1.450 1.00 98.75 204 LEU A C 1
ATOM 1424 O O . LEU A 1 204 ? -8.252 -5.269 1.899 1.00 98.75 204 LEU A O 1
ATOM 1428 N N . GLN A 1 205 ? -6.172 -5.570 1.117 1.00 98.75 205 GLN A N 1
ATOM 1429 C CA . GLN A 1 205 ? -6.082 -7.000 1.429 1.00 98.75 205 GLN A CA 1
ATOM 1430 C C . GLN A 1 205 ? -4.626 -7.472 1.505 1.00 98.75 205 GLN A C 1
ATOM 1432 O O . GLN A 1 205 ? -3.739 -6.849 0.925 1.00 98.75 205 GLN A O 1
ATOM 1437 N N . GLY A 1 206 ? -4.385 -8.623 2.132 1.00 98.62 206 GLY A N 1
ATOM 1438 C CA . GLY A 1 206 ? -3.093 -9.312 2.093 1.00 98.62 206 GLY A CA 1
ATOM 1439 C C . GLY A 1 206 ? -2.258 -9.129 3.359 1.00 98.62 206 GLY A C 1
ATOM 1440 O O . GLY A 1 206 ? -2.801 -8.979 4.450 1.00 98.62 206 GLY A O 1
ATOM 1441 N N . SER A 1 207 ? -0.934 -9.201 3.233 1.00 98.56 207 SER A N 1
ATOM 1442 C CA . SER A 1 207 ? -0.003 -9.209 4.362 1.00 98.56 207 SER A CA 1
ATOM 1443 C C . SER A 1 207 ? 1.096 -8.152 4.283 1.00 98.56 207 SER A C 1
ATOM 1445 O O . SER A 1 207 ? 1.650 -7.882 3.213 1.00 98.56 207 SER A O 1
ATOM 1447 N N . ALA A 1 208 ? 1.446 -7.597 5.445 1.00 98.69 208 ALA A N 1
ATOM 1448 C CA . ALA A 1 208 ? 2.551 -6.657 5.604 1.00 98.69 208 ALA A CA 1
ATOM 1449 C C . ALA A 1 208 ? 3.303 -6.853 6.934 1.00 98.69 208 ALA A C 1
ATOM 1451 O O . ALA A 1 208 ? 2.776 -7.393 7.908 1.00 98.69 208 ALA A O 1
ATOM 1452 N N . GLY A 1 209 ? 4.547 -6.383 6.994 1.00 98.69 209 GLY A N 1
ATOM 1453 C CA . GLY A 1 209 ? 5.320 -6.267 8.229 1.00 98.69 209 GLY A CA 1
ATOM 1454 C C . GLY A 1 209 ? 4.756 -5.198 9.165 1.00 98.69 209 GLY A C 1
ATOM 1455 O O . GLY A 1 209 ? 4.532 -5.479 10.335 1.00 98.69 209 GLY A O 1
ATOM 1456 N N . SER A 1 210 ? 4.474 -3.999 8.661 1.00 98.81 210 SER A N 1
ATOM 1457 C CA . SER A 1 210 ? 3.771 -2.932 9.392 1.00 98.81 210 SER A CA 1
ATOM 1458 C C . SER A 1 210 ? 2.921 -2.104 8.439 1.00 98.81 210 SER A C 1
ATOM 1460 O O . SER A 1 210 ? 3.267 -1.980 7.262 1.00 98.81 210 SER A O 1
ATOM 1462 N N . LEU A 1 211 ? 1.845 -1.507 8.949 1.00 98.88 211 LEU A N 1
ATOM 1463 C CA . LEU A 1 211 ? 0.862 -0.807 8.130 1.00 98.88 211 LEU A CA 1
ATOM 1464 C C . LEU A 1 211 ? 0.545 0.580 8.701 1.00 98.88 211 LEU A C 1
ATOM 1466 O O . LEU A 1 211 ? 0.163 0.714 9.857 1.00 98.88 211 LEU A O 1
ATOM 1470 N N . ASN A 1 212 ? 0.681 1.618 7.887 1.00 98.88 212 ASN A N 1
ATOM 1471 C CA . ASN A 1 212 ? 0.264 2.979 8.199 1.00 98.88 212 ASN A CA 1
ATOM 1472 C C . ASN A 1 212 ? -0.562 3.506 7.029 1.00 98.88 212 ASN A C 1
ATOM 1474 O O . ASN A 1 212 ? -0.046 3.601 5.917 1.00 98.88 212 ASN A O 1
ATOM 1478 N N . VAL A 1 213 ? -1.840 3.795 7.254 1.00 98.94 213 VAL A N 1
ATOM 1479 C CA . VAL A 1 213 ? -2.772 4.170 6.188 1.00 98.94 213 VAL A CA 1
ATOM 1480 C C . VAL A 1 213 ? -3.574 5.390 6.596 1.00 98.94 213 VAL A C 1
ATOM 1482 O O . VAL A 1 213 ? -4.186 5.419 7.665 1.00 98.94 213 VAL A O 1
ATOM 1485 N N . GLN A 1 214 ? -3.603 6.378 5.708 1.00 98.88 214 GLN A N 1
ATOM 1486 C CA . GLN A 1 214 ? -4.467 7.545 5.811 1.00 98.88 214 GLN A CA 1
ATOM 1487 C C . GLN A 1 214 ? -5.387 7.604 4.595 1.00 98.88 214 GLN A C 1
ATOM 1489 O O . GLN A 1 214 ? -4.899 7.586 3.469 1.00 98.88 214 GLN A O 1
ATOM 1494 N N . ALA A 1 215 ? -6.697 7.699 4.805 1.00 98.81 215 ALA A N 1
ATOM 1495 C CA . ALA A 1 215 ? -7.663 7.831 3.720 1.00 98.81 215 ALA A CA 1
ATOM 1496 C C . ALA A 1 215 ? -8.573 9.044 3.936 1.00 98.81 215 ALA A C 1
ATOM 1498 O O . ALA A 1 215 ? -9.026 9.308 5.052 1.00 98.81 215 ALA A O 1
ATOM 1499 N N . GLY A 1 216 ? -8.866 9.780 2.864 1.00 98.69 216 GLY A N 1
ATOM 1500 C CA . GLY A 1 216 ? -9.732 10.958 2.921 1.00 98.69 216 GLY A CA 1
ATOM 1501 C C . GLY A 1 216 ? -11.199 10.632 3.218 1.00 98.69 216 GLY A C 1
ATOM 1502 O O . GLY A 1 216 ? -11.918 11.479 3.742 1.00 98.69 216 GLY A O 1
ATOM 1503 N N . THR A 1 217 ? -11.649 9.411 2.908 1.00 98.75 217 THR A N 1
ATOM 1504 C CA . THR A 1 217 ? -13.044 8.972 3.086 1.00 98.75 217 THR A CA 1
ATOM 1505 C C . THR A 1 217 ? -13.154 7.722 3.952 1.00 98.75 217 THR A C 1
ATOM 1507 O O . THR A 1 217 ? -13.782 7.770 5.014 1.00 98.75 217 THR A O 1
ATOM 1510 N N . ALA A 1 218 ? -12.564 6.604 3.521 1.00 98.88 218 ALA A N 1
ATOM 1511 C CA . ALA A 1 218 ? -12.652 5.355 4.266 1.00 98.88 218 ALA A CA 1
ATOM 1512 C C . ALA A 1 218 ? -11.464 4.421 4.025 1.00 98.88 218 ALA A C 1
ATOM 1514 O O . ALA A 1 218 ? -10.876 4.408 2.946 1.00 98.88 218 ALA A O 1
ATOM 1515 N N . ILE A 1 219 ? -11.157 3.604 5.028 1.00 98.94 219 ILE A N 1
ATOM 1516 C CA . ILE A 1 219 ? -10.304 2.423 4.882 1.00 98.94 219 ILE A CA 1
ATOM 1517 C C . ILE A 1 219 ? -11.224 1.210 4.909 1.00 98.94 219 ILE A C 1
ATOM 1519 O O . ILE A 1 219 ? -11.838 0.930 5.936 1.00 98.94 219 ILE A O 1
ATOM 1523 N N . ASN A 1 220 ? -11.309 0.498 3.795 1.00 98.75 220 ASN A N 1
ATOM 1524 C CA . ASN A 1 220 ? -12.120 -0.699 3.637 1.00 98.75 220 ASN A CA 1
ATOM 1525 C C . ASN A 1 220 ? -11.235 -1.930 3.397 1.00 98.75 220 ASN A C 1
ATOM 1527 O O . ASN A 1 220 ? -10.008 -1.845 3.265 1.00 98.75 220 ASN A O 1
ATOM 1531 N N . GLN A 1 221 ? -11.876 -3.094 3.347 1.00 96.88 221 GLN A N 1
ATOM 1532 C CA . GLN A 1 221 ? -11.226 -4.367 3.088 1.00 96.88 221 GLN A CA 1
ATOM 1533 C C . GLN A 1 221 ? -11.891 -5.109 1.937 1.00 96.88 221 GLN A C 1
ATOM 1535 O O . GLN A 1 221 ? -13.093 -5.376 1.966 1.00 96.88 221 GLN A O 1
ATOM 1540 N N . SER A 1 222 ? -11.065 -5.581 1.008 1.00 97.44 222 SER A N 1
ATOM 1541 C CA . SER A 1 222 ? -11.464 -6.531 -0.033 1.00 97.44 222 SER A CA 1
ATOM 1542 C C . SER A 1 222 ? -11.095 -7.981 0.306 1.00 97.44 222 SER A C 1
ATOM 1544 O O . SER A 1 222 ? -11.518 -8.917 -0.370 1.00 97.44 222 SER A O 1
ATOM 1546 N N . GLY A 1 223 ? -10.313 -8.182 1.368 1.00 98.25 223 GLY A N 1
ATOM 1547 C CA . GLY A 1 223 ? -9.859 -9.473 1.873 1.00 98.25 223 GLY A CA 1
ATOM 1548 C C . GLY A 1 223 ? -9.261 -9.332 3.272 1.00 98.25 223 GLY A C 1
ATOM 1549 O O . GLY A 1 223 ? -9.209 -8.235 3.823 1.00 98.25 223 GLY A O 1
ATOM 1550 N N . ALA A 1 224 ? -8.825 -10.444 3.865 1.00 98.50 224 ALA A N 1
ATOM 1551 C CA . ALA A 1 224 ? -8.214 -10.414 5.192 1.00 98.50 224 ALA A CA 1
ATOM 1552 C C . ALA A 1 224 ? -6.888 -9.638 5.180 1.00 98.50 224 ALA A C 1
ATOM 1554 O O . ALA A 1 224 ? -6.132 -9.704 4.204 1.00 98.50 224 ALA A O 1
ATOM 1555 N N . LEU A 1 225 ? -6.604 -8.948 6.283 1.00 98.81 225 LEU A N 1
ATOM 1556 C CA . LEU A 1 225 ? -5.316 -8.323 6.561 1.00 98.81 225 LEU A CA 1
ATOM 1557 C C . LEU A 1 225 ? -4.527 -9.157 7.564 1.00 98.81 225 LEU A C 1
ATOM 1559 O O . LEU A 1 225 ? -5.044 -9.512 8.618 1.00 98.81 225 LEU A O 1
ATOM 1563 N N . ASN A 1 226 ? -3.267 -9.438 7.249 1.00 98.69 226 ASN A N 1
ATOM 1564 C CA . ASN A 1 226 ? -2.320 -10.060 8.166 1.00 98.69 226 ASN A CA 1
ATOM 1565 C C . ASN A 1 226 ? -1.114 -9.134 8.362 1.00 98.69 226 ASN A C 1
ATOM 1567 O O . ASN A 1 226 ? -0.228 -9.069 7.506 1.00 98.69 226 ASN A O 1
ATOM 1571 N N . VAL A 1 227 ? -1.103 -8.386 9.463 1.00 98.81 227 VAL A N 1
ATOM 1572 C CA . VAL A 1 227 ? -0.048 -7.413 9.769 1.00 98.81 227 VAL A CA 1
ATOM 1573 C C . VAL A 1 227 ? 0.744 -7.904 10.970 1.00 98.81 227 VAL A C 1
ATOM 1575 O O . VAL A 1 227 ? 0.200 -8.026 12.063 1.00 98.81 227 VAL A O 1
ATOM 1578 N N . ASN A 1 228 ? 2.033 -8.185 10.778 1.00 98.44 228 ASN A N 1
ATOM 1579 C CA . ASN A 1 228 ? 2.870 -8.757 11.839 1.00 98.44 228 ASN A CA 1
ATOM 1580 C C . ASN A 1 228 ? 3.190 -7.748 12.956 1.00 98.44 228 ASN A C 1
ATOM 1582 O O . ASN A 1 228 ? 3.314 -8.127 14.115 1.00 98.44 228 ASN A O 1
ATOM 1586 N N . GLY A 1 229 ? 3.365 -6.478 12.598 1.00 98.50 229 GLY A N 1
ATOM 1587 C CA . GLY A 1 229 ? 3.665 -5.370 13.499 1.00 98.50 229 GLY A CA 1
ATOM 1588 C C . GLY A 1 229 ? 2.475 -4.433 13.692 1.00 98.50 229 GLY A C 1
ATOM 1589 O O . GLY A 1 229 ? 1.317 -4.830 13.588 1.00 98.50 229 GLY A O 1
ATOM 1590 N N . ASN A 1 230 ? 2.765 -3.168 13.993 1.00 98.56 230 ASN A N 1
ATOM 1591 C CA . ASN A 1 230 ? 1.734 -2.168 14.258 1.00 98.56 230 ASN A CA 1
ATOM 1592 C C . ASN A 1 230 ? 0.915 -1.807 13.011 1.00 98.56 230 ASN A C 1
ATOM 1594 O O . ASN A 1 230 ? 1.443 -1.746 11.895 1.00 98.56 230 ASN A O 1
ATOM 1598 N N . SER A 1 231 ? -0.361 -1.498 13.249 1.00 98.81 231 SER A N 1
ATOM 1599 C CA . SER A 1 231 ? -1.282 -0.925 12.266 1.00 98.81 231 SER A CA 1
ATOM 1600 C C . SER A 1 231 ? -1.754 0.449 12.740 1.00 98.81 231 SER A C 1
ATOM 1602 O O . SER A 1 231 ? -2.424 0.542 13.760 1.00 98.81 231 SER A O 1
ATOM 1604 N N . ASN A 1 232 ? -1.433 1.512 12.006 1.00 98.88 232 ASN A N 1
ATOM 1605 C CA . ASN A 1 232 ? -1.897 2.874 12.270 1.00 98.88 232 ASN A CA 1
ATOM 1606 C C . ASN A 1 232 ? -2.869 3.287 11.168 1.00 98.88 232 ASN A C 1
ATOM 1608 O O . ASN A 1 232 ? -2.487 3.356 10.002 1.00 98.88 232 ASN A O 1
ATOM 1612 N N . LEU A 1 233 ? -4.125 3.536 11.520 1.00 98.94 233 LEU A N 1
ATOM 1613 C CA . LEU A 1 233 ? -5.208 3.717 10.558 1.00 98.94 233 LEU A CA 1
ATOM 1614 C C . LEU A 1 233 ? -5.929 5.029 10.848 1.00 98.94 233 LEU A C 1
ATOM 1616 O O . LEU A 1 233 ? -6.402 5.237 11.964 1.00 98.94 233 LEU A O 1
ATOM 1620 N N . ALA A 1 234 ? -6.023 5.913 9.858 1.00 98.94 234 ALA A N 1
ATOM 1621 C CA . ALA A 1 234 ? -6.724 7.184 9.995 1.00 98.94 234 ALA A CA 1
ATOM 1622 C C . ALA A 1 234 ? -7.622 7.452 8.787 1.00 98.94 234 ALA A C 1
ATOM 1624 O O . ALA A 1 234 ? -7.152 7.566 7.658 1.00 98.94 234 ALA A O 1
ATOM 1625 N N . ALA A 1 235 ? -8.920 7.567 9.028 1.00 98.88 235 ALA A N 1
ATOM 1626 C CA . ALA A 1 235 ? -9.913 7.914 8.019 1.00 98.88 235 ALA A CA 1
ATOM 1627 C C . ALA A 1 235 ? -11.205 8.332 8.716 1.00 98.88 235 ALA A C 1
ATOM 1629 O O . ALA A 1 235 ? -11.397 7.982 9.874 1.00 98.88 235 ALA A O 1
ATOM 1630 N N . PRO A 1 236 ? -12.142 9.019 8.053 1.00 98.88 236 PRO A N 1
ATOM 1631 C CA . PRO A 1 236 ? -13.461 9.211 8.637 1.00 98.88 236 PRO A CA 1
ATOM 1632 C C . PRO A 1 236 ? -14.144 7.895 9.030 1.00 98.88 236 PRO A C 1
ATOM 1634 O O . PRO A 1 236 ? -14.683 7.799 10.131 1.00 98.88 236 PRO A O 1
ATOM 1637 N N . THR A 1 237 ? -14.070 6.880 8.165 1.00 98.94 237 THR A N 1
ATOM 1638 C CA . THR A 1 237 ? -14.601 5.534 8.433 1.00 98.94 237 THR A CA 1
ATOM 1639 C C . THR A 1 237 ? -13.523 4.464 8.260 1.00 98.94 237 THR A C 1
ATOM 1641 O O . THR A 1 237 ? -12.770 4.491 7.290 1.00 98.94 237 THR A O 1
ATOM 1644 N N . ILE A 1 238 ? -13.453 3.497 9.171 1.00 98.94 238 ILE A N 1
ATOM 1645 C CA . ILE A 1 238 ? -12.550 2.342 9.092 1.00 98.94 238 ILE A CA 1
ATOM 1646 C C . ILE A 1 238 ? -13.397 1.070 9.177 1.00 98.94 238 ILE A C 1
ATOM 1648 O O . ILE A 1 238 ? -14.056 0.843 10.184 1.00 98.94 238 ILE A O 1
ATOM 1652 N N . ASN A 1 239 ? -13.374 0.233 8.143 1.00 98.75 239 ASN A N 1
ATOM 1653 C CA . ASN A 1 239 ? -14.180 -0.981 8.025 1.00 98.75 239 ASN A CA 1
ATOM 1654 C C . ASN A 1 239 ? -13.284 -2.204 7.819 1.00 98.75 239 ASN A C 1
ATOM 1656 O O . ASN A 1 239 ? -13.084 -2.669 6.695 1.00 98.75 239 ASN A O 1
ATOM 1660 N N . LEU A 1 240 ? -12.759 -2.747 8.916 1.00 98.69 240 LEU A N 1
ATOM 1661 C CA . LEU A 1 240 ? -11.963 -3.969 8.921 1.00 98.69 240 LEU A CA 1
ATOM 1662 C C . LEU A 1 240 ? -12.800 -5.181 9.356 1.00 98.69 240 LEU A C 1
ATOM 1664 O O . LEU A 1 240 ? -12.576 -5.777 10.408 1.00 98.69 240 LEU A O 1
ATOM 1668 N N . ILE A 1 241 ? -13.804 -5.526 8.550 1.00 98.19 241 ILE A N 1
ATOM 1669 C CA . ILE A 1 241 ? -14.869 -6.476 8.914 1.00 98.19 241 ILE A CA 1
ATOM 1670 C C . ILE A 1 241 ? -14.499 -7.957 8.751 1.00 98.19 241 ILE A C 1
ATOM 1672 O O . ILE A 1 241 ? -15.257 -8.831 9.177 1.00 98.19 241 ILE A O 1
ATOM 1676 N N . ASN A 1 242 ? -13.373 -8.282 8.117 1.00 98.38 242 ASN A N 1
ATOM 1677 C CA . ASN A 1 242 ? -13.022 -9.678 7.877 1.00 98.38 242 ASN A CA 1
ATOM 1678 C C . ASN A 1 242 ? -12.606 -10.382 9.184 1.00 98.38 242 ASN A C 1
ATOM 1680 O O . ASN A 1 242 ? -11.628 -10.010 9.824 1.00 98.38 242 ASN A O 1
ATOM 1684 N N . THR A 1 243 ? -13.310 -11.443 9.579 1.00 97.69 243 THR A N 1
ATOM 1685 C CA . THR A 1 243 ? -13.014 -12.172 10.827 1.00 97.69 243 THR A CA 1
ATOM 1686 C C . THR A 1 243 ? -11.686 -12.928 10.799 1.00 97.69 243 THR A C 1
ATOM 1688 O O . THR A 1 243 ? -11.217 -13.354 11.847 1.00 97.69 243 THR A O 1
ATOM 1691 N N . ALA A 1 244 ? -11.078 -13.106 9.621 1.00 98.44 244 ALA A N 1
ATOM 1692 C CA . ALA A 1 244 ? -9.763 -13.722 9.449 1.00 98.44 244 ALA A CA 1
ATOM 1693 C C . ALA A 1 244 ? -8.600 -12.713 9.514 1.00 98.44 244 ALA A C 1
ATOM 1695 O O . ALA A 1 244 ? -7.458 -13.088 9.251 1.00 98.44 244 ALA A O 1
ATOM 1696 N N . ASN A 1 245 ? -8.869 -11.441 9.825 1.00 98.81 245 ASN A N 1
ATOM 1697 C CA . ASN A 1 245 ? -7.812 -10.464 10.066 1.00 98.81 245 ASN A CA 1
ATOM 1698 C C . ASN A 1 245 ? -6.921 -10.898 11.237 1.00 98.81 245 ASN A C 1
ATOM 1700 O O . ASN A 1 245 ? -7.419 -11.320 12.277 1.00 98.81 245 ASN A O 1
ATOM 1704 N N . SER A 1 246 ? -5.613 -10.728 11.092 1.00 98.69 246 SER A N 1
ATOM 1705 C CA . SER A 1 246 ? -4.612 -11.058 12.101 1.00 98.69 246 SER A CA 1
ATOM 1706 C C . SER A 1 246 ? -3.694 -9.860 12.313 1.00 98.69 246 SER A C 1
ATOM 1708 O O . SER A 1 246 ? -3.049 -9.394 11.372 1.00 98.69 246 SER A O 1
ATOM 1710 N N . PHE A 1 247 ? -3.614 -9.381 13.552 1.00 98.62 247 PHE A N 1
ATOM 1711 C CA . PHE A 1 247 ? -2.770 -8.254 13.941 1.00 98.62 247 PHE A CA 1
ATOM 1712 C C . PHE A 1 247 ? -1.788 -8.723 15.014 1.00 98.62 247 PHE A C 1
ATOM 1714 O O . PHE A 1 247 ? -2.175 -8.993 16.144 1.00 98.62 247 PHE A O 1
ATOM 1721 N N . GLY A 1 248 ? -0.517 -8.870 14.639 1.00 97.81 248 GLY A N 1
ATOM 1722 C CA . GLY A 1 248 ? 0.549 -9.293 15.549 1.00 97.81 248 GLY A CA 1
ATOM 1723 C C . GLY A 1 248 ? 1.089 -8.166 16.435 1.00 97.81 248 GLY A C 1
ATOM 1724 O O . GLY A 1 248 ? 1.730 -8.438 17.447 1.00 97.81 248 GLY A O 1
ATOM 1725 N N . GLY A 1 249 ? 0.825 -6.906 16.072 1.00 98.00 249 GLY A N 1
ATOM 1726 C CA . GLY A 1 249 ? 1.127 -5.725 16.877 1.00 98.00 249 GLY A CA 1
ATOM 1727 C C . GLY A 1 249 ? -0.117 -4.892 17.187 1.00 98.00 249 GLY A C 1
ATOM 1728 O O . GLY A 1 249 ? -1.228 -5.219 16.780 1.00 98.00 249 GLY A O 1
ATOM 1729 N N . GLY A 1 250 ? 0.086 -3.781 17.900 1.00 98.00 250 GLY A N 1
ATOM 1730 C CA . GLY A 1 250 ? -1.003 -2.880 18.277 1.00 98.00 250 GLY A CA 1
ATOM 1731 C C . GLY A 1 250 ? -1.662 -2.206 17.071 1.00 98.00 250 GLY A C 1
ATOM 1732 O O . GLY A 1 250 ? -0.978 -1.763 16.140 1.00 98.00 250 GLY A O 1
ATOM 1733 N N . VAL A 1 251 ? -2.987 -2.100 17.124 1.00 98.75 251 VAL A N 1
ATOM 1734 C CA . VAL A 1 251 ? -3.824 -1.396 16.155 1.00 98.75 251 VAL A CA 1
ATOM 1735 C C . VAL A 1 251 ? -4.239 -0.054 16.749 1.00 98.75 251 VAL A C 1
ATOM 1737 O O . VAL A 1 251 ? -4.924 0.006 17.764 1.00 98.75 251 VAL A O 1
ATOM 1740 N N . THR A 1 252 ? -3.841 1.043 16.117 1.00 98.75 252 THR A N 1
ATOM 1741 C CA . THR A 1 252 ? -4.312 2.383 16.465 1.00 98.75 252 THR A CA 1
ATOM 1742 C C . THR A 1 252 ? -5.292 2.864 15.409 1.00 98.75 252 THR A C 1
ATOM 1744 O O . THR A 1 252 ? -4.927 3.018 14.241 1.00 98.75 252 THR A O 1
ATOM 1747 N N . VAL A 1 253 ? -6.530 3.126 15.824 1.00 98.75 253 VAL A N 1
ATOM 1748 C CA . VAL A 1 253 ? -7.577 3.690 14.967 1.00 98.75 253 VAL A CA 1
ATOM 1749 C C . VAL A 1 253 ? -7.756 5.177 15.255 1.00 98.75 253 VAL A C 1
ATOM 1751 O O . VAL A 1 253 ? -7.775 5.604 16.401 1.00 98.75 253 VAL A O 1
ATOM 1754 N N . ASN A 1 254 ? -7.884 5.982 14.208 1.00 98.75 254 ASN A N 1
ATOM 1755 C CA . ASN A 1 254 ? -8.246 7.393 14.286 1.00 98.75 254 ASN A CA 1
ATOM 1756 C C . ASN A 1 254 ? -9.414 7.626 13.328 1.00 98.75 254 ASN A C 1
ATOM 1758 O O . ASN A 1 254 ? -9.222 8.044 12.183 1.00 98.75 254 ASN A O 1
ATOM 1762 N N . ALA A 1 255 ? -10.616 7.287 13.791 1.00 98.75 255 ALA A N 1
ATOM 1763 C CA . ALA A 1 255 ? -11.855 7.408 13.045 1.00 98.75 255 ALA A CA 1
ATOM 1764 C C . ALA A 1 255 ? -12.664 8.622 13.500 1.00 98.75 255 ALA A C 1
ATOM 1766 O O . ALA A 1 255 ? -13.192 8.655 14.605 1.00 98.75 255 ALA A O 1
ATOM 1767 N N . THR A 1 256 ? -12.838 9.626 12.643 1.00 98.69 256 THR A N 1
ATOM 1768 C CA . THR A 1 256 ? -13.678 10.778 13.028 1.00 98.69 256 THR A CA 1
ATOM 1769 C C . THR A 1 256 ? -15.170 10.440 13.062 1.00 98.69 256 THR A C 1
ATOM 1771 O O . THR A 1 256 ? -15.951 11.199 13.632 1.00 98.69 256 THR A O 1
ATOM 1774 N N . GLN A 1 257 ? -15.568 9.308 12.472 1.00 98.69 257 GLN A N 1
ATOM 1775 C CA . GLN A 1 257 ? -16.924 8.771 12.516 1.00 98.69 257 GLN A CA 1
ATOM 1776 C C . GLN A 1 257 ? -16.901 7.359 13.115 1.00 98.69 257 GLN A C 1
ATOM 1778 O O . GLN A 1 257 ? -16.963 7.206 14.330 1.00 98.69 257 GLN A O 1
ATOM 1783 N N . GLN A 1 258 ? -16.780 6.320 12.292 1.00 98.69 258 GLN A N 1
ATOM 1784 C CA . GLN A 1 258 ? -16.940 4.934 12.727 1.00 98.69 258 GLN A CA 1
ATOM 1785 C C . GLN A 1 258 ? -15.678 4.110 12.476 1.00 98.69 258 GLN A C 1
ATOM 1787 O O . GLN A 1 258 ? -15.065 4.207 11.415 1.00 98.69 258 GLN A O 1
ATOM 1792 N N . ALA A 1 259 ? -15.339 3.244 13.426 1.00 98.88 259 ALA A N 1
ATOM 1793 C CA . ALA A 1 259 ? -14.395 2.154 13.240 1.00 98.88 259 ALA A CA 1
ATOM 1794 C C . ALA A 1 259 ? -15.087 0.816 13.528 1.00 98.88 259 ALA A C 1
ATOM 1796 O O . ALA A 1 259 ? -15.679 0.638 14.589 1.00 98.88 259 ALA A O 1
ATOM 1797 N N . THR A 1 260 ? -14.990 -0.126 12.594 1.00 98.88 260 THR A N 1
ATOM 1798 C CA . THR A 1 260 ? -15.318 -1.538 12.798 1.00 98.88 260 THR A CA 1
ATOM 1799 C C . THR A 1 260 ? -14.050 -2.360 12.629 1.00 98.88 260 THR A C 1
ATOM 1801 O O . THR A 1 260 ? -13.426 -2.284 11.570 1.00 98.88 260 THR A O 1
ATOM 1804 N N . VAL A 1 261 ? -13.656 -3.140 13.636 1.00 98.88 261 VAL A N 1
ATOM 1805 C CA . VAL A 1 261 ? -12.446 -3.977 13.575 1.00 98.88 261 VAL A CA 1
ATOM 1806 C C . VAL A 1 261 ? -12.737 -5.385 14.073 1.00 98.88 261 VAL A C 1
ATOM 1808 O O . VAL A 1 261 ? -13.074 -5.583 15.235 1.00 98.88 261 VAL A O 1
ATOM 1811 N N . ASN A 1 262 ? -12.551 -6.368 13.198 1.00 98.75 262 ASN A N 1
ATOM 1812 C CA . ASN A 1 262 ? -12.593 -7.782 13.545 1.00 98.75 262 ASN A CA 1
ATOM 1813 C C . ASN A 1 262 ? -11.177 -8.358 13.528 1.00 98.75 262 ASN A C 1
ATOM 1815 O O . ASN A 1 262 ? -10.396 -8.012 12.642 1.00 98.75 262 ASN A O 1
ATOM 1819 N N . ALA A 1 263 ? -10.871 -9.249 14.470 1.00 98.69 263 ALA A N 1
ATOM 1820 C CA . ALA A 1 263 ? -9.612 -9.979 14.556 1.00 98.69 263 ALA A CA 1
ATOM 1821 C C . ALA A 1 263 ? -9.845 -11.458 14.901 1.00 98.69 263 ALA A C 1
ATOM 1823 O O . ALA A 1 263 ? -10.662 -11.801 15.756 1.00 98.69 263 ALA A O 1
ATOM 1824 N N . SER A 1 264 ? -9.083 -12.344 14.260 1.00 98.31 264 SER A N 1
ATOM 1825 C CA . SER A 1 264 ? -9.170 -13.796 14.432 1.00 98.31 264 SER A CA 1
ATOM 1826 C C . SER A 1 264 ? -8.520 -14.308 15.719 1.00 98.31 264 SER A C 1
ATOM 1828 O O . SER A 1 264 ? -8.574 -15.507 15.984 1.00 98.31 264 SER A O 1
ATOM 1830 N N . GLY A 1 265 ? -7.857 -13.450 16.487 1.00 97.69 265 GLY A N 1
ATOM 1831 C CA . GLY A 1 265 ? -7.116 -13.816 17.690 1.00 97.69 265 GLY A CA 1
ATOM 1832 C C . GLY A 1 265 ? -7.171 -12.700 18.719 1.00 97.69 265 GLY A C 1
ATOM 1833 O O . GLY A 1 265 ? -8.212 -12.057 18.862 1.00 97.69 265 GLY A O 1
ATOM 1834 N N . ASP A 1 266 ? -6.057 -12.497 19.415 1.00 98.44 266 ASP A N 1
ATOM 1835 C CA . ASP A 1 266 ? -5.895 -11.387 20.350 1.00 98.44 266 ASP A CA 1
ATOM 1836 C C . ASP A 1 266 ? -5.829 -10.063 19.577 1.00 98.44 266 ASP A C 1
ATOM 1838 O O . ASP A 1 266 ? -5.345 -10.013 18.441 1.00 98.44 266 ASP A O 1
ATOM 1842 N N . LEU A 1 267 ? -6.317 -8.987 20.186 1.00 98.62 267 LEU A N 1
ATOM 1843 C CA . LEU A 1 267 ? -6.304 -7.657 19.598 1.00 98.62 267 LEU A CA 1
ATOM 1844 C C . LEU A 1 267 ? -5.960 -6.613 20.659 1.00 98.62 267 LEU A C 1
ATOM 1846 O O . LEU A 1 267 ? -6.744 -6.363 21.568 1.00 98.62 267 LEU A O 1
ATOM 1850 N N . LEU A 1 268 ? -4.809 -5.963 20.493 1.00 98.44 268 LEU A N 1
ATOM 1851 C CA . LEU A 1 268 ? -4.478 -4.727 21.198 1.00 98.44 268 LEU A CA 1
ATOM 1852 C C . LEU A 1 268 ? -4.934 -3.550 20.339 1.00 98.44 268 LEU A C 1
ATOM 1854 O O . LEU A 1 268 ? -4.331 -3.288 19.295 1.00 98.44 268 LEU A O 1
ATOM 1858 N N . LEU A 1 269 ? -5.982 -2.850 20.763 1.00 98.50 269 LEU A N 1
ATOM 1859 C CA . LEU A 1 269 ? -6.574 -1.746 20.023 1.00 98.50 269 LEU A CA 1
ATOM 1860 C C . LEU A 1 269 ? -6.682 -0.483 20.881 1.00 98.50 269 LEU A C 1
ATOM 1862 O O . LEU A 1 269 ? -7.182 -0.507 21.998 1.00 98.50 269 LEU A O 1
ATOM 1866 N N . GLY A 1 270 ? -6.236 0.636 20.318 1.00 97.69 270 GLY A N 1
ATOM 1867 C CA . GLY A 1 270 ? -6.324 1.954 20.943 1.00 97.69 270 GLY A CA 1
ATOM 1868 C C . GLY A 1 270 ? -6.664 3.055 19.941 1.00 97.69 270 GLY A C 1
ATOM 1869 O O . GLY A 1 270 ? -6.733 2.816 18.732 1.00 97.69 270 GLY A O 1
ATOM 1870 N N . GLY A 1 271 ? -6.808 4.287 20.430 1.00 97.50 271 GLY A N 1
ATOM 1871 C CA . GLY A 1 271 ? -6.968 5.482 19.597 1.00 97.50 271 GLY A CA 1
ATOM 1872 C C . GLY A 1 271 ? -8.327 6.168 19.739 1.00 97.50 271 GLY A C 1
ATOM 1873 O O . GLY A 1 271 ? -8.937 6.151 20.801 1.00 97.50 271 GLY A O 1
ATOM 1874 N N . ASN A 1 272 ? -8.785 6.847 18.692 1.00 98.38 272 ASN A N 1
ATOM 1875 C CA . ASN A 1 272 ? -10.003 7.653 18.722 1.00 98.38 272 ASN A CA 1
ATOM 1876 C C . ASN A 1 272 ? -11.037 7.137 17.716 1.00 98.38 272 ASN A C 1
ATOM 1878 O O . ASN A 1 272 ? -10.700 6.896 16.556 1.00 98.38 272 ASN A O 1
ATOM 1882 N N . ALA A 1 273 ? -12.293 7.014 18.146 1.00 98.62 273 ALA A N 1
ATOM 1883 C CA . ALA A 1 273 ? -13.421 6.784 17.248 1.00 98.62 273 ALA A CA 1
ATOM 1884 C C . ALA A 1 273 ? -14.706 7.431 17.780 1.00 98.62 273 ALA A C 1
ATOM 1886 O O . ALA A 1 273 ? -15.028 7.275 18.956 1.00 98.62 273 ALA A O 1
ATOM 1887 N N . ALA A 1 274 ? -15.512 8.091 16.941 1.00 98.75 274 ALA A N 1
ATOM 1888 C CA . ALA A 1 274 ? -16.836 8.540 17.400 1.00 98.75 274 ALA A CA 1
ATOM 1889 C C . ALA A 1 274 ? -17.781 7.347 17.670 1.00 98.75 274 ALA A C 1
ATOM 1891 O O . ALA A 1 274 ? -18.625 7.404 18.562 1.00 98.75 274 ALA A O 1
ATOM 1892 N N . ALA A 1 275 ? -17.598 6.230 16.970 1.00 98.81 275 ALA A N 1
ATOM 1893 C CA . ALA A 1 275 ? -18.200 4.946 17.301 1.00 98.81 275 ALA A CA 1
ATOM 1894 C C . ALA A 1 275 ? -17.224 3.812 16.988 1.00 98.81 275 ALA A C 1
ATOM 1896 O O . ALA A 1 275 ? -16.729 3.721 15.863 1.00 98.81 275 ALA A O 1
ATOM 1897 N N . LEU A 1 276 ? -16.968 2.943 17.964 1.00 98.88 276 LEU A N 1
ATOM 1898 C CA . LEU A 1 276 ? -16.159 1.744 17.784 1.00 98.88 276 LEU A CA 1
ATOM 1899 C C . LEU A 1 276 ? -17.027 0.496 17.931 1.00 98.88 276 LEU A C 1
ATOM 1901 O O . LEU A 1 276 ? -17.649 0.281 18.967 1.00 98.88 276 LEU A O 1
ATOM 1905 N N . THR A 1 277 ? -17.008 -0.350 16.908 1.00 98.88 277 THR A N 1
ATOM 1906 C CA . THR A 1 277 ? -17.458 -1.739 16.979 1.00 98.88 277 THR A CA 1
ATOM 1907 C C . THR A 1 277 ? -16.244 -2.637 16.813 1.00 98.88 277 THR A C 1
ATOM 1909 O O . THR A 1 277 ? -15.507 -2.524 15.835 1.00 98.88 277 THR A O 1
ATOM 1912 N N . VAL A 1 278 ? -15.995 -3.527 17.762 1.00 98.88 278 VAL A N 1
ATOM 1913 C CA . VAL A 1 278 ? -14.780 -4.341 17.753 1.00 98.88 278 VAL A CA 1
ATOM 1914 C C . VAL A 1 278 ? -15.066 -5.760 18.204 1.00 98.88 278 VAL A C 1
ATOM 1916 O O . VAL A 1 278 ? -15.775 -5.989 19.181 1.00 98.88 278 VAL A O 1
ATOM 1919 N N . THR A 1 279 ? -14.516 -6.722 17.467 1.00 98.88 279 THR A N 1
ATOM 1920 C CA . THR A 1 279 ? -14.592 -8.143 17.800 1.00 98.88 279 THR A CA 1
ATOM 1921 C C . THR A 1 279 ? -13.205 -8.767 17.763 1.00 98.88 279 THR A C 1
ATOM 1923 O O . THR A 1 279 ? -12.547 -8.759 16.723 1.00 98.88 279 THR A O 1
ATOM 1926 N N . ALA A 1 280 ? -12.786 -9.369 18.871 1.00 98.75 280 ALA A N 1
ATOM 1927 C CA . ALA A 1 280 ? -11.615 -10.238 18.933 1.00 98.75 280 ALA A CA 1
ATOM 1928 C C . ALA A 1 280 ? -12.067 -11.659 19.281 1.00 98.75 280 ALA A C 1
ATOM 1930 O O . ALA A 1 280 ? -12.962 -11.840 20.103 1.00 98.75 280 ALA A O 1
ATOM 1931 N N . GLN A 1 281 ? -11.474 -12.695 18.684 1.00 98.12 281 GLN A N 1
ATOM 1932 C CA . GLN A 1 281 ? -11.865 -14.069 19.037 1.00 98.12 281 GLN A CA 1
ATOM 1933 C C . GLN A 1 281 ? -11.386 -14.492 20.430 1.00 98.12 281 GLN A C 1
ATOM 1935 O O . GLN A 1 281 ? -11.977 -15.393 21.024 1.00 98.12 281 GLN A O 1
ATOM 1940 N N . ASN A 1 282 ? -10.326 -13.871 20.946 1.00 98.25 282 ASN A N 1
ATOM 1941 C CA . ASN A 1 282 ? -9.704 -14.226 22.216 1.00 98.25 282 ASN A CA 1
ATOM 1942 C C . ASN A 1 282 ? -9.716 -13.019 23.165 1.00 98.25 282 ASN A C 1
ATOM 1944 O O . ASN A 1 282 ? -10.774 -12.675 23.690 1.00 98.25 282 ASN A O 1
ATOM 1948 N N . GLU A 1 283 ? -8.561 -12.399 23.400 1.00 98.50 283 GLU A N 1
ATOM 1949 C CA . GLU A 1 283 ? -8.422 -11.214 24.239 1.00 98.50 283 GLU A CA 1
ATOM 1950 C C . GLU A 1 283 ? -8.547 -9.929 23.413 1.00 98.50 283 GLU A C 1
ATOM 1952 O O . GLU A 1 283 ? -8.003 -9.825 22.314 1.00 98.50 283 GLU A O 1
ATOM 1957 N N . LEU A 1 284 ? -9.262 -8.947 23.949 1.00 98.75 284 LEU A N 1
ATOM 1958 C CA . LEU A 1 284 ? -9.348 -7.593 23.425 1.00 98.75 284 LEU A CA 1
ATOM 1959 C C . LEU A 1 284 ? -8.853 -6.624 24.495 1.00 98.75 284 LEU A C 1
ATOM 1961 O O . LEU A 1 284 ? -9.533 -6.437 25.498 1.00 98.75 284 LEU A O 1
ATOM 1965 N N . ASP A 1 285 ? -7.725 -5.972 24.245 1.00 98.56 285 ASP A N 1
ATOM 1966 C CA . ASP A 1 285 ? -7.238 -4.853 25.051 1.00 98.56 285 ASP A CA 1
ATOM 1967 C C . ASP A 1 285 ? -7.646 -3.533 24.367 1.00 98.56 285 ASP A C 1
ATOM 1969 O O . ASP A 1 285 ? -7.303 -3.314 23.205 1.00 98.56 285 ASP A O 1
ATOM 1973 N N . LEU A 1 286 ? -8.380 -2.667 25.078 1.00 97.38 286 LEU A N 1
ATOM 1974 C CA . LEU A 1 286 ? -8.916 -1.382 24.584 1.00 97.38 286 LEU A CA 1
ATOM 1975 C C . LEU A 1 286 ? -8.112 -0.141 25.013 1.00 97.38 286 LEU A C 1
ATOM 1977 O O . LEU A 1 286 ? -8.629 0.980 25.023 1.00 97.38 286 LEU A O 1
ATOM 1981 N N . SER A 1 287 ? -6.861 -0.316 25.419 1.00 89.19 287 SER A N 1
ATOM 1982 C CA . SER A 1 287 ? -6.073 0.728 26.077 1.00 89.19 287 SER A CA 1
ATOM 1983 C C . SER A 1 287 ? -5.900 2.024 25.299 1.00 89.19 287 SER A C 1
ATOM 1985 O O . SER A 1 287 ? -5.583 2.031 24.110 1.00 89.19 287 SER A O 1
ATOM 1987 N N . ASN A 1 288 ? -5.957 3.140 26.035 1.00 93.19 288 ASN A N 1
ATOM 1988 C CA . ASN A 1 288 ? -5.765 4.498 25.520 1.00 93.19 288 ASN A CA 1
ATOM 1989 C C . ASN A 1 288 ? -6.776 4.840 24.416 1.00 93.19 288 ASN A C 1
ATOM 1991 O O . ASN A 1 288 ? -6.435 5.486 23.419 1.00 93.19 288 ASN A O 1
ATOM 1995 N N . SER A 1 289 ? -8.012 4.366 24.583 1.00 97.19 289 SER A N 1
ATOM 1996 C CA . SER A 1 289 ? -9.105 4.637 23.656 1.00 97.19 289 SER A CA 1
ATOM 1997 C C . SER A 1 289 ? -9.960 5.805 24.135 1.00 97.19 289 SER A C 1
ATOM 1999 O O . SER A 1 289 ? -10.347 5.869 25.301 1.00 97.19 289 SER A O 1
ATOM 2001 N N . VAL A 1 290 ? -10.289 6.712 23.215 1.00 98.38 290 VAL A N 1
ATOM 2002 C CA . VAL A 1 290 ? -11.214 7.832 23.421 1.00 98.38 290 VAL A CA 1
ATOM 2003 C C . VAL A 1 290 ? -12.361 7.695 22.433 1.00 98.38 290 VAL A C 1
ATOM 2005 O O . VAL A 1 290 ? -12.189 7.906 21.230 1.00 98.38 290 VAL A O 1
ATOM 2008 N N . LEU A 1 291 ? -13.531 7.330 22.945 1.00 98.69 291 LEU A N 1
ATOM 2009 C CA . LEU A 1 291 ? -14.639 6.847 22.140 1.00 98.69 291 LEU A CA 1
ATOM 2010 C C . LEU A 1 291 ? -15.915 7.668 22.354 1.00 98.69 291 LEU A C 1
ATOM 2012 O O . LEU A 1 291 ? -16.247 8.093 23.465 1.00 98.69 291 LEU A O 1
ATOM 2016 N N . GLY A 1 292 ? -16.671 7.873 21.277 1.00 98.69 292 GLY A N 1
ATOM 2017 C CA . GLY A 1 292 ? -18.042 8.377 21.374 1.00 98.69 292 GLY A CA 1
ATOM 2018 C C . GLY A 1 292 ? -19.027 7.287 21.801 1.00 98.69 292 GLY A C 1
ATOM 2019 O O . GLY A 1 292 ? -19.911 7.531 22.610 1.00 98.69 292 GLY A O 1
ATOM 2020 N N . SER A 1 293 ? -18.848 6.063 21.311 1.00 98.81 293 SER A N 1
ATOM 2021 C CA . SER A 1 293 ? -19.579 4.866 21.740 1.00 98.81 293 SER A CA 1
ATOM 2022 C C . SER A 1 293 ? -18.722 3.625 21.519 1.00 98.81 293 SER A C 1
ATOM 2024 O O . SER A 1 293 ? -17.809 3.641 20.686 1.00 98.81 293 SER A O 1
ATOM 2026 N N . LEU A 1 294 ? -19.015 2.564 22.267 1.00 98.88 294 LEU A N 1
ATOM 2027 C CA . LEU A 1 294 ? -18.274 1.309 22.236 1.00 98.88 294 LEU A CA 1
ATOM 2028 C C . LEU A 1 294 ? -19.239 0.125 22.173 1.00 98.88 294 LEU A C 1
ATOM 2030 O O . LEU A 1 294 ? -20.093 -0.019 23.038 1.00 98.88 294 LEU A O 1
ATOM 2034 N N . ASN A 1 295 ? -19.063 -0.750 21.190 1.00 98.88 295 ASN A N 1
ATOM 2035 C CA . ASN A 1 295 ? -19.595 -2.109 21.187 1.00 98.88 295 ASN A CA 1
ATOM 2036 C C . ASN A 1 295 ? -18.408 -3.070 21.042 1.00 98.88 295 ASN A C 1
ATOM 2038 O O . ASN A 1 295 ? -17.734 -3.080 20.009 1.00 98.88 295 ASN A O 1
ATOM 2042 N N . ALA A 1 296 ? -18.119 -3.825 22.099 1.00 98.88 296 ALA A N 1
ATOM 2043 C CA . ALA A 1 296 ? -16.971 -4.715 22.178 1.00 98.88 296 ALA A CA 1
ATOM 2044 C C . ALA A 1 296 ? -17.406 -6.157 22.435 1.00 98.88 296 ALA A C 1
ATOM 2046 O O . ALA A 1 296 ? -18.159 -6.435 23.368 1.00 98.88 296 ALA A O 1
ATOM 2047 N N . THR A 1 297 ? -16.880 -7.076 21.628 1.00 98.88 297 THR A N 1
ATOM 2048 C CA . THR A 1 297 ? -17.084 -8.519 21.781 1.00 98.88 297 THR A CA 1
ATOM 2049 C C . THR A 1 297 ? -15.742 -9.244 21.832 1.00 98.88 297 THR A C 1
ATOM 2051 O O . THR A 1 297 ? -14.927 -9.107 20.920 1.00 98.88 297 THR A O 1
ATOM 2054 N N . ALA A 1 298 ? -15.505 -10.036 22.877 1.00 98.81 298 ALA A N 1
ATOM 2055 C CA . ALA A 1 298 ? -14.319 -10.888 22.987 1.00 98.81 298 ALA A CA 1
ATOM 2056 C C . ALA A 1 298 ? -14.555 -12.059 23.949 1.00 98.81 298 ALA A C 1
ATOM 2058 O O . ALA A 1 298 ? -15.580 -12.114 24.617 1.00 98.81 298 ALA A O 1
ATOM 2059 N N . GLN A 1 299 ? -13.615 -12.998 24.076 1.00 98.62 299 GLN A N 1
ATOM 2060 C CA . GLN A 1 299 ? -13.657 -13.909 25.227 1.00 98.62 299 GLN A CA 1
ATOM 2061 C C . GLN A 1 299 ? -13.297 -13.158 26.510 1.00 98.62 299 GLN A C 1
ATOM 2063 O O . GLN A 1 299 ? -13.996 -13.295 27.514 1.00 98.62 299 GLN A O 1
ATOM 2068 N N . HIS A 1 300 ? -12.247 -12.341 26.452 1.00 98.75 300 HIS A N 1
ATOM 2069 C CA . HIS A 1 300 ? -11.804 -11.495 27.553 1.00 98.75 300 HIS A CA 1
ATOM 2070 C C . HIS A 1 300 ? -11.630 -10.073 27.039 1.00 98.75 300 HIS A C 1
ATOM 2072 O O . HIS A 1 300 ? -10.928 -9.865 26.053 1.00 98.75 300 HIS A O 1
ATOM 2078 N N . ILE A 1 301 ? -12.271 -9.111 27.690 1.00 98.88 301 ILE A N 1
ATOM 2079 C CA . ILE A 1 301 ? -12.039 -7.689 27.429 1.00 98.88 301 ILE A CA 1
ATOM 2080 C C . ILE A 1 301 ? -11.178 -7.168 28.569 1.00 98.88 301 ILE A C 1
ATOM 2082 O O . ILE A 1 301 ? -11.561 -7.295 29.729 1.00 98.88 301 ILE A O 1
ATOM 2086 N N . THR A 1 302 ? -10.020 -6.618 28.245 1.00 98.56 302 THR A N 1
ATOM 2087 C CA . THR A 1 302 ? -9.018 -6.160 29.201 1.00 98.56 302 THR A CA 1
ATOM 2088 C C . THR A 1 302 ? -8.590 -4.733 28.884 1.00 98.56 302 THR A C 1
ATOM 2090 O O . THR A 1 302 ? -9.017 -4.112 27.902 1.00 98.56 302 THR A O 1
ATOM 2093 N N . GLN A 1 303 ? -7.738 -4.192 29.746 1.00 96.81 303 GLN A N 1
ATOM 2094 C CA . GLN A 1 303 ? -7.028 -2.954 29.487 1.00 96.81 303 GLN A CA 1
ATOM 2095 C C . GLN A 1 303 ? -5.698 -2.920 30.243 1.00 96.81 303 GLN A C 1
ATOM 2097 O O . GLN A 1 303 ? -5.551 -3.450 31.345 1.00 96.81 303 GLN A O 1
ATOM 2102 N N . THR A 1 304 ? -4.752 -2.198 29.668 1.00 91.19 304 THR A N 1
ATOM 2103 C CA . THR A 1 304 ? -3.461 -1.808 30.238 1.00 91.19 304 THR A CA 1
ATOM 2104 C C . THR A 1 304 ? -3.322 -0.286 30.408 1.00 91.19 304 THR A C 1
ATOM 2106 O O . THR A 1 304 ? -2.419 0.170 31.109 1.00 91.19 304 THR A O 1
ATOM 2109 N N . GLY A 1 305 ? -4.226 0.504 29.816 1.00 93.69 305 GLY A N 1
ATOM 2110 C CA . GLY A 1 305 ? -4.288 1.967 29.878 1.00 93.69 305 GLY A CA 1
ATOM 2111 C C . GLY A 1 305 ? -5.670 2.501 30.269 1.00 93.69 305 GLY A C 1
ATOM 2112 O O . GLY A 1 305 ? -6.503 1.775 30.805 1.00 93.69 305 GLY A O 1
ATOM 2113 N N . GLU A 1 306 ? -5.882 3.800 30.071 1.00 95.62 306 GLU A N 1
ATOM 2114 C CA . GLU A 1 306 ? -7.157 4.483 30.344 1.00 95.62 306 GLU A CA 1
ATOM 2115 C C . GLU A 1 306 ? -8.157 4.245 29.199 1.00 95.62 306 GLU A C 1
ATOM 2117 O O . GLU A 1 306 ? -7.763 4.216 28.028 1.00 95.62 306 GLU A O 1
ATOM 2122 N N . LEU A 1 307 ? -9.441 4.090 29.531 1.00 97.94 307 LEU A N 1
ATOM 2123 C CA . LEU A 1 307 ? -10.546 3.981 28.578 1.00 97.94 307 LEU A CA 1
ATOM 2124 C C . LEU A 1 307 ? -11.583 5.085 28.830 1.00 97.94 307 LEU A C 1
ATOM 2126 O O . LEU A 1 307 ? -12.200 5.146 29.894 1.00 97.94 307 LEU A O 1
ATOM 2130 N N . LEU A 1 308 ? -11.787 5.946 27.831 1.00 98.31 308 LEU A N 1
ATOM 2131 C CA . LEU A 1 308 ? -12.777 7.024 27.843 1.00 98.31 308 LEU A CA 1
ATOM 2132 C C . LEU A 1 308 ? -13.890 6.711 26.848 1.00 98.31 308 LEU A C 1
ATOM 2134 O O . LEU A 1 308 ? -13.632 6.606 25.649 1.00 98.31 308 LEU A O 1
ATOM 2138 N N . VAL A 1 309 ? -15.135 6.648 27.317 1.00 98.62 309 VAL A N 1
ATOM 2139 C CA . VAL A 1 309 ? -16.316 6.500 26.461 1.00 98.62 309 VAL A CA 1
ATOM 2140 C C . VAL A 1 309 ? -17.377 7.517 26.865 1.00 98.62 309 VAL A C 1
ATOM 2142 O O . VAL A 1 309 ? -17.915 7.487 27.967 1.00 98.62 309 VAL A O 1
ATOM 2145 N N . THR A 1 310 ? -17.700 8.433 25.957 1.00 98.31 310 THR A N 1
ATOM 2146 C CA . THR A 1 310 ? -18.644 9.531 26.248 1.00 98.31 310 THR A CA 1
ATOM 2147 C C . THR A 1 310 ? -20.115 9.147 26.069 1.00 98.31 310 THR A C 1
ATOM 2149 O O . THR A 1 310 ? -20.997 9.843 26.568 1.00 98.31 310 THR A O 1
ATOM 2152 N N . GLY A 1 311 ? -20.395 8.051 25.365 1.00 98.25 311 GLY A N 1
ATOM 2153 C CA . GLY A 1 311 ? -21.739 7.545 25.096 1.00 98.25 311 GLY A CA 1
ATOM 2154 C C . GLY A 1 311 ? -21.935 6.109 25.573 1.00 98.25 311 GLY A C 1
ATOM 2155 O O . GLY A 1 311 ? -21.298 5.656 26.521 1.00 98.25 311 GLY A O 1
ATOM 2156 N N . ALA A 1 312 ? -22.865 5.399 24.931 1.00 98.56 312 ALA A N 1
ATOM 2157 C CA . ALA A 1 312 ? -23.208 4.034 25.314 1.00 98.56 312 ALA A CA 1
ATOM 2158 C C . ALA A 1 312 ? -22.025 3.074 25.119 1.00 98.56 312 ALA A C 1
ATOM 2160 O O . ALA A 1 312 ? -21.297 3.150 24.123 1.00 98.56 312 ALA A O 1
ATOM 2161 N N . THR A 1 313 ? -21.883 2.161 26.075 1.00 98.81 313 THR A N 1
ATOM 2162 C CA . THR A 1 313 ? -20.910 1.074 26.056 1.00 98.81 313 THR A CA 1
ATOM 2163 C C . THR A 1 313 ? -21.650 -0.256 26.138 1.00 98.81 313 THR A C 1
ATOM 2165 O O . THR A 1 313 ? -22.461 -0.460 27.035 1.00 98.81 313 THR A O 1
ATOM 2168 N N . GLU A 1 314 ? -21.371 -1.167 25.217 1.00 98.88 314 GLU A N 1
ATOM 2169 C CA . GLU A 1 314 ? -21.889 -2.533 25.189 1.00 98.88 314 GLU A CA 1
ATOM 2170 C C . GLU A 1 314 ? -20.707 -3.502 25.238 1.00 98.88 314 GLU A C 1
ATOM 2172 O O . GLU A 1 314 ? -19.825 -3.449 24.379 1.00 98.88 314 GLU A O 1
ATOM 2177 N N . LEU A 1 315 ? -20.678 -4.371 26.249 1.00 98.88 315 LEU A N 1
ATOM 2178 C CA . LEU A 1 315 ? -19.598 -5.332 26.471 1.00 98.88 315 LEU A CA 1
ATOM 2179 C C . LEU A 1 315 ? -20.163 -6.750 26.454 1.00 98.88 315 LEU A C 1
ATOM 2181 O O . LEU A 1 315 ? -20.925 -7.116 27.345 1.00 98.88 315 LEU A O 1
ATOM 2185 N N . THR A 1 316 ? -19.762 -7.549 25.466 1.00 98.88 316 THR A N 1
ATOM 2186 C CA . THR A 1 316 ? -20.127 -8.968 25.353 1.00 98.88 316 THR A CA 1
ATOM 2187 C C . THR A 1 316 ? -18.886 -9.830 25.548 1.00 98.88 316 THR A C 1
ATOM 2189 O O . THR A 1 316 ? -17.988 -9.820 24.702 1.00 98.88 316 THR A O 1
ATOM 2192 N N . ALA A 1 317 ? -18.799 -10.563 26.661 1.00 98.75 317 ALA A N 1
ATOM 2193 C CA . ALA A 1 317 ? -17.610 -11.364 26.959 1.00 98.75 317 ALA A CA 1
ATOM 2194 C C . ALA A 1 317 ? -17.842 -12.527 27.928 1.00 98.75 317 ALA A C 1
ATOM 2196 O O . ALA A 1 317 ? -18.880 -12.627 28.578 1.00 98.75 317 ALA A O 1
ATOM 2197 N N . GLN A 1 318 ? -16.843 -13.402 28.083 1.00 98.31 318 GLN A N 1
ATOM 2198 C CA . GLN A 1 318 ? -16.809 -14.294 29.247 1.00 98.31 318 GLN A CA 1
ATOM 2199 C C . GLN A 1 318 ? -16.378 -13.526 30.493 1.00 98.31 318 GLN A C 1
ATOM 2201 O O . GLN A 1 318 ? -17.015 -13.660 31.539 1.00 98.31 318 GLN A O 1
ATOM 2206 N N . ALA A 1 319 ? -15.343 -12.693 30.371 1.00 98.50 319 ALA A N 1
ATOM 2207 C CA . ALA A 1 319 ? -14.935 -11.791 31.435 1.00 98.50 319 ALA A CA 1
ATOM 2208 C C . ALA A 1 319 ? -14.501 -10.415 30.916 1.00 98.50 319 ALA A C 1
ATOM 2210 O O . ALA A 1 319 ? -14.045 -10.267 29.781 1.00 98.50 319 ALA A O 1
ATOM 2211 N N . VAL A 1 320 ? -14.646 -9.420 31.783 1.00 98.81 320 VAL A N 1
ATOM 2212 C CA . VAL A 1 320 ? -14.266 -8.024 31.572 1.00 98.81 320 VAL A CA 1
ATOM 2213 C C . VAL A 1 320 ? -13.370 -7.600 32.733 1.00 98.81 320 VAL A C 1
ATOM 2215 O O . VAL A 1 320 ? -13.767 -7.747 33.886 1.00 98.81 320 VAL A O 1
ATOM 2218 N N . ASP A 1 321 ? -12.192 -7.063 32.429 1.00 98.31 321 ASP A N 1
ATOM 2219 C CA . ASP A 1 321 ? -11.246 -6.470 33.375 1.00 98.31 321 ASP A CA 1
ATOM 2220 C C . ASP A 1 321 ? -10.885 -5.047 32.926 1.00 98.31 321 ASP A C 1
ATOM 2222 O O . ASP A 1 321 ? -9.993 -4.829 32.108 1.00 98.31 321 ASP A O 1
ATOM 2226 N N . LEU A 1 322 ? -11.605 -4.070 33.475 1.00 98.19 322 LEU A N 1
ATOM 2227 C CA . LEU A 1 322 ? -11.467 -2.642 33.203 1.00 98.19 322 LEU A CA 1
ATOM 2228 C C . LEU A 1 322 ? -11.228 -1.861 34.509 1.00 98.19 322 LEU A C 1
ATOM 2230 O O . LEU A 1 322 ? -11.951 -0.923 34.838 1.00 98.19 322 LEU A O 1
ATOM 2234 N N . ARG A 1 323 ? -10.217 -2.269 35.290 1.00 96.69 323 ARG A N 1
ATOM 2235 C CA . ARG A 1 323 ? -9.964 -1.792 36.672 1.00 96.69 323 ARG A CA 1
ATOM 2236 C C . ARG A 1 323 ? -9.200 -0.469 36.835 1.00 96.69 323 ARG A C 1
ATOM 2238 O O . ARG A 1 323 ? -8.946 -0.054 37.965 1.00 96.69 323 ARG A O 1
ATOM 2245 N N . ASN A 1 324 ? -8.799 0.188 35.754 1.00 96.44 324 ASN A N 1
ATOM 2246 C CA . ASN A 1 324 ? -8.063 1.456 35.816 1.00 96.44 324 ASN A CA 1
ATOM 2247 C C . ASN A 1 324 ? -8.976 2.533 36.403 1.00 96.44 324 ASN A C 1
ATOM 2249 O O . ASN A 1 324 ? -10.040 2.811 35.861 1.00 96.44 324 ASN A O 1
ATOM 2253 N N . GLU A 1 325 ? -8.542 3.138 37.505 1.00 95.38 325 GLU A N 1
ATOM 2254 C CA . GLU A 1 325 ? -9.296 4.158 38.241 1.00 95.38 325 GLU A CA 1
ATOM 2255 C C . GLU A 1 325 ? -9.570 5.431 37.428 1.00 95.38 325 GLU A C 1
ATOM 2257 O O . GLU A 1 325 ? -10.449 6.201 37.792 1.00 95.38 325 GLU A O 1
ATOM 2262 N N . HIS A 1 326 ? -8.843 5.642 36.327 1.00 95.75 326 HIS A N 1
ATOM 2263 C CA . HIS A 1 326 ? -9.018 6.792 35.440 1.00 95.75 326 HIS A CA 1
ATOM 2264 C C . HIS A 1 326 ? -10.040 6.558 34.327 1.00 95.75 326 HIS A C 1
ATOM 2266 O O . HIS A 1 326 ? -10.370 7.494 33.606 1.00 95.75 326 HIS A O 1
ATOM 2272 N N . ASN A 1 327 ? -10.561 5.338 34.187 1.00 97.62 327 ASN A N 1
ATOM 2273 C CA . ASN A 1 327 ? -11.627 5.069 33.231 1.00 97.62 327 ASN A CA 1
ATOM 2274 C C . ASN A 1 327 ? -12.802 6.035 33.420 1.00 97.62 327 ASN A C 1
ATOM 2276 O O . ASN A 1 327 ? -13.128 6.423 34.543 1.00 97.62 327 ASN A O 1
ATOM 2280 N N . ASN A 1 328 ? -13.427 6.427 32.313 1.00 97.38 328 ASN A N 1
ATOM 2281 C CA . ASN A 1 328 ? -14.540 7.367 32.327 1.00 97.38 328 ASN A CA 1
ATOM 2282 C C . ASN A 1 328 ? -15.590 6.962 31.293 1.00 97.38 328 ASN A C 1
ATOM 2284 O O . ASN A 1 328 ? -15.438 7.212 30.093 1.00 97.38 328 ASN A O 1
ATOM 2288 N N . PHE A 1 329 ? -16.662 6.357 31.787 1.00 98.00 329 PHE A N 1
ATOM 2289 C CA . PHE A 1 329 ? -17.866 6.003 31.058 1.00 98.00 329 PHE A CA 1
ATOM 2290 C C . PHE A 1 329 ? -18.961 7.019 31.386 1.00 98.00 329 PHE A C 1
ATOM 2292 O O . PHE A 1 329 ? -19.614 6.938 32.418 1.00 98.00 329 PHE A O 1
ATOM 2299 N N . SER A 1 330 ? -19.190 7.986 30.498 1.00 97.31 330 SER A N 1
ATOM 2300 C CA . SER A 1 330 ? -20.225 9.012 30.710 1.00 97.31 330 SER A CA 1
ATOM 2301 C C . SER A 1 330 ? -21.634 8.558 30.292 1.00 97.31 330 SER A C 1
ATOM 2303 O O . SER A 1 330 ? -22.620 9.235 30.589 1.00 97.31 330 SER A O 1
ATOM 2305 N N . GLY A 1 331 ? -21.744 7.445 29.558 1.00 97.31 331 GLY A N 1
ATOM 2306 C CA . GLY A 1 331 ? -23.011 6.840 29.145 1.00 97.31 331 GLY A CA 1
ATOM 2307 C C . GLY A 1 331 ? -23.294 5.504 29.842 1.00 97.31 331 GLY A C 1
ATOM 2308 O O . GLY A 1 331 ? -22.476 5.022 30.623 1.00 97.31 331 GLY A O 1
ATOM 2309 N N . PRO A 1 332 ? -24.455 4.877 29.567 1.00 98.06 332 PRO A N 1
ATOM 2310 C CA . PRO A 1 332 ? -24.782 3.577 30.140 1.00 98.06 332 PRO A CA 1
ATOM 2311 C C . PRO A 1 332 ? -23.793 2.507 29.671 1.00 98.06 332 PRO A C 1
ATOM 2313 O O . PRO A 1 332 ? -23.500 2.404 28.476 1.00 98.06 332 PRO A O 1
ATOM 2316 N N . VAL A 1 333 ? -23.349 1.672 30.607 1.00 98.69 333 VAL A N 1
ATOM 2317 C CA . VAL A 1 333 ? -22.575 0.461 30.334 1.00 98.69 333 VAL A CA 1
ATOM 2318 C C . VAL A 1 333 ? -23.507 -0.744 30.438 1.00 98.69 333 VAL A C 1
ATOM 2320 O O . VAL A 1 333 ? -24.021 -1.079 31.507 1.00 98.69 333 VAL A O 1
ATOM 2323 N N . THR A 1 334 ? -23.740 -1.390 29.301 1.00 98.69 334 THR A N 1
ATOM 2324 C CA . THR A 1 334 ? -24.546 -2.604 29.171 1.00 98.69 334 THR A CA 1
ATOM 2325 C C . THR A 1 334 ? -23.634 -3.815 29.146 1.00 98.69 334 THR A C 1
ATOM 2327 O O . THR A 1 334 ? -22.775 -3.940 28.273 1.00 98.69 334 THR A O 1
ATOM 2330 N N . LEU A 1 335 ? -23.840 -4.710 30.102 1.00 98.62 335 LEU A N 1
ATOM 2331 C CA . LEU A 1 335 ? -23.072 -5.934 30.259 1.00 98.62 335 LEU A CA 1
ATOM 2332 C C . LEU A 1 335 ? -23.851 -7.117 29.673 1.00 98.62 335 LEU A C 1
ATOM 2334 O O . LEU A 1 335 ? -24.995 -7.362 30.048 1.00 98.62 335 LEU A O 1
ATOM 2338 N N . ASP A 1 336 ? -23.212 -7.880 28.799 1.00 98.38 336 ASP A N 1
ATOM 2339 C CA . ASP A 1 336 ? -23.565 -9.263 28.486 1.00 98.38 336 ASP A CA 1
ATOM 2340 C C . ASP A 1 336 ? -22.349 -10.137 28.808 1.00 98.38 336 ASP A C 1
ATOM 2342 O O . ASP A 1 336 ? -21.582 -10.557 27.937 1.00 98.38 336 ASP A O 1
ATOM 2346 N N . VAL A 1 337 ? -22.095 -10.297 30.109 1.00 98.06 337 VAL A N 1
ATOM 2347 C CA . VAL A 1 337 ? -20.870 -10.919 30.614 1.00 98.06 337 VAL A CA 1
ATOM 2348 C C . VAL A 1 337 ? -21.202 -12.249 31.272 1.00 98.06 337 VAL A C 1
ATOM 2350 O O . VAL A 1 337 ? -21.939 -12.315 32.253 1.00 98.06 337 VAL A O 1
ATOM 2353 N N . ALA A 1 338 ? -20.651 -13.339 30.741 1.00 96.62 338 ALA A N 1
ATOM 2354 C CA . ALA A 1 338 ? -21.035 -14.673 31.187 1.00 96.62 338 ALA A CA 1
ATOM 2355 C C . ALA A 1 338 ? -20.539 -15.002 32.601 1.00 96.62 338 ALA A C 1
ATOM 2357 O O . ALA A 1 338 ? -21.206 -15.767 33.295 1.00 96.62 338 ALA A O 1
ATOM 2358 N N . VAL A 1 339 ? -19.380 -14.476 33.017 1.00 96.75 339 VAL A N 1
ATOM 2359 C CA . VAL A 1 339 ? -18.722 -14.842 34.281 1.00 96.75 339 VAL A CA 1
ATOM 2360 C C . VAL A 1 339 ? -18.446 -13.621 35.152 1.00 96.75 339 VAL A C 1
ATOM 2362 O O . VAL A 1 339 ? -19.153 -13.416 36.134 1.00 96.75 339 VAL A O 1
ATOM 2365 N N . GLN A 1 340 ? -17.419 -12.830 34.842 1.00 97.19 340 GLN A N 1
ATOM 2366 C CA . GLN A 1 340 ? -16.918 -11.807 35.763 1.00 97.19 340 GLN A CA 1
ATOM 2367 C C . GLN A 1 340 ? -16.717 -10.462 35.079 1.00 97.19 340 GLN A C 1
ATOM 2369 O O . GLN A 1 340 ? -16.146 -10.381 33.997 1.00 97.19 340 GLN A O 1
ATOM 2374 N N . THR A 1 341 ? -17.130 -9.405 35.763 1.00 98.31 341 THR A N 1
ATOM 2375 C CA . THR A 1 341 ? -16.873 -8.016 35.414 1.00 98.31 341 THR A CA 1
ATOM 2376 C C . THR A 1 341 ? -16.145 -7.350 36.572 1.00 98.31 341 THR A C 1
ATOM 2378 O O . THR A 1 341 ? -16.719 -7.185 37.645 1.00 98.31 341 THR A O 1
ATOM 2381 N N . ASP A 1 342 ? -14.904 -6.942 36.340 1.00 98.12 342 ASP A N 1
ATOM 2382 C CA . ASP A 1 342 ? -14.191 -5.988 37.178 1.00 98.12 342 ASP A CA 1
ATOM 2383 C C . ASP A 1 342 ? -14.160 -4.647 36.436 1.00 98.12 342 ASP A C 1
ATOM 2385 O O . ASP A 1 342 ? -13.594 -4.565 35.348 1.00 98.12 342 ASP A O 1
ATOM 2389 N N . ILE A 1 343 ? -14.783 -3.601 36.977 1.00 98.00 343 ILE A N 1
ATOM 2390 C CA . ILE A 1 343 ? -14.872 -2.295 36.310 1.00 98.00 343 ILE A CA 1
ATOM 2391 C C . ILE A 1 343 ? -14.637 -1.152 37.295 1.00 98.00 343 ILE A C 1
ATOM 2393 O O . ILE A 1 343 ? -15.214 -1.111 38.376 1.00 98.00 343 ILE A O 1
ATOM 2397 N N . SER A 1 344 ? -13.781 -0.213 36.919 1.00 97.25 344 SER A N 1
ATOM 2398 C CA . SER A 1 344 ? -13.577 1.027 37.660 1.00 97.25 344 SER A CA 1
ATOM 2399 C C . SER A 1 344 ? -14.048 2.210 36.829 1.00 97.25 344 SER A C 1
ATOM 2401 O O . SER A 1 344 ? -13.964 2.171 35.601 1.00 97.25 344 SER A O 1
ATOM 2403 N N . ASP A 1 345 ? -14.519 3.256 37.501 1.00 97.69 345 ASP A N 1
ATOM 2404 C CA . ASP A 1 345 ? -14.911 4.510 36.869 1.00 97.69 345 ASP A CA 1
ATOM 2405 C C . ASP A 1 345 ? -14.595 5.725 37.763 1.00 97.69 345 ASP A C 1
ATOM 2407 O O . ASP A 1 345 ? -14.802 5.710 38.980 1.00 97.69 345 ASP A O 1
ATOM 2411 N N . ASN A 1 346 ? -14.085 6.794 37.155 1.00 96.69 346 ASN A N 1
ATOM 2412 C CA . ASN A 1 346 ? -13.683 8.032 37.828 1.00 96.69 346 ASN A CA 1
ATOM 2413 C C . ASN A 1 346 ? -14.844 9.028 38.035 1.00 96.69 346 ASN A C 1
ATOM 2415 O O . ASN A 1 346 ? -14.641 10.161 38.473 1.00 96.69 346 ASN A O 1
ATOM 2419 N N . ASN A 1 347 ? -16.071 8.659 37.679 1.00 94.31 347 ASN A N 1
ATOM 2420 C CA . ASN A 1 347 ? -17.256 9.497 37.784 1.00 94.31 347 ASN A CA 1
ATOM 2421 C C . ASN A 1 347 ? -18.496 8.670 38.181 1.00 94.31 347 ASN A C 1
ATOM 2423 O O . ASN A 1 347 ? -18.385 7.734 38.979 1.00 94.31 347 ASN A O 1
ATOM 2427 N N . ASP A 1 348 ? -19.685 9.095 37.750 1.00 96.50 348 ASP A N 1
ATOM 2428 C CA . ASP A 1 348 ? -20.915 8.342 37.975 1.00 96.50 348 ASP A CA 1
ATOM 2429 C C . ASP A 1 348 ? -20.976 7.181 36.976 1.00 96.50 348 ASP A C 1
ATOM 2431 O O . ASP A 1 348 ? -20.781 7.375 35.782 1.00 96.50 348 ASP A O 1
ATOM 2435 N N . LEU A 1 349 ? -21.323 5.984 37.444 1.00 97.62 349 LEU A N 1
ATOM 2436 C CA . LEU A 1 349 ? -21.386 4.792 36.600 1.00 97.62 349 LEU A CA 1
ATOM 2437 C C . LEU A 1 349 ? -22.809 4.239 36.560 1.00 97.62 349 LEU A C 1
ATOM 2439 O O . LEU A 1 349 ? -23.355 3.832 37.587 1.00 97.62 349 LEU A O 1
ATOM 2443 N N . LEU A 1 350 ? -23.406 4.180 35.368 1.00 97.75 350 LEU A N 1
ATOM 2444 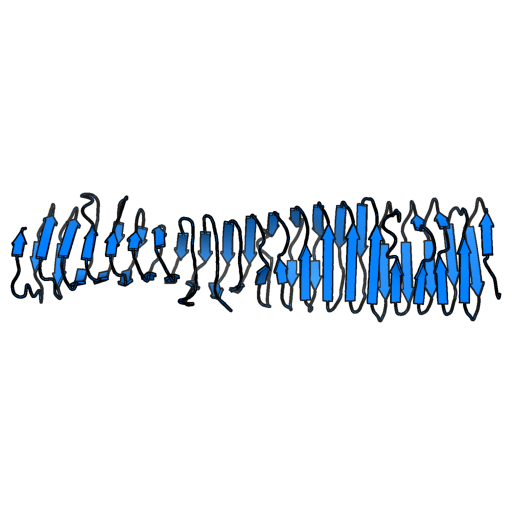C CA . LEU A 1 350 ? -24.683 3.505 35.128 1.00 97.75 350 LEU A CA 1
ATOM 2445 C C . LEU A 1 350 ? -24.439 2.114 34.536 1.00 97.75 350 LEU A C 1
ATOM 2447 O O . LEU A 1 350 ? -24.049 1.999 33.375 1.00 97.75 350 LEU A O 1
ATOM 2451 N N . LEU A 1 351 ? -24.724 1.070 35.316 1.00 97.88 351 LEU A N 1
ATOM 2452 C CA . LEU A 1 351 ? -24.627 -0.326 34.882 1.00 97.88 351 LEU A CA 1
ATOM 2453 C C . LEU A 1 351 ? -26.006 -0.935 34.618 1.00 97.88 351 LEU A C 1
ATOM 2455 O O . LEU A 1 351 ? -26.940 -0.773 35.407 1.00 97.88 351 LEU A O 1
ATOM 2459 N N . GLN A 1 352 ? -26.110 -1.698 33.535 1.00 97.56 352 GLN A N 1
ATOM 2460 C CA . GLN A 1 352 ? -27.291 -2.477 33.156 1.00 97.56 352 GLN A CA 1
ATOM 2461 C C . GLN A 1 352 ? -26.876 -3.797 32.483 1.00 97.56 352 GLN A C 1
ATOM 2463 O O . GLN A 1 352 ? -25.708 -3.982 32.145 1.00 97.56 352 GLN A O 1
ATOM 2468 N N . GLY A 1 353 ? -27.815 -4.723 32.286 1.00 97.25 353 GLY A N 1
ATOM 2469 C CA . GLY A 1 353 ? -27.550 -6.028 31.676 1.00 97.25 353 GLY A CA 1
ATOM 2470 C C . GLY A 1 353 ? -27.261 -7.122 32.706 1.00 97.25 353 GLY A C 1
ATOM 2471 O O . GLY A 1 353 ? -27.937 -7.204 33.732 1.00 97.25 353 GLY A O 1
ATOM 2472 N N . GLN A 1 354 ? -26.296 -7.998 32.431 1.00 96.94 354 GLN A N 1
ATOM 2473 C CA . GLN A 1 354 ? -26.038 -9.202 33.221 1.00 96.94 354 GLN A CA 1
ATOM 2474 C C . GLN A 1 354 ? -24.549 -9.511 33.418 1.00 96.94 354 GLN A C 1
ATOM 2476 O O . GLN A 1 354 ? -23.733 -9.346 32.511 1.00 96.94 354 GLN A O 1
ATOM 2481 N N . SER A 1 355 ? -24.222 -9.994 34.619 1.00 96.62 355 SER A N 1
ATOM 2482 C CA . SER A 1 355 ? -22.931 -10.591 34.986 1.00 96.62 355 SER A CA 1
ATOM 2483 C C . SER A 1 355 ? -23.130 -11.568 36.153 1.00 96.62 355 SER A C 1
ATOM 2485 O O . SER A 1 355 ? -24.075 -11.402 36.924 1.00 96.62 355 SER A O 1
ATOM 2487 N N . GLN A 1 356 ? -22.292 -12.599 36.318 1.00 96.00 356 GLN A N 1
ATOM 2488 C CA . GLN A 1 356 ? -22.376 -13.443 37.526 1.00 96.00 356 GLN A CA 1
ATOM 2489 C C . GLN A 1 356 ? -21.629 -12.795 38.691 1.00 96.00 356 GLN A C 1
ATOM 2491 O O . GLN A 1 356 ? -22.138 -12.744 39.807 1.00 96.00 356 GLN A O 1
ATOM 2496 N N . ILE A 1 357 ? -20.422 -12.293 38.448 1.00 96.75 357 ILE A N 1
ATOM 2497 C CA . ILE A 1 357 ? -19.590 -11.630 39.450 1.00 96.75 357 ILE A CA 1
ATOM 2498 C C . ILE A 1 357 ? -19.351 -10.205 38.977 1.00 96.75 357 ILE A C 1
ATOM 2500 O O . ILE A 1 357 ? -18.779 -10.004 37.912 1.00 96.75 357 ILE A O 1
ATOM 2504 N N . LEU A 1 358 ? -19.755 -9.224 39.776 1.00 97.06 358 LEU A N 1
ATOM 2505 C CA . LEU A 1 358 ? -19.504 -7.816 39.502 1.00 97.06 358 LEU A CA 1
ATOM 2506 C C . LEU A 1 358 ? -18.713 -7.209 40.659 1.00 97.06 358 LEU A C 1
ATOM 2508 O O . LEU A 1 358 ? -19.238 -7.080 41.765 1.00 97.06 358 LEU A O 1
ATOM 2512 N N . ASN A 1 359 ? -17.472 -6.819 40.378 1.00 96.69 359 ASN A N 1
ATOM 2513 C CA . ASN A 1 359 ? -16.663 -5.985 41.254 1.00 96.69 359 ASN A CA 1
ATOM 2514 C C . ASN A 1 359 ? -16.542 -4.608 40.608 1.00 96.69 359 ASN A C 1
ATOM 2516 O O . ASN A 1 359 ? -16.012 -4.475 39.506 1.00 96.69 359 ASN A O 1
ATOM 2520 N N . THR A 1 360 ? -17.040 -3.583 41.285 1.00 96.12 360 THR A N 1
ATOM 2521 C CA . THR A 1 360 ? -17.015 -2.216 40.774 1.00 96.12 360 THR A CA 1
ATOM 2522 C C . THR A 1 360 ? -16.334 -1.275 41.755 1.00 96.12 360 THR A C 1
ATOM 2524 O O . THR A 1 360 ? -16.414 -1.467 42.963 1.00 96.12 360 THR A O 1
ATOM 2527 N N . SER A 1 361 ? -15.652 -0.258 41.233 1.00 96.00 361 SER A N 1
ATOM 2528 C CA . SER A 1 361 ? -15.067 0.830 42.019 1.00 96.00 361 SER A CA 1
ATOM 2529 C C . SER A 1 361 ? -15.391 2.151 41.341 1.00 96.00 361 SER A C 1
ATOM 2531 O O . SER A 1 361 ? -14.911 2.411 40.243 1.00 96.00 361 SER A O 1
ATOM 2533 N N . VAL A 1 362 ? -16.198 2.989 41.985 1.00 96.19 362 VAL A N 1
ATOM 2534 C CA . VAL A 1 362 ? -16.632 4.273 41.419 1.00 96.19 362 VAL A CA 1
ATOM 2535 C C . VAL A 1 362 ? -16.218 5.423 42.326 1.00 96.19 362 VAL A C 1
ATOM 2537 O O . VAL A 1 362 ? -16.315 5.321 43.549 1.00 96.19 362 VAL A O 1
ATOM 2540 N N . VAL A 1 363 ? -15.758 6.526 41.739 1.00 95.44 363 VAL A N 1
ATOM 2541 C CA . VAL A 1 363 ? -15.501 7.766 42.493 1.00 95.44 363 VAL A CA 1
ATOM 2542 C C . VAL A 1 363 ? -16.807 8.523 42.764 1.00 95.44 363 VAL A C 1
ATOM 2544 O O . VAL A 1 363 ? -16.949 9.146 43.818 1.00 95.44 363 VAL A O 1
ATOM 2547 N N . GLY A 1 364 ? -17.754 8.476 41.822 1.00 93.56 364 GLY A N 1
ATOM 2548 C CA . GLY A 1 364 ? -19.075 9.087 41.940 1.00 93.56 364 GLY A CA 1
ATOM 2549 C C . GLY A 1 364 ? -20.137 8.119 42.463 1.00 93.56 364 GLY A C 1
ATOM 2550 O O . GLY A 1 364 ? -19.953 7.408 43.450 1.00 93.56 364 GLY A O 1
ATOM 2551 N N . THR A 1 365 ? -21.290 8.122 41.804 1.00 95.19 365 THR A N 1
ATOM 2552 C CA . THR A 1 365 ? -22.455 7.308 42.145 1.00 95.19 365 THR A CA 1
ATOM 2553 C C . THR A 1 365 ? -22.544 6.092 41.235 1.00 95.19 365 THR A C 1
ATOM 2555 O O . THR A 1 365 ? -22.635 6.225 40.017 1.00 95.19 365 THR A O 1
ATOM 2558 N N . LEU A 1 366 ? -22.634 4.900 41.824 1.00 96.25 366 LEU A N 1
ATOM 2559 C CA . LEU A 1 366 ? -23.057 3.707 41.098 1.00 96.25 366 LEU A 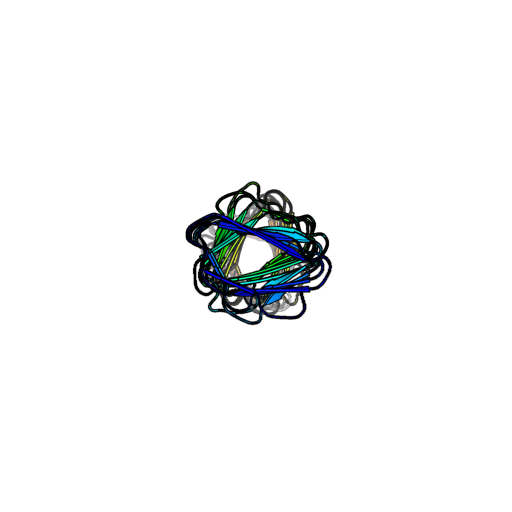CA 1
ATOM 2560 C C . LEU A 1 366 ? -24.586 3.689 40.989 1.00 96.25 366 LEU A C 1
ATOM 2562 O O . LEU A 1 366 ? -25.289 3.609 41.998 1.00 96.25 366 LEU A O 1
ATOM 2566 N N . THR A 1 367 ? -25.101 3.708 39.764 1.00 96.12 367 THR A N 1
ATOM 2567 C CA . THR A 1 367 ? -26.521 3.510 39.463 1.00 96.12 367 THR A CA 1
ATOM 2568 C C . THR A 1 367 ? -26.717 2.153 38.800 1.00 96.12 367 THR A C 1
ATOM 2570 O O . THR A 1 367 ? -26.159 1.881 37.740 1.00 96.12 367 THR A O 1
ATOM 2573 N N . ALA A 1 368 ? -27.548 1.304 39.401 1.00 93.12 368 ALA A N 1
ATOM 2574 C CA . ALA A 1 368 ? -28.002 0.069 38.773 1.00 93.12 368 ALA A CA 1
ATOM 2575 C C . ALA A 1 368 ? -29.314 0.332 38.015 1.00 93.12 368 ALA A C 1
ATOM 2577 O O . ALA A 1 368 ? -30.316 0.707 38.626 1.00 93.12 368 ALA A O 1
ATOM 2578 N N . GLY A 1 369 ? -29.296 0.154 36.693 1.00 92.50 369 GLY A N 1
ATOM 2579 C CA . GLY A 1 369 ? -30.486 0.135 35.842 1.00 92.50 369 GLY A CA 1
ATOM 2580 C C . GLY A 1 369 ? -31.181 -1.230 35.894 1.00 92.50 369 GLY A C 1
ATOM 2581 O O . GLY A 1 369 ? -31.411 -1.788 36.967 1.00 92.50 369 GLY A O 1
ATOM 2582 N N . GLU A 1 370 ? -31.481 -1.812 34.732 1.00 93.38 370 GLU A N 1
ATOM 2583 C CA . GLU A 1 370 ? -31.918 -3.214 34.634 1.00 93.38 370 GLU A CA 1
ATOM 2584 C C . GLU A 1 370 ? -30.707 -4.158 34.741 1.00 93.38 370 GLU A C 1
ATOM 2586 O O . GLU A 1 370 ? -30.270 -4.745 33.755 1.00 93.38 370 GLU A O 1
ATOM 2591 N N . LEU A 1 371 ? -30.118 -4.251 35.938 1.00 93.50 371 LEU A N 1
ATOM 2592 C CA . LEU A 1 371 ? -28.951 -5.090 36.225 1.00 93.50 371 LEU A CA 1
ATOM 2593 C C . LEU A 1 371 ? -29.361 -6.408 36.900 1.00 93.50 371 LEU A C 1
ATOM 2595 O O . LEU A 1 371 ? -30.048 -6.409 37.923 1.00 93.50 371 LEU A O 1
ATOM 2599 N N . SER A 1 372 ? -28.889 -7.530 36.359 1.00 93.62 372 SER A N 1
ATOM 2600 C CA . SER A 1 372 ? -29.130 -8.878 36.873 1.00 93.62 372 SER A CA 1
ATOM 2601 C C . SER A 1 372 ? -27.822 -9.562 37.269 1.00 93.62 372 SER A C 1
ATOM 2603 O O . SER A 1 372 ? -26.945 -9.769 36.431 1.00 93.62 372 SER A O 1
ATOM 2605 N N . ILE A 1 373 ? -27.711 -9.952 38.544 1.00 91.50 373 ILE A N 1
ATOM 2606 C CA . ILE A 1 373 ? -26.599 -10.754 39.073 1.00 91.50 373 ILE A CA 1
ATOM 2607 C C . ILE A 1 373 ? -27.138 -12.138 39.446 1.00 91.50 373 ILE A C 1
ATOM 2609 O O . ILE A 1 373 ? -27.702 -12.339 40.524 1.00 91.50 373 ILE A O 1
ATOM 2613 N N . ALA A 1 374 ? -27.037 -13.096 38.524 1.00 80.06 374 ALA A N 1
ATOM 2614 C CA . ALA A 1 374 ? -27.644 -14.417 38.684 1.00 80.06 374 ALA A CA 1
ATOM 2615 C C . ALA A 1 374 ? -26.682 -15.399 39.372 1.00 80.06 374 ALA A C 1
ATOM 2617 O O . ALA A 1 374 ? -25.665 -15.781 38.803 1.00 80.06 374 ALA A O 1
ATOM 2618 N N . ASN A 1 375 ? -27.042 -15.864 40.576 1.00 79.44 375 ASN A N 1
ATOM 2619 C CA . ASN A 1 375 ? -26.273 -16.843 41.364 1.00 79.44 375 ASN A CA 1
ATOM 2620 C C . ASN A 1 375 ? -24.812 -16.443 41.663 1.00 79.44 375 ASN A C 1
ATOM 2622 O O . ASN A 1 375 ? -23.977 -17.326 41.856 1.00 79.44 375 ASN A O 1
ATOM 2626 N N . GLY A 1 376 ? -24.499 -15.147 41.725 1.00 81.06 376 GLY A N 1
ATOM 2627 C CA . GLY A 1 376 ? -23.141 -14.692 42.021 1.00 81.06 376 GLY A CA 1
ATOM 2628 C C . GLY A 1 376 ? -23.071 -13.494 42.965 1.00 81.06 376 GLY A C 1
ATOM 2629 O O . GLY A 1 376 ? -23.927 -13.339 43.837 1.00 81.06 376 GLY A O 1
ATOM 2630 N N . THR A 1 377 ? -22.004 -12.706 42.855 1.00 87.06 377 THR A N 1
ATOM 2631 C CA . THR A 1 377 ? -21.584 -11.750 43.892 1.00 87.06 377 THR A CA 1
ATOM 2632 C C . THR A 1 377 ? -21.519 -10.338 43.329 1.00 87.06 377 THR A C 1
ATOM 2634 O O . THR A 1 377 ? -20.956 -10.128 42.259 1.00 87.06 377 THR A O 1
ATOM 2637 N N . LEU A 1 378 ? -22.045 -9.375 44.086 1.00 90.00 378 LEU A N 1
ATOM 2638 C CA . LEU A 1 378 ? -21.851 -7.947 43.852 1.00 90.00 378 LEU A CA 1
ATOM 2639 C C . LEU A 1 378 ? -20.948 -7.371 44.949 1.00 90.00 378 LEU A C 1
ATOM 2641 O O . LEU A 1 378 ? -21.285 -7.466 46.131 1.00 90.00 378 LEU A O 1
ATOM 2645 N N . ILE A 1 379 ? -19.830 -6.770 44.548 1.00 87.25 379 ILE A N 1
ATOM 2646 C CA . ILE A 1 379 ? -18.934 -5.981 45.398 1.00 87.25 379 ILE A CA 1
ATOM 2647 C C . ILE A 1 379 ? -18.864 -4.581 44.784 1.00 87.25 379 ILE A C 1
ATOM 2649 O O . ILE A 1 379 ? -18.475 -4.446 43.626 1.00 87.25 379 ILE A O 1
ATOM 2653 N N . ALA A 1 380 ? -19.279 -3.562 45.535 1.00 79.50 380 ALA A N 1
ATOM 2654 C CA . ALA A 1 380 ? -19.379 -2.178 45.074 1.00 79.50 380 ALA A CA 1
ATOM 2655 C C . ALA A 1 380 ? -18.822 -1.196 46.102 1.00 79.50 380 ALA A C 1
ATOM 2657 O O . ALA A 1 380 ? -18.931 -1.506 47.317 1.00 79.50 380 ALA A O 1
#

Sequence (380 aa):
FQGRLSLNVAGDAQVADTNSLRVAGNVNTATMNASTLIVDGLAAQGNVTFNAASTGQSGVLSVAGASTFNGDSIALDNQANSFNDVVHLNLTGAASITASGGLNVSGTATSVNASANSLSVSSLASENIVLQADQLELNNFSTMGNLTLNGGNVIQQGALQVGGTTTLGASNVTLQDEANNFVGNVVLNSAGSVNLRDQQVIELQGSAGSLNVQAGTAINQSGALNVNGNSNLAAPTINLINTANSFGGGVTVNATQQATVNASGDLLLGGNAAALTVTAQNELDLSNSVLGSLNATAQHITQTGELLVTGATELTAQAVDLRNEHNNFSGPVTLDVAVQTDISDNNDLLLQGQSQILNTSVVGTLTAGELSIANGTLIA

Secondary structure (DSSP, 8-state):
--SEEEEEEEEEEEEE-SSEEEEEEEEEEEEEEEEEEEEEEEEESS-EEEEEEEEEEEEEEEESS-EEEEESEEEE--TT-EESSEEEEEESSEEEEE-SSEEEEEEE-SEEEEEEEEEEEEEEE-SEEEEEEEEEEEESEEESSEEEEEEEEEEESS-EEESS-EEEEEEEEEE--TT-EE-S-EEEEEEEEEEEEESSEEEEEEEEEEEEEEESSEEEEEEEEEESS-EEEEEEEEEE--TT-EESS-EEEEEEEEEEEEESS-EEEEEEEEEEEEEESSEEE-TTEEES-EEEE-SEEE-SS-EEESS-EEEEEEEEEE--TT-EE-S-EEEEEEEEEEEEESS-EEEEEEEEEEEEEESS-EEEEEEEEEEEEEE-

Foldseek 3Di:
DPDEDEDDEAAEAEEEDAAEYEYAYEYAEYEYYHQEYEDEHYAYVEEYEYHYQEYEYDHEAEYLYEYEYAHAEYDAQDQCHYYNYEDEYRHAEEYEHHYAAEYEYEYEHQEYAYEYQEYEYDHYEYQYYAYEHLHYEYEHEAYLHEAEDAHEEYDYPDEYHYNEEYEYHYQYYAAAHQDHADNYAYEDAAHEHYAHHHNAEHEYDYEYQEEHYAYAAEYHYPYEYEYLEEHHYEYLEYYQPDQDHAYNYAYEYHHVEEYEHHYVAEYHYAYEYQEYHYEHAAEYEYANHAYQEEDYYYQEYEYPHEAHYQEEYEYAYCEYYAQPQDHADNYAYEDNHNEYYEHHHAEEYEYAYEYQYYAYHYVYHDHYDNYDHPPHDYHD

Radius of gyration: 29.78 Å; chains: 1; bounding box: 64×30×91 Å